Protein AF-A0A1I8GGS7-F1 (afdb_monomer)

Nearest PDB structures (foldseek):
  6gml-assembly1_Y  TM=9.596E-01  e=1.075E-14  Homo sapiens
  6ted-assembly1_Y  TM=9.484E-01  e=1.642E-13  Homo sapiens
  6ir9-assembly1_V  TM=9.789E-01  e=1.174E-09  Komagataella phaffii GS115
  7xn7-assembly1_V  TM=9.577E-01  e=3.148E-09  Komagataella phaffii
  7wbw-assembly1_V  TM=9.440E-01  e=1.693E-08  Komagataella phaffii

Organism: NCBI:txid282301

Mean predicted aligned error: 11.7 Å

Foldseek 3Di:
DPPLQEEPDPPQWKAFQFQQRIYHLVSCQDVNHQACCVQQVSHVPSVSSVQGIAPDFADKDQADQLCPDPVNVVSVVSVPDGYIGTQAGDDDHDPVSCVSCVVVVHDGDGSHCVQAWDFDDDPDPDPDPQPATEIEHEPLLFQQWVVSVVPDDPCRLCVLVVLLQVLQVVCVVLAQDAQPPWDKDAQDQAFIETADQSLLVPAAQQLQPAPFLQGFFDPVTDACVPDDPSQWRHFYDYPVPDDDDPPQWTWGNDSSALHGSKTKIAGNRVVQGFQQDDLVQLLVQSSSQRSHDAQFKKKKGWTRLQADRHGGHIIMIDGHPNHHCQQEADWDDPDVVLQWIAGDCVSFVFGKTKDWQDPDPPGDSVSSSLLVVLLSVLCVVVRFTKMKMWGWHPDPDPPTTHIIMMMITGWDGDGDDSPDQFRCHRCLSRNYTYGNDDVCNVPPHPVNSSVVSNNTHDDPVSSVSSVVSSVVSVVVVVVVVD

Secondary structure (DSSP, 8-state):
--GGGS-S-SSSEEEETTT-BEEEHHHHHHH--TTTHHHH--TT-HHHHHHHEES-EEEEEEES-TTT-HHHHHTT-TTSPSEEEEEEE-----HHHHHHHHHTT--------TTS-EEE----SS--TT---EEEE-GGG---SHHHHHHS-HHHHTHHHHHHHHHHHHTGGG-SS-GGG-EEEE-SSS-EEEE-HHHHHT---TTTT-SSTTPPP-TTS--GGGS-GGGEEEEEEEGGG-SSSSPSEEEEE-SS-SSTT-EEEEETGGG---SS--HHHHHHHHHHHHHS-SS-EEEEEE-TTBT---SS--EEEEE--S--HHHHS--EEEEGGGTEEE--TTT--S--EEEEE--STT--HHHHHHHHHHHHHHHHHTT--EEEEEEEEEPSSTTSEEEEEEEEEEB--B---TT-SS--SHHHHTTEEEESSHHHHHH--HHHHHHHHHHHBPPHHHHHHHHHHHHHHHHHHHHHH-

Solvent-accessible surface area (backbone atoms only — not comparable to full-atom values): 26375 Å² total; per-residue (Å²): 128,73,80,80,49,41,50,91,54,92,62,66,45,26,26,32,40,76,81,21,47,30,32,23,58,66,47,32,31,72,70,21,45,97,84,46,32,96,79,62,55,18,46,85,26,65,68,47,42,60,55,45,32,22,74,49,60,43,70,77,41,80,41,82,55,30,83,83,31,66,67,25,55,73,71,66,43,33,87,47,74,64,29,33,25,41,73,29,28,52,62,70,66,52,70,70,57,52,50,54,33,52,76,69,73,45,88,85,57,74,40,34,62,86,59,43,68,40,79,46,83,75,85,59,97,64,92,56,99,69,72,46,53,30,34,40,32,38,79,82,50,47,42,84,45,55,71,54,46,76,76,47,58,67,73,66,52,42,45,56,51,50,48,49,52,52,34,40,66,79,42,55,87,66,34,80,62,73,60,88,80,49,56,69,47,75,70,52,90,33,31,34,39,32,50,43,43,67,58,62,78,65,55,66,70,72,33,64,86,57,94,45,51,80,46,76,50,52,89,88,55,76,44,76,82,76,50,66,72,81,40,38,34,39,27,39,41,54,72,91,69,64,92,67,74,81,68,44,29,39,30,26,54,35,43,75,50,88,40,54,67,23,28,35,36,29,48,43,54,89,72,58,45,27,27,56,94,43,72,67,51,52,49,56,50,52,49,52,56,29,41,34,77,58,31,32,52,35,36,33,30,39,23,30,42,25,54,31,43,50,47,36,36,54,36,36,36,32,41,52,70,62,58,23,35,68,45,60,54,70,73,43,78,69,40,71,95,77,68,33,23,20,49,50,55,95,81,37,36,38,63,38,49,32,44,65,50,60,92,50,97,86,52,46,72,66,56,48,48,53,56,52,46,37,47,51,48,27,30,60,76,68,64,42,18,31,27,34,39,33,32,24,16,74,41,99,52,98,86,49,55,30,46,47,34,39,39,37,36,50,26,50,78,39,62,86,55,93,87,46,59,51,68,87,27,42,54,31,68,28,23,47,35,60,22,47,44,68,68,57,57,75,66,64,47,62,67,59,50,46,55,54,37,44,71,36,25,48,55,68,67,61,50,48,53,38,53,52,45,23,54,52,49,52,55,54,53,56,63,76,74,107

Structure (mmCIF, N/CA/C/O backbone):
data_AF-A0A1I8GGS7-F1
#
_entry.id   AF-A0A1I8GGS7-F1
#
loop_
_atom_site.group_PDB
_atom_site.id
_atom_site.type_symbol
_atom_site.label_atom_id
_atom_site.label_alt_id
_atom_site.label_comp_id
_atom_site.label_asym_id
_atom_site.label_entity_id
_atom_site.label_seq_id
_atom_site.pdbx_PDB_ins_code
_atom_site.Cartn_x
_atom_site.Cartn_y
_atom_site.Cartn_z
_atom_site.occupancy
_atom_site.B_iso_or_equiv
_atom_site.auth_seq_id
_atom_site.auth_comp_id
_atom_site.auth_asym_id
_atom_site.auth_atom_id
_atom_site.pdbx_PDB_model_num
ATOM 1 N N . MET A 1 1 ? -15.250 13.908 51.000 1.00 48.28 1 MET A N 1
ATOM 2 C CA . MET A 1 1 ? -15.967 13.138 49.966 1.00 48.28 1 MET A CA 1
ATOM 3 C C . MET A 1 1 ? -17.424 13.197 50.358 1.00 48.28 1 MET A C 1
ATOM 5 O O . MET A 1 1 ? -17.701 12.847 51.500 1.00 48.28 1 MET A O 1
ATOM 9 N N . SER A 1 2 ? -18.321 13.703 49.511 1.00 52.41 2 SER A N 1
ATOM 10 C CA . SER A 1 2 ? -19.725 13.328 49.685 1.00 52.41 2 SER A CA 1
ATOM 11 C C . SER A 1 2 ? -19.787 11.819 49.442 1.00 52.41 2 SER A C 1
ATOM 13 O O . SER A 1 2 ? -19.128 11.305 48.542 1.00 52.41 2 SER A O 1
ATOM 15 N N . ILE A 1 3 ? -20.492 11.089 50.299 1.00 60.62 3 ILE A N 1
ATOM 16 C CA . ILE A 1 3 ? -20.682 9.634 50.173 1.00 60.62 3 ILE A CA 1
ATOM 17 C C . ILE A 1 3 ? -21.450 9.273 48.879 1.00 60.62 3 ILE A C 1
ATOM 19 O O . ILE A 1 3 ? -21.475 8.119 48.473 1.00 60.62 3 ILE A O 1
ATOM 23 N N . GLU A 1 4 ? -22.016 10.274 48.205 1.00 67.00 4 GLU A N 1
ATOM 24 C CA . GLU A 1 4 ? -22.927 10.161 47.064 1.00 67.00 4 GLU A CA 1
ATOM 25 C C . GLU A 1 4 ? -22.237 9.835 45.722 1.00 67.00 4 GLU A C 1
ATOM 27 O O . GLU A 1 4 ? -22.876 9.276 44.832 1.00 67.00 4 GLU A O 1
ATOM 32 N N . THR A 1 5 ? -20.934 10.114 45.561 1.00 79.81 5 THR A N 1
ATOM 33 C CA . THR A 1 5 ? -20.214 9.892 44.282 1.00 79.81 5 THR A CA 1
ATOM 34 C C . THR A 1 5 ? -19.604 8.498 44.123 1.00 79.81 5 THR A C 1
ATOM 36 O O . THR A 1 5 ? -19.040 8.177 43.076 1.00 79.81 5 THR A O 1
ATOM 39 N N . VAL A 1 6 ? -19.690 7.660 45.156 1.00 88.88 6 VAL A N 1
ATOM 40 C CA . VAL A 1 6 ? -19.187 6.279 45.155 1.00 88.88 6 VAL A CA 1
ATOM 41 C C . VAL A 1 6 ? -20.375 5.326 44.990 1.00 88.88 6 VAL A C 1
ATOM 43 O O . VAL A 1 6 ? -21.441 5.595 45.553 1.00 88.88 6 VAL A O 1
ATOM 46 N N . PRO A 1 7 ? -20.237 4.210 44.248 1.00 90.50 7 PRO A N 1
ATOM 47 C CA . PRO A 1 7 ? -21.288 3.207 44.186 1.00 90.50 7 PRO A CA 1
ATOM 48 C C . PRO A 1 7 ? -21.698 2.734 45.579 1.00 90.50 7 PRO A C 1
ATOM 50 O O . PRO A 1 7 ? -20.856 2.298 46.366 1.00 90.50 7 PRO A O 1
ATOM 53 N N . ASN A 1 8 ? -22.992 2.810 45.880 1.00 88.19 8 ASN A N 1
ATOM 54 C CA . ASN A 1 8 ? -23.532 2.326 47.153 1.00 88.19 8 ASN A CA 1
ATOM 55 C C . ASN A 1 8 ? -23.557 0.787 47.232 1.00 88.19 8 ASN A C 1
ATOM 57 O O . ASN A 1 8 ? -23.538 0.224 48.324 1.00 88.19 8 ASN A O 1
ATOM 61 N N . GLU A 1 9 ? -23.552 0.113 46.081 1.00 90.62 9 GLU A N 1
ATOM 62 C CA . GLU A 1 9 ? -23.531 -1.340 45.942 1.00 90.62 9 GLU A CA 1
ATOM 63 C C . GLU A 1 9 ? -22.670 -1.764 44.744 1.00 90.62 9 GLU A C 1
ATOM 65 O O . GLU A 1 9 ? -22.403 -0.977 43.841 1.00 90.62 9 GLU A O 1
ATOM 70 N N . LEU A 1 10 ? -22.261 -3.037 44.705 1.00 88.69 10 LEU A N 1
ATOM 71 C CA . LEU A 1 10 ? -21.453 -3.602 43.612 1.00 88.69 10 LEU A CA 1
ATOM 72 C C . LEU A 1 10 ? -22.287 -4.272 42.505 1.00 88.69 10 LEU A C 1
ATOM 74 O O . LEU A 1 10 ? -21.730 -4.852 41.574 1.00 88.69 10 LEU A O 1
ATOM 78 N N . ARG A 1 11 ? -23.620 -4.243 42.609 1.00 87.56 11 ARG A N 1
ATOM 79 C CA . ARG A 1 11 ? -24.536 -4.798 41.601 1.00 87.56 11 ARG A CA 1
ATOM 80 C C . ARG A 1 11 ? -25.053 -3.689 40.696 1.00 87.56 11 ARG A C 1
ATOM 82 O O . ARG A 1 11 ? -25.216 -2.558 41.136 1.00 87.56 11 ARG A O 1
ATOM 89 N N . ASN A 1 12 ? -25.357 -4.034 39.443 1.00 88.81 12 ASN A N 1
ATOM 90 C CA . ASN A 1 12 ? -25.902 -3.099 38.448 1.00 88.81 12 ASN A CA 1
ATOM 91 C C . ASN A 1 12 ? -25.051 -1.829 38.280 1.00 88.81 12 ASN A C 1
ATOM 93 O O . ASN A 1 12 ? -25.582 -0.734 38.075 1.00 88.81 12 ASN A O 1
ATOM 97 N N . LEU A 1 13 ? -23.730 -1.990 38.392 1.00 96.19 13 LEU A N 1
ATOM 98 C CA . LEU A 1 13 ? -22.777 -0.931 38.115 1.00 96.19 13 LEU A CA 1
ATOM 99 C C . LEU A 1 13 ? -22.795 -0.598 36.633 1.00 96.19 13 LEU A C 1
ATOM 101 O O . LEU A 1 13 ? -22.883 -1.482 35.778 1.00 96.19 13 LEU A O 1
ATOM 105 N N . ARG A 1 14 ? -22.680 0.691 36.349 1.00 96.75 14 ARG A N 1
ATOM 106 C CA . ARG A 1 14 ? -22.471 1.205 35.006 1.00 96.75 14 ARG A CA 1
ATOM 107 C C . ARG A 1 14 ? -21.390 2.269 35.058 1.00 96.75 14 ARG A C 1
ATOM 109 O O . ARG A 1 14 ? -21.221 2.925 36.084 1.00 96.75 14 ARG A O 1
ATOM 116 N N . ALA A 1 15 ? -20.670 2.437 33.962 1.00 97.38 15 ALA A N 1
ATOM 117 C CA . ALA A 1 15 ? -19.690 3.495 33.794 1.00 97.38 15 ALA A CA 1
ATOM 118 C C . ALA A 1 15 ? -20.190 4.507 32.760 1.00 97.38 15 ALA A C 1
ATOM 120 O O . ALA A 1 15 ? -20.697 4.123 31.704 1.00 97.38 15 ALA A O 1
ATOM 121 N N . CYS A 1 16 ? -20.054 5.799 33.052 1.00 96.19 16 CYS A N 1
ATOM 122 C CA . CYS A 1 16 ? -20.356 6.866 32.099 1.00 96.19 16 CYS A CA 1
ATOM 123 C C . CYS A 1 16 ? -19.407 6.788 30.894 1.00 96.19 16 CYS A C 1
ATOM 125 O O . CYS A 1 16 ? -18.190 6.796 31.076 1.00 96.19 16 CYS A O 1
ATOM 127 N N . MET A 1 17 ? -19.941 6.768 29.669 1.00 93.25 17 MET A N 1
ATOM 128 C CA . MET A 1 17 ? -19.137 6.634 28.443 1.00 93.25 17 MET A CA 1
ATOM 129 C C . MET A 1 17 ? -18.329 7.900 28.088 1.00 93.25 17 MET A C 1
ATOM 131 O O . MET A 1 17 ? -17.550 7.877 27.139 1.00 93.25 17 MET A O 1
ATOM 135 N N . ILE A 1 18 ? -18.501 9.003 28.833 1.00 91.50 18 ILE A N 1
ATOM 136 C CA . ILE A 1 18 ? -17.750 10.261 28.652 1.00 91.50 18 ILE A CA 1
ATOM 137 C C . ILE A 1 18 ? -16.614 10.386 29.663 1.00 91.50 18 ILE A C 1
ATOM 139 O O . ILE A 1 18 ? -15.468 10.609 29.285 1.00 91.50 18 ILE A O 1
ATOM 143 N N . CYS A 1 19 ? -16.928 10.287 30.958 1.00 93.12 19 CYS A N 1
ATOM 144 C CA . CYS A 1 19 ? -15.954 10.546 32.023 1.00 93.12 19 CYS A CA 1
ATOM 145 C C . CYS A 1 19 ? -15.464 9.289 32.747 1.00 93.12 19 CYS A C 1
ATOM 147 O O . CYS A 1 19 ? -14.517 9.380 33.522 1.00 93.12 19 CYS A O 1
ATOM 149 N N . GLY A 1 20 ? -16.105 8.136 32.537 1.00 94.56 20 GLY A N 1
ATOM 150 C CA . GLY A 1 20 ? -15.737 6.869 33.164 1.00 94.56 20 GLY A CA 1
ATOM 151 C C . GLY A 1 20 ? -16.204 6.715 34.609 1.00 94.56 20 GLY A C 1
ATOM 152 O O . GLY A 1 20 ? -15.898 5.692 35.209 1.00 94.56 20 GLY A O 1
ATOM 153 N N . LEU A 1 21 ? -16.927 7.687 35.183 1.00 96.88 21 LEU A N 1
ATOM 154 C CA . LEU A 1 21 ? -17.458 7.587 36.548 1.00 96.88 21 LEU A CA 1
ATOM 155 C C . LEU A 1 21 ? -18.357 6.351 36.667 1.00 96.88 21 LEU A C 1
ATOM 157 O O . LEU A 1 21 ? -19.219 6.137 35.815 1.00 96.88 21 LEU A O 1
ATOM 161 N N . ILE A 1 22 ? -18.149 5.556 37.712 1.00 97.50 22 ILE A N 1
ATOM 162 C CA . ILE A 1 22 ? -18.911 4.347 38.010 1.00 97.50 22 ILE A CA 1
ATOM 163 C C . ILE A 1 22 ? -19.906 4.663 39.122 1.00 97.50 22 ILE A C 1
ATOM 165 O O . ILE A 1 22 ? -19.513 5.081 40.212 1.00 97.50 22 ILE A O 1
ATOM 169 N N . LYS A 1 23 ? -21.189 4.409 38.856 1.00 96.31 23 LYS A N 1
ATOM 170 C CA . LYS A 1 23 ? -22.292 4.436 39.831 1.00 96.31 23 LYS A CA 1
ATOM 171 C C . LYS A 1 23 ? -23.248 3.278 39.527 1.00 96.31 23 LYS A C 1
ATOM 173 O O . LYS A 1 23 ? -23.138 2.621 38.486 1.00 96.31 23 LYS A O 1
ATOM 178 N N . THR A 1 24 ? -24.185 2.994 40.425 1.00 95.19 24 THR A N 1
ATOM 179 C CA . THR A 1 24 ? -25.301 2.100 40.083 1.00 95.19 24 THR A CA 1
ATOM 180 C C . THR A 1 24 ? -26.240 2.776 39.079 1.00 95.19 24 THR A C 1
ATOM 182 O O . THR A 1 24 ? -26.294 4.004 39.005 1.00 95.19 24 THR A O 1
ATOM 185 N N . PHE A 1 25 ? -27.009 1.989 38.316 1.00 94.69 25 PHE A N 1
ATOM 186 C CA . PHE A 1 25 ? -28.044 2.534 37.420 1.00 94.69 25 PHE A CA 1
ATOM 187 C C . PHE A 1 25 ? -28.962 3.534 38.148 1.00 94.69 25 PHE A C 1
ATOM 189 O O . PHE A 1 25 ? -29.163 4.647 37.676 1.00 94.69 25 PHE A O 1
ATOM 196 N N . THR A 1 26 ? -29.446 3.164 39.337 1.00 93.75 26 THR A N 1
ATOM 197 C CA . THR A 1 26 ? -30.332 4.006 40.152 1.00 93.75 26 THR A CA 1
ATOM 198 C C . THR A 1 26 ? -29.663 5.312 40.576 1.00 93.75 26 THR A C 1
ATOM 200 O O . THR A 1 26 ? -30.303 6.355 40.570 1.00 93.75 26 THR A O 1
ATOM 203 N N . GLN A 1 27 ? -28.373 5.286 40.918 1.00 94.44 27 GLN A N 1
ATOM 204 C CA . GLN A 1 27 ? -27.638 6.504 41.265 1.00 94.44 27 GLN A CA 1
ATOM 205 C C . GLN A 1 27 ? -27.490 7.458 40.072 1.00 94.44 27 GLN A C 1
ATOM 207 O O . GLN A 1 27 ? -27.578 8.666 40.259 1.00 94.44 27 GLN A O 1
ATOM 212 N N . PHE A 1 28 ? -27.300 6.949 38.849 1.00 95.38 28 PHE A N 1
ATOM 213 C CA . PHE A 1 28 ? -27.327 7.809 37.659 1.00 95.38 28 PHE A CA 1
ATOM 214 C C . PHE A 1 28 ? -28.711 8.399 37.396 1.00 95.38 28 PHE A C 1
ATOM 216 O O . PHE A 1 28 ? -28.804 9.556 37.008 1.00 95.38 28 PHE A O 1
ATOM 223 N N . GLU A 1 29 ? -29.776 7.630 37.621 1.00 94.25 29 GLU A N 1
ATOM 224 C CA . GLU A 1 29 ? -31.149 8.107 37.432 1.00 94.25 29 GLU A CA 1
ATOM 225 C C . GLU A 1 29 ? -31.536 9.195 38.450 1.00 94.25 29 GLU A C 1
ATOM 227 O O . GLU A 1 29 ? -32.198 10.164 38.088 1.00 94.25 29 GLU A O 1
ATOM 232 N N . VAL A 1 30 ? -31.117 9.058 39.712 1.00 92.75 30 VAL A N 1
ATOM 233 C CA . VAL A 1 30 ? -31.508 9.972 40.803 1.00 92.75 30 VAL A CA 1
ATOM 234 C C . VAL A 1 30 ? -30.590 11.193 40.899 1.00 92.75 30 VAL A C 1
ATOM 236 O O . VAL A 1 30 ? -31.066 12.325 41.028 1.00 92.75 30 VAL A O 1
ATOM 239 N N . ASP A 1 31 ? -29.276 10.974 40.840 1.00 92.75 31 ASP A N 1
ATOM 240 C CA . ASP A 1 31 ? -28.277 12.017 41.097 1.00 92.75 31 ASP A CA 1
ATOM 241 C C . ASP A 1 31 ? -27.650 12.557 39.809 1.00 92.75 31 ASP A C 1
ATOM 243 O O . ASP A 1 31 ? -27.028 13.619 39.826 1.00 92.75 31 ASP A O 1
ATOM 247 N N . GLY A 1 32 ? -27.789 11.833 38.698 1.00 94.25 32 GLY A N 1
ATOM 248 C CA . GLY A 1 32 ? -27.072 12.141 37.473 1.00 94.25 32 GLY A CA 1
ATOM 249 C C . GLY A 1 32 ? -25.592 11.755 37.520 1.00 94.25 32 GLY A C 1
ATOM 250 O O . GLY A 1 32 ? -25.108 11.050 38.421 1.00 94.25 32 GLY A O 1
ATOM 251 N N . CYS A 1 33 ? -24.854 12.216 36.510 1.00 94.94 33 CYS A N 1
ATOM 252 C CA . CYS A 1 33 ? -23.400 12.062 36.447 1.00 94.94 33 CYS A CA 1
ATOM 253 C C . CYS A 1 33 ? -22.694 13.322 36.956 1.00 94.94 33 CYS A C 1
ATOM 255 O O . CYS A 1 33 ? -22.718 14.351 36.288 1.00 94.94 33 CYS A O 1
ATOM 257 N N . ASP A 1 34 ? -21.940 13.211 38.048 1.00 95.31 34 ASP A N 1
ATOM 258 C CA . ASP A 1 34 ? -21.285 14.344 38.722 1.00 95.31 34 ASP A CA 1
ATOM 259 C C . ASP A 1 34 ? -20.363 15.196 37.826 1.00 95.31 34 ASP A C 1
ATOM 261 O O . ASP A 1 34 ? -20.142 16.369 38.105 1.00 95.31 34 ASP A O 1
ATOM 265 N N . ASN A 1 35 ? -19.828 14.622 36.742 1.00 93.31 35 ASN A N 1
ATOM 266 C CA . ASN A 1 35 ? -18.980 15.344 35.782 1.00 93.31 35 ASN A CA 1
ATOM 267 C C . ASN A 1 35 ? -19.697 15.762 34.490 1.00 93.31 35 ASN A C 1
ATOM 269 O O . ASN A 1 35 ? -19.109 16.475 33.680 1.00 93.31 35 ASN A O 1
ATOM 273 N N . CYS A 1 36 ? -20.885 15.218 34.213 1.00 93.69 36 CYS A N 1
ATOM 274 C CA . CYS A 1 36 ? -21.489 15.272 32.875 1.00 93.69 36 CYS A CA 1
ATOM 275 C C . CYS A 1 36 ? -22.960 15.685 32.860 1.00 93.69 36 CYS A C 1
ATOM 277 O O . CYS A 1 36 ? -23.538 15.804 31.781 1.00 93.69 36 CYS A O 1
ATOM 279 N N . GLU A 1 37 ? -23.572 15.890 34.025 1.00 92.50 37 GLU A N 1
ATOM 280 C CA . GLU A 1 37 ? -25.007 16.145 34.135 1.00 92.50 37 GLU A CA 1
ATOM 281 C C . GLU A 1 37 ? -25.448 17.401 33.382 1.00 92.50 37 GLU A C 1
ATOM 283 O O . GLU A 1 37 ? -26.469 17.370 32.695 1.00 92.50 37 GLU A O 1
ATOM 288 N N . ASP A 1 38 ? -24.622 18.452 33.411 1.00 87.50 38 ASP A N 1
ATOM 289 C CA . ASP A 1 38 ? -24.871 19.729 32.730 1.00 87.50 38 ASP A CA 1
ATOM 290 C C . ASP A 1 38 ? -25.170 19.576 31.234 1.00 87.50 38 ASP A C 1
ATOM 292 O O . ASP A 1 38 ? -25.843 20.421 30.641 1.00 87.50 38 ASP A O 1
ATOM 296 N N . PHE A 1 39 ? -24.675 18.504 30.609 1.00 86.69 39 PHE A N 1
ATOM 297 C CA . PHE A 1 39 ? -24.890 18.255 29.191 1.00 86.69 39 PHE A CA 1
ATOM 298 C C . PHE A 1 39 ? -25.612 16.948 28.868 1.00 86.69 39 PHE A C 1
ATOM 300 O O . PHE A 1 39 ? -26.330 16.924 27.871 1.00 86.69 39 PHE A O 1
ATOM 307 N N . LEU A 1 40 ? -25.467 15.892 29.671 1.00 88.75 40 LEU A N 1
ATOM 308 C CA . LEU A 1 40 ? -26.164 14.625 29.437 1.00 88.75 40 LEU A CA 1
ATOM 309 C C . LEU A 1 40 ? -27.600 14.613 29.965 1.00 88.75 40 LEU A C 1
ATOM 311 O O . LEU A 1 40 ? -28.415 13.882 29.409 1.00 88.75 40 LEU A O 1
ATOM 315 N N . SER A 1 41 ? -27.909 15.397 31.005 1.00 90.00 41 SER A N 1
ATOM 316 C CA . SER A 1 41 ? -29.237 15.432 31.637 1.00 90.00 41 SER A CA 1
ATOM 317 C C . SER A 1 41 ? -29.779 14.023 31.940 1.00 90.00 41 SER A C 1
ATOM 319 O O . SER A 1 41 ? -30.855 13.644 31.472 1.00 90.00 41 SER A O 1
ATOM 321 N N . LEU A 1 42 ? -28.982 13.221 32.659 1.00 91.69 42 LEU A N 1
ATOM 322 C CA . LEU A 1 42 ? -29.311 11.830 32.991 1.00 91.69 42 LEU A CA 1
ATOM 323 C C . LEU A 1 42 ? -30.378 11.732 34.082 1.00 91.69 42 LEU A C 1
ATOM 325 O O . LEU A 1 42 ? -31.098 10.733 34.157 1.00 91.69 42 LEU A O 1
ATOM 329 N N . LYS A 1 43 ? -30.467 12.755 34.932 1.00 93.12 43 LYS A N 1
ATOM 330 C CA . LYS A 1 43 ? -31.400 12.786 36.047 1.00 93.12 43 LYS A CA 1
ATOM 331 C C . LYS A 1 43 ? -32.844 12.694 35.559 1.00 93.12 43 LYS A C 1
ATOM 333 O O . LYS A 1 43 ? -33.245 13.394 34.630 1.00 93.12 43 LYS A O 1
ATOM 338 N N . ASP A 1 44 ? -33.612 11.811 36.193 1.00 92.69 44 ASP A N 1
ATOM 339 C CA . ASP A 1 44 ? -35.003 11.494 35.852 1.00 92.69 44 ASP A CA 1
ATOM 340 C C . ASP A 1 44 ? -35.199 10.997 34.395 1.00 92.69 44 ASP A C 1
ATOM 342 O O . ASP A 1 44 ? -36.324 10.965 33.890 1.00 92.69 44 ASP A O 1
ATOM 346 N N . ASN A 1 45 ? -34.124 10.571 33.708 1.00 92.44 45 ASN A N 1
ATOM 347 C CA . ASN A 1 45 ? -34.143 10.166 32.300 1.00 92.44 45 ASN A CA 1
ATOM 348 C C . ASN A 1 45 ? -33.465 8.803 32.064 1.00 92.44 45 ASN A C 1
ATOM 350 O O . ASN A 1 45 ? -32.293 8.704 31.692 1.00 92.44 45 ASN A O 1
ATOM 354 N N . LYS A 1 46 ? -34.237 7.725 32.243 1.00 94.31 46 LYS A N 1
ATOM 355 C CA . LYS A 1 46 ? -33.754 6.337 32.109 1.00 94.31 46 LYS A CA 1
ATOM 356 C C . LYS A 1 46 ? -33.155 6.011 30.744 1.00 94.31 46 LYS A C 1
ATOM 358 O O . LYS A 1 46 ? -32.167 5.281 30.691 1.00 94.31 46 LYS A O 1
ATOM 363 N N . ASP A 1 47 ? -33.742 6.526 29.668 1.00 92.12 47 ASP A N 1
ATOM 364 C CA . ASP A 1 47 ? -33.280 6.236 28.308 1.00 92.12 47 ASP A CA 1
ATOM 365 C C . ASP A 1 47 ? -31.877 6.814 28.100 1.00 92.12 47 ASP A C 1
ATOM 367 O O . ASP A 1 47 ? -30.968 6.105 27.673 1.00 92.12 47 ASP A O 1
ATOM 371 N N . MET A 1 48 ? -31.650 8.052 28.551 1.00 92.12 48 MET A N 1
ATOM 372 C CA . MET A 1 48 ? -30.320 8.665 28.520 1.00 92.12 48 MET A CA 1
ATOM 373 C C . MET A 1 48 ? -29.308 7.933 29.405 1.00 92.12 48 MET A C 1
ATOM 375 O O . MET A 1 48 ? -28.139 7.825 29.027 1.00 92.12 48 MET A O 1
ATOM 379 N N . VAL A 1 49 ? -29.725 7.384 30.553 1.00 94.62 49 VAL A N 1
ATOM 380 C CA . VAL A 1 49 ? -28.842 6.536 31.373 1.00 94.62 49 VAL A CA 1
ATOM 381 C C . VAL A 1 49 ? -28.427 5.287 30.596 1.00 94.62 49 VAL A C 1
ATOM 383 O O . VAL A 1 49 ? -27.242 4.948 30.596 1.00 94.62 49 VAL A O 1
ATOM 386 N N . TYR A 1 50 ? -29.350 4.606 29.913 1.00 93.44 50 TYR A N 1
ATOM 387 C CA . TYR A 1 50 ? -29.009 3.440 29.092 1.00 93.44 50 TYR A CA 1
ATOM 388 C C . TYR A 1 50 ? -28.094 3.793 27.918 1.00 93.44 50 TYR A C 1
ATOM 390 O O . TYR A 1 50 ? -27.121 3.073 27.690 1.00 93.44 50 TYR A O 1
ATOM 398 N N . ASP A 1 51 ? -28.366 4.905 27.240 1.00 91.38 51 ASP A N 1
ATOM 399 C CA . ASP A 1 51 ? -27.647 5.341 26.042 1.00 91.38 51 ASP A CA 1
ATOM 400 C C . ASP A 1 51 ? -26.246 5.893 26.338 1.00 91.38 51 ASP A C 1
ATOM 402 O O . ASP A 1 51 ? -25.341 5.765 25.514 1.00 91.38 51 ASP A O 1
ATOM 406 N N . CYS A 1 52 ? -26.044 6.511 27.506 1.00 94.38 52 CYS A N 1
ATOM 407 C CA . CYS A 1 52 ? -24.803 7.225 27.830 1.00 94.38 52 CYS A CA 1
ATOM 408 C C . CYS A 1 52 ? -23.907 6.513 28.852 1.00 94.38 52 CYS A C 1
ATOM 410 O O . CYS A 1 52 ? -22.833 7.018 29.200 1.00 94.38 52 CYS A O 1
ATOM 412 N N . THR A 1 53 ? -24.320 5.348 29.355 1.00 96.25 53 THR A N 1
ATOM 413 C CA . THR A 1 53 ? -23.537 4.548 30.308 1.00 96.25 53 THR A CA 1
ATOM 414 C C . THR A 1 53 ? -23.475 3.085 29.879 1.00 96.25 53 THR A C 1
ATOM 416 O O . THR A 1 53 ? -24.394 2.592 29.232 1.00 96.25 53 THR A O 1
ATOM 419 N N . SER A 1 54 ? -22.431 2.354 30.269 1.00 94.69 54 SER A N 1
ATOM 420 C CA . SER A 1 54 ? -22.255 0.935 29.930 1.00 94.69 54 SER A CA 1
ATOM 421 C C . SER A 1 54 ? -22.130 0.061 31.168 1.00 94.69 54 SER A C 1
ATOM 423 O O . SER A 1 54 ? -21.462 0.438 32.127 1.00 94.69 54 SER A O 1
ATOM 425 N N . ALA A 1 55 ? -22.734 -1.129 31.138 1.00 94.31 55 ALA A N 1
ATOM 426 C CA . ALA A 1 55 ? -22.491 -2.164 32.148 1.00 94.31 55 ALA A CA 1
ATOM 427 C C . ALA A 1 55 ? -21.170 -2.923 31.911 1.00 94.31 55 ALA A C 1
ATOM 429 O O . ALA A 1 55 ? -20.691 -3.603 32.815 1.00 94.31 55 ALA A O 1
ATOM 430 N N . ASN A 1 56 ? -20.590 -2.802 30.713 1.00 91.00 56 ASN A N 1
ATOM 431 C CA . ASN A 1 56 ? -19.334 -3.439 30.339 1.00 91.00 56 ASN A CA 1
ATOM 432 C C . ASN A 1 56 ? -18.209 -2.409 30.471 1.00 91.00 56 ASN A C 1
ATOM 434 O O . ASN A 1 56 ? -18.113 -1.474 29.677 1.00 91.00 56 ASN A O 1
ATOM 438 N N . PHE A 1 57 ? -17.384 -2.554 31.501 1.00 92.94 57 PHE A N 1
ATOM 439 C CA . PHE A 1 57 ? -16.220 -1.710 31.741 1.00 92.94 57 PHE A CA 1
ATOM 440 C C . PHE A 1 57 ? -15.129 -2.531 32.428 1.00 92.94 57 PHE A C 1
ATOM 442 O O . PHE A 1 57 ? -15.431 -3.466 33.172 1.00 92.94 57 PHE A O 1
ATOM 449 N N . ASP A 1 58 ? -13.871 -2.155 32.210 1.00 87.00 58 ASP A N 1
ATOM 450 C CA . ASP A 1 58 ? -12.716 -2.842 32.785 1.00 87.00 58 ASP A CA 1
ATOM 451 C C . ASP A 1 58 ? -11.977 -1.958 33.781 1.00 87.00 58 ASP A C 1
ATOM 453 O O . ASP A 1 58 ? -11.751 -0.769 33.541 1.00 87.00 58 ASP A O 1
ATOM 457 N N . GLY A 1 59 ? -11.558 -2.576 34.889 1.00 89.12 59 GLY A N 1
ATOM 458 C CA . GLY A 1 59 ? -10.786 -1.949 35.961 1.00 89.12 59 GLY A CA 1
ATOM 459 C C . GLY A 1 59 ? -11.552 -0.883 36.754 1.00 89.12 59 GLY A C 1
ATOM 460 O O . GLY A 1 59 ? -12.552 -0.329 36.310 1.00 89.12 59 GLY A O 1
ATOM 461 N N . MET A 1 60 ? -11.070 -0.579 37.961 1.00 93.69 60 MET A N 1
ATOM 462 C CA . MET A 1 60 ? -11.608 0.494 38.801 1.00 93.69 60 MET A CA 1
ATOM 463 C C . MET A 1 60 ? -10.470 1.331 39.384 1.00 93.69 60 MET A C 1
ATOM 465 O O . MET A 1 60 ? -9.475 0.801 39.875 1.00 93.69 60 MET A O 1
ATOM 469 N N . ILE A 1 61 ? -10.641 2.647 39.361 1.00 93.12 61 ILE A N 1
ATOM 470 C CA . ILE A 1 61 ? -9.718 3.648 39.883 1.00 93.12 61 ILE A CA 1
ATOM 471 C C . ILE A 1 61 ? -10.440 4.399 40.995 1.00 93.12 61 ILE A C 1
ATOM 473 O O . ILE A 1 61 ? -11.416 5.103 40.748 1.00 93.12 61 ILE A O 1
ATOM 477 N N . GLY A 1 62 ? -9.939 4.278 42.224 1.00 94.62 62 GLY A N 1
ATOM 478 C CA . GLY A 1 62 ? -10.378 5.113 43.339 1.00 94.62 62 GLY A CA 1
ATOM 479 C C . GLY A 1 62 ? -9.709 6.484 43.284 1.00 94.62 62 GLY A C 1
ATOM 480 O O . GLY A 1 62 ? -8.561 6.638 43.701 1.00 94.62 62 GLY A O 1
ATOM 481 N N . LEU A 1 63 ? -10.411 7.492 42.771 1.00 92.38 63 LEU A N 1
ATOM 482 C CA . LEU A 1 63 ? -9.886 8.845 42.616 1.00 92.38 63 LEU A CA 1
ATOM 483 C C . LEU A 1 63 ? -10.138 9.680 43.882 1.00 92.38 63 LEU A C 1
ATOM 485 O O . LEU A 1 63 ? -11.227 10.212 44.085 1.00 92.38 63 LEU A O 1
ATOM 489 N N . MET A 1 64 ? -9.114 9.816 44.730 1.00 89.88 64 MET A N 1
ATOM 490 C CA . MET A 1 64 ? -9.206 10.554 46.005 1.00 89.88 64 MET A CA 1
ATOM 491 C C . MET A 1 64 ? -8.558 11.949 45.962 1.00 89.88 64 MET A C 1
ATOM 493 O O . MET A 1 64 ? -9.076 12.892 46.569 1.00 89.88 64 MET A O 1
ATOM 497 N N . SER A 1 65 ? -7.457 12.080 45.217 1.00 89.00 65 SER A N 1
ATOM 498 C CA . SER A 1 65 ? -6.687 13.320 45.03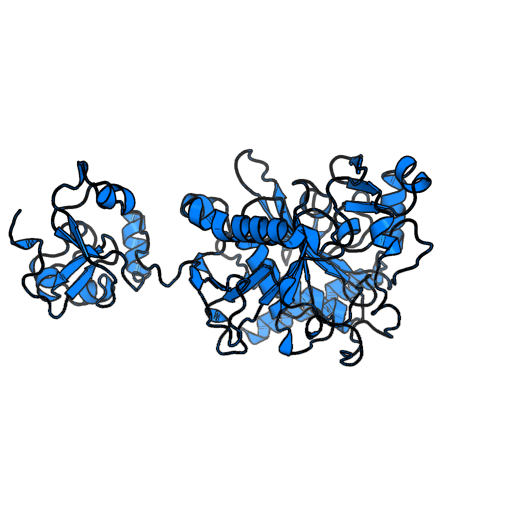9 1.00 89.00 65 SER A CA 1
ATOM 499 C C . SER A 1 65 ? -6.362 13.515 43.551 1.00 89.00 65 SER A C 1
ATOM 501 O O . SER A 1 65 ? -5.312 13.054 43.099 1.00 89.00 65 SER A O 1
ATOM 503 N N . PRO A 1 66 ? -7.278 14.120 42.768 1.00 87.25 66 PRO A N 1
ATOM 504 C CA . PRO A 1 66 ? -7.133 14.246 41.317 1.00 87.25 66 PRO A CA 1
ATOM 505 C C . PRO A 1 66 ? -5.886 15.018 40.867 1.00 87.25 66 PRO A C 1
ATOM 507 O O . PRO A 1 66 ? -5.209 14.579 39.938 1.00 87.25 66 PRO A O 1
ATOM 510 N N . ASP A 1 67 ? -5.553 16.114 41.552 1.00 87.19 67 ASP A N 1
ATOM 511 C CA . ASP A 1 67 ? -4.475 17.027 41.144 1.00 87.19 67 ASP A CA 1
ATOM 512 C C . ASP A 1 67 ? -3.070 16.419 41.310 1.00 87.19 67 ASP A C 1
ATOM 514 O O . ASP A 1 67 ? -2.190 16.629 40.474 1.00 87.19 67 ASP A O 1
ATOM 518 N N . ASP A 1 68 ? -2.877 15.588 42.338 1.00 84.94 68 ASP A N 1
ATOM 519 C CA . ASP A 1 68 ? -1.575 14.995 42.676 1.00 84.94 68 ASP A CA 1
ATOM 520 C C . ASP A 1 68 ? -1.374 13.588 42.085 1.00 84.94 68 ASP A C 1
ATOM 522 O O . ASP A 1 68 ? -0.274 13.027 42.116 1.00 84.94 68 ASP A O 1
ATOM 526 N N . SER A 1 69 ? -2.428 12.982 41.529 1.00 80.81 69 SER A N 1
ATOM 527 C CA . SER A 1 69 ? -2.395 11.594 41.068 1.00 80.81 69 SER A CA 1
ATOM 528 C C . SER A 1 69 ? -1.846 11.472 39.647 1.00 80.81 69 SER A C 1
ATOM 530 O O . SER A 1 69 ? -2.402 11.991 38.676 1.00 80.81 69 SER A O 1
ATOM 532 N N . TRP A 1 70 ? -0.756 10.713 39.498 1.00 81.88 70 TRP A N 1
ATOM 533 C CA . TRP A 1 70 ? -0.231 10.346 38.180 1.00 81.88 70 TRP A CA 1
ATOM 534 C C . TRP A 1 70 ? -1.270 9.579 37.350 1.00 81.88 70 TRP A C 1
ATOM 536 O O . TRP A 1 70 ? -1.467 9.900 36.181 1.00 81.88 70 TRP A O 1
ATOM 546 N N . VAL A 1 71 ? -1.992 8.635 37.970 1.00 75.81 71 VAL A N 1
ATOM 547 C CA . VAL A 1 71 ? -3.057 7.864 37.305 1.00 75.81 71 VAL A CA 1
ATOM 548 C C . VAL A 1 71 ? -4.172 8.792 36.825 1.00 75.81 71 VAL A C 1
ATOM 550 O O . VAL A 1 71 ? -4.677 8.618 35.720 1.00 75.81 71 VAL A O 1
ATOM 553 N N . ALA A 1 72 ? -4.519 9.819 37.607 1.00 79.50 72 ALA A N 1
ATOM 554 C CA . ALA A 1 72 ? -5.543 10.786 37.223 1.00 79.50 72 ALA A CA 1
ATOM 555 C C . ALA A 1 72 ? -5.127 11.634 36.016 1.00 79.50 72 ALA A C 1
ATOM 557 O O . ALA A 1 72 ? -5.940 11.876 35.125 1.00 79.50 72 ALA A O 1
ATOM 558 N N . ARG A 1 73 ? -3.856 12.048 35.952 1.00 77.69 73 ARG A N 1
ATOM 559 C CA . ARG A 1 73 ? -3.299 12.745 34.781 1.00 77.69 73 ARG A CA 1
ATOM 560 C C . ARG A 1 73 ? -3.254 11.839 33.553 1.00 77.69 73 ARG A C 1
ATOM 562 O O . ARG A 1 73 ? -3.685 12.263 32.485 1.00 77.69 73 ARG A O 1
ATOM 569 N N . TRP A 1 74 ? -2.794 10.597 33.713 1.00 71.75 74 TRP A N 1
ATOM 570 C CA . TRP A 1 74 ? -2.736 9.601 32.637 1.00 71.75 74 TRP A CA 1
ATOM 571 C C . TRP A 1 74 ? -4.121 9.321 32.040 1.00 71.75 74 TRP A C 1
ATOM 573 O O . TRP A 1 74 ? -4.302 9.392 30.827 1.00 71.75 74 TRP A O 1
ATOM 583 N N . GLN A 1 75 ? -5.119 9.114 32.902 1.00 77.19 75 GLN A N 1
ATOM 584 C CA . GLN A 1 75 ? -6.509 8.878 32.504 1.00 77.19 75 GLN A CA 1
ATOM 585 C C . GLN A 1 75 ? -7.282 10.162 32.175 1.00 77.19 75 GLN A C 1
ATOM 587 O O . GLN A 1 75 ? -8.457 10.097 31.830 1.00 77.19 75 GLN A O 1
ATOM 592 N N . ARG A 1 76 ? -6.637 11.337 32.257 1.00 83.50 76 ARG A N 1
ATOM 593 C CA . ARG A 1 76 ? -7.235 12.667 32.027 1.00 83.50 76 ARG A CA 1
ATOM 594 C C . ARG A 1 76 ? -8.452 12.979 32.912 1.00 83.50 76 ARG A C 1
ATOM 596 O O . ARG A 1 76 ? -9.255 13.841 32.578 1.00 83.50 76 ARG A O 1
ATOM 603 N N . ILE A 1 77 ? -8.545 12.335 34.071 1.00 90.38 77 ILE A N 1
ATOM 604 C CA . ILE A 1 77 ? -9.592 12.545 35.080 1.00 90.38 77 ILE A CA 1
ATOM 605 C C . ILE A 1 77 ? -9.135 13.484 36.207 1.00 90.38 77 ILE A C 1
ATOM 607 O O . ILE A 1 77 ? -9.795 13.602 37.231 1.00 90.38 77 ILE A O 1
ATOM 611 N N . SER A 1 78 ? -8.002 14.177 36.041 1.00 87.12 78 SER A N 1
ATOM 612 C CA . SER A 1 78 ? -7.448 15.078 37.064 1.00 87.12 78 SER A CA 1
ATOM 613 C C . SER A 1 78 ? -8.344 16.279 37.381 1.00 87.12 78 SER A C 1
ATOM 615 O O . SER A 1 78 ? -8.205 16.866 38.440 1.00 87.12 78 SER A O 1
ATOM 617 N N . LYS A 1 79 ? -9.255 16.655 36.475 1.00 88.50 79 LYS A N 1
ATOM 618 C CA . LYS A 1 79 ? -10.234 17.736 36.689 1.00 88.50 79 LYS A CA 1
ATOM 619 C C . LYS A 1 79 ? -11.606 17.229 37.142 1.00 88.50 79 LYS A C 1
ATOM 621 O O . LYS A 1 79 ? -12.513 18.034 37.323 1.00 88.50 79 LYS A O 1
ATOM 626 N N . PHE A 1 80 ? -11.778 15.914 37.253 1.00 91.94 80 PHE A N 1
ATOM 627 C CA . PHE A 1 80 ? -13.060 15.307 37.581 1.00 91.94 80 PHE A CA 1
ATOM 628 C C . PHE A 1 80 ? -13.253 15.163 39.086 1.00 91.94 80 PHE A C 1
ATOM 630 O O . PHE A 1 80 ? -12.308 15.201 39.882 1.00 91.94 80 PHE A O 1
ATOM 637 N N . GLN A 1 81 ? -14.512 14.990 39.471 1.00 93.44 81 GLN A N 1
ATOM 638 C CA . GLN A 1 81 ? -14.914 14.857 40.857 1.00 93.44 81 GLN A CA 1
ATOM 639 C C . GLN A 1 81 ? -14.334 13.581 41.486 1.00 93.44 81 GLN A C 1
ATOM 641 O O . GLN A 1 81 ? -14.131 12.562 40.831 1.00 93.44 81 GLN A O 1
ATOM 646 N N . LYS A 1 82 ? -14.071 13.605 42.792 1.00 94.31 82 LYS A N 1
ATOM 647 C CA . LYS A 1 82 ? -13.602 12.417 43.526 1.00 94.31 82 LYS A CA 1
ATOM 648 C C . LYS A 1 82 ? -14.651 11.302 43.452 1.00 94.31 82 LYS A C 1
ATOM 650 O O . LYS A 1 82 ? -15.827 11.569 43.692 1.00 94.31 82 LYS A O 1
ATOM 655 N N . GLY A 1 83 ? -14.237 10.071 43.160 1.00 94.81 83 GLY A N 1
ATOM 656 C CA . GLY A 1 83 ? -15.157 8.953 42.922 1.00 94.81 83 GLY A CA 1
ATOM 657 C C . GLY A 1 83 ? -14.458 7.687 42.430 1.00 94.81 83 GLY A C 1
ATOM 658 O O . GLY A 1 83 ? -13.228 7.600 42.461 1.00 94.81 83 GLY A O 1
ATOM 659 N N . ILE A 1 84 ? -15.242 6.704 41.983 1.00 96.44 84 ILE A N 1
ATOM 660 C CA . ILE A 1 84 ? -14.737 5.466 41.372 1.00 96.44 84 ILE A CA 1
ATOM 661 C C . ILE A 1 84 ? -14.866 5.577 39.855 1.00 96.44 84 ILE A C 1
ATOM 663 O O . ILE A 1 84 ? -15.945 5.879 39.362 1.00 96.44 84 ILE A O 1
ATOM 667 N N . TYR A 1 85 ? -13.785 5.328 39.121 1.00 96.38 85 TYR A N 1
ATOM 668 C CA . TYR A 1 85 ? -13.736 5.462 37.663 1.00 96.38 85 TYR A CA 1
ATOM 669 C C . TYR A 1 85 ? -13.312 4.161 36.993 1.00 96.38 85 TYR A C 1
ATOM 671 O O . TYR A 1 85 ? -12.460 3.452 37.519 1.00 96.38 85 TYR A O 1
ATOM 679 N N . ALA A 1 86 ? -13.866 3.856 35.828 1.00 95.00 86 ALA A N 1
ATOM 680 C CA . ALA A 1 86 ? -13.419 2.740 35.007 1.00 95.00 86 ALA A CA 1
ATOM 681 C C . ALA A 1 86 ? -12.047 3.029 34.377 1.00 95.00 86 ALA A C 1
ATOM 683 O O . ALA A 1 86 ? -11.707 4.185 34.109 1.00 95.00 86 ALA A O 1
ATOM 684 N N . VAL A 1 87 ? -11.255 1.984 34.111 1.00 86.69 87 VAL A N 1
ATOM 685 C CA . VAL A 1 87 ? -10.035 2.122 33.293 1.00 86.69 87 VAL A CA 1
ATOM 686 C C . VAL A 1 87 ? -10.401 2.260 31.815 1.00 86.69 87 VAL A C 1
ATOM 688 O O . VAL A 1 87 ? -9.792 3.070 31.119 1.00 86.69 87 VAL A O 1
ATOM 691 N N . SER A 1 88 ? -11.406 1.507 31.364 1.00 85.56 88 SER A N 1
ATOM 692 C CA . SER A 1 88 ? -12.029 1.627 30.041 1.00 85.56 88 SER A CA 1
ATOM 693 C C . SER A 1 88 ? -13.513 1.262 30.104 1.00 85.56 88 SER A C 1
ATOM 695 O O . SER A 1 88 ? -13.930 0.557 31.024 1.00 85.56 88 SER A O 1
ATOM 697 N N . VAL A 1 89 ? -14.312 1.753 29.157 1.00 90.25 89 VAL A N 1
ATOM 698 C CA . VAL A 1 89 ? -15.771 1.563 29.122 1.00 90.25 89 VAL A CA 1
ATOM 699 C C . VAL A 1 89 ? -16.180 1.125 27.725 1.00 90.25 89 VAL A C 1
ATOM 701 O O . VAL A 1 89 ? -15.992 1.890 26.790 1.00 90.25 89 VAL A O 1
ATOM 704 N N . SER A 1 90 ? -16.756 -0.066 27.571 1.00 86.12 90 SER A N 1
ATOM 705 C CA . SER A 1 90 ? -17.189 -0.554 26.259 1.00 86.12 90 SER A CA 1
ATOM 706 C C . SER A 1 90 ? -18.453 0.160 25.777 1.00 86.12 90 SER A C 1
ATOM 708 O O . SER A 1 90 ? -19.412 0.299 26.543 1.00 86.12 90 SER A O 1
ATOM 710 N N . GLY A 1 91 ? -18.496 0.519 24.498 1.00 83.06 91 GLY A N 1
ATOM 711 C CA . GLY A 1 91 ? -19.595 1.208 23.830 1.00 83.06 91 GLY A CA 1
ATOM 712 C C . GLY A 1 91 ? -19.266 2.646 23.424 1.00 83.06 91 GLY A C 1
ATOM 713 O O . GLY A 1 91 ? -18.416 3.317 24.009 1.00 83.06 91 GLY A O 1
ATOM 714 N N . THR A 1 92 ? -19.999 3.139 22.426 1.00 81.94 92 THR A N 1
ATOM 715 C CA . THR A 1 92 ? -19.927 4.522 21.942 1.00 81.94 92 THR A CA 1
ATOM 716 C C . THR A 1 92 ? -21.266 5.231 22.120 1.00 81.94 92 THR A C 1
ATOM 718 O O . THR A 1 92 ? -22.331 4.612 22.091 1.00 81.94 92 THR A O 1
ATOM 721 N N . LEU A 1 93 ? -21.226 6.554 22.304 1.00 84.25 93 LEU A N 1
ATOM 722 C CA . LEU A 1 93 ? -22.443 7.354 22.436 1.00 84.25 93 LEU A CA 1
ATOM 723 C C . LEU A 1 93 ? -23.239 7.382 21.123 1.00 84.25 93 LEU A C 1
ATOM 725 O O . LEU A 1 93 ? -22.636 7.495 20.052 1.00 84.25 93 LEU A O 1
ATOM 729 N N . PRO A 1 94 ? -24.582 7.413 21.167 1.00 84.69 94 PRO A N 1
ATOM 730 C CA . PRO A 1 94 ? -25.396 7.610 19.972 1.00 84.69 94 PRO A CA 1
ATOM 731 C C . PRO A 1 94 ? -25.066 8.917 19.230 1.00 84.69 94 PRO A C 1
ATOM 733 O O . PRO A 1 94 ? -24.810 9.955 19.842 1.00 84.69 94 PRO A O 1
ATOM 736 N N . ARG A 1 95 ? -25.158 8.908 17.889 1.00 78.56 95 ARG A N 1
ATOM 737 C CA . ARG A 1 95 ? -24.815 10.065 17.026 1.00 78.56 95 ARG A CA 1
ATOM 738 C C . ARG A 1 95 ? -25.530 11.366 17.407 1.00 78.56 95 ARG A C 1
ATOM 740 O O . ARG A 1 95 ? -24.962 12.443 17.249 1.00 78.56 95 ARG A O 1
ATOM 747 N N . HIS A 1 96 ? -26.770 11.280 17.885 1.00 79.50 96 HIS A N 1
ATOM 748 C CA . HIS A 1 96 ? -27.534 12.458 18.294 1.00 79.50 96 HIS A CA 1
ATOM 749 C C . HIS A 1 96 ? -26.945 13.114 19.559 1.00 79.50 96 HIS A C 1
ATOM 751 O O . HIS A 1 96 ? -26.880 14.339 19.630 1.00 79.50 96 HIS A O 1
ATOM 757 N N . VAL A 1 97 ? -26.432 12.314 20.504 1.00 84.88 97 VAL A N 1
ATOM 758 C CA . VAL A 1 97 ? -25.735 12.800 21.705 1.00 84.88 97 VAL A CA 1
ATOM 759 C C . VAL A 1 97 ? -24.384 13.399 21.324 1.00 84.88 97 VAL A C 1
ATOM 761 O O . VAL A 1 97 ? -24.054 14.493 21.769 1.00 84.88 97 VAL A O 1
ATOM 764 N N . GLN A 1 98 ? -23.630 12.742 20.435 1.00 81.94 98 GLN A N 1
ATOM 765 C CA . GLN A 1 98 ? -22.350 13.275 19.947 1.00 81.94 98 GLN A CA 1
ATOM 766 C C . GLN A 1 98 ? -22.513 14.651 19.279 1.00 81.94 98 GLN A C 1
ATOM 768 O O . GLN A 1 98 ? -21.732 15.565 19.543 1.00 81.94 98 GLN A O 1
ATOM 773 N N . ARG A 1 99 ? -23.561 14.829 18.461 1.00 75.94 99 ARG A N 1
ATOM 774 C CA . ARG A 1 99 ? -23.875 16.121 17.830 1.00 75.94 99 ARG A CA 1
ATOM 775 C C . ARG A 1 99 ? -24.178 17.201 18.870 1.00 75.94 99 ARG A C 1
ATOM 777 O O . ARG A 1 99 ? -23.622 18.291 18.791 1.00 75.94 99 ARG A O 1
ATOM 784 N N . MET A 1 100 ? -24.991 16.874 19.872 1.00 83.44 100 MET A N 1
ATOM 785 C CA . MET A 1 100 ? -25.334 17.783 20.968 1.00 83.44 100 MET A CA 1
ATOM 786 C C . MET A 1 100 ? -24.105 18.199 21.798 1.00 83.44 100 MET A C 1
ATOM 788 O O . MET A 1 100 ? -23.978 19.368 22.163 1.00 83.44 100 MET A O 1
ATOM 792 N N . LEU A 1 101 ? -23.165 17.280 22.053 1.00 79.88 101 LEU A N 1
ATOM 793 C CA . LEU A 1 101 ? -21.888 17.597 22.709 1.00 79.88 101 LEU A CA 1
ATOM 794 C C . LEU A 1 101 ? -21.046 18.562 21.866 1.00 79.88 101 LEU A C 1
ATOM 796 O O . LEU A 1 101 ? -20.538 19.555 22.391 1.00 79.88 101 LEU A O 1
ATOM 800 N N . SER A 1 102 ? -20.958 18.314 20.556 1.00 77.19 102 SER A N 1
ATOM 801 C CA . SER A 1 102 ? -20.227 19.174 19.620 1.00 77.19 102 SER A CA 1
ATOM 802 C C . SER A 1 102 ? -20.808 20.589 19.552 1.00 77.19 102 SER A C 1
ATOM 804 O O . SER A 1 102 ? -20.051 21.556 19.586 1.00 77.19 102 SER A O 1
ATOM 806 N N . GLU A 1 103 ? -22.136 20.733 19.501 1.00 81.81 103 GLU A N 1
ATOM 807 C CA . GLU A 1 103 ? -22.825 22.038 19.503 1.00 81.81 103 GLU A CA 1
ATOM 808 C C . GLU A 1 103 ? -22.552 22.844 20.783 1.00 81.81 103 GLU A C 1
ATOM 810 O O . GLU A 1 103 ? -22.551 24.075 20.764 1.00 81.81 103 GLU A O 1
ATOM 815 N N . ARG A 1 104 ? -22.276 22.153 21.893 1.00 82.44 104 ARG A N 1
ATOM 816 C CA . ARG A 1 104 ? -21.942 22.745 23.196 1.00 82.44 104 ARG A CA 1
ATOM 817 C C . ARG A 1 104 ? -20.436 22.917 23.418 1.00 82.44 104 ARG A C 1
ATOM 819 O O . ARG A 1 104 ? -20.030 23.334 24.499 1.00 82.44 104 ARG A O 1
ATOM 826 N N . GLY A 1 105 ? -19.606 22.600 22.421 1.00 77.94 105 GLY A N 1
ATOM 827 C CA . GLY A 1 105 ? -18.148 22.696 22.513 1.00 77.94 105 GLY A CA 1
ATOM 828 C C . GLY A 1 105 ? -17.514 21.690 23.479 1.00 77.94 105 GLY A C 1
ATOM 829 O O . GLY A 1 105 ? -16.394 21.912 23.939 1.00 77.94 105 GLY A O 1
ATOM 830 N N . VAL A 1 106 ? -18.212 20.597 23.807 1.00 78.88 106 VAL A N 1
ATOM 831 C CA . VAL A 1 106 ? -17.697 19.530 24.672 1.00 78.88 106 VAL A CA 1
ATOM 832 C C . VAL A 1 106 ? -17.032 18.466 23.792 1.00 78.88 106 VAL A C 1
ATOM 834 O O . VAL A 1 106 ? -17.725 17.801 23.019 1.00 78.88 106 VAL A O 1
ATOM 837 N N . PRO A 1 107 ? -15.705 18.267 23.885 1.00 68.81 107 PRO A N 1
ATOM 838 C CA . PRO A 1 107 ? -15.029 17.247 23.097 1.00 68.81 107 PRO A CA 1
ATOM 839 C C . PRO A 1 107 ? -15.438 15.852 23.585 1.00 68.81 107 PRO A C 1
ATOM 841 O O . PRO A 1 107 ? -15.194 15.490 24.737 1.00 68.81 107 PRO A O 1
ATOM 844 N N . TYR A 1 108 ? -16.044 15.056 22.703 1.00 78.75 108 TYR A N 1
ATOM 845 C CA . TYR A 1 108 ? -16.318 13.647 22.971 1.00 78.75 108 TYR A CA 1
ATOM 846 C C . TYR A 1 108 ? -15.112 12.790 22.582 1.00 78.75 108 TYR A C 1
ATOM 848 O O . TYR A 1 108 ? -14.625 12.856 21.455 1.00 78.75 108 TYR A O 1
ATOM 856 N N . ARG A 1 109 ? -14.645 11.963 23.518 1.00 74.94 109 ARG A N 1
ATOM 857 C CA . ARG A 1 109 ? -13.617 10.947 23.291 1.00 74.94 109 ARG A CA 1
ATOM 858 C C . ARG A 1 109 ? -14.138 9.622 23.824 1.00 74.94 109 ARG A C 1
ATOM 860 O O . ARG A 1 109 ? -14.486 9.550 24.999 1.00 74.94 109 ARG A O 1
ATOM 867 N N . SER A 1 110 ? -14.157 8.590 22.983 1.00 80.88 110 SER A N 1
ATOM 868 C CA . SER A 1 110 ? -14.549 7.252 23.423 1.00 80.88 110 SER A CA 1
ATOM 869 C C . SER A 1 110 ? -13.601 6.737 24.512 1.00 80.88 110 SER A C 1
ATOM 871 O O . SER A 1 110 ? -12.376 6.857 24.396 1.00 80.88 110 SER A O 1
ATOM 873 N N . LEU A 1 111 ? -14.184 6.190 25.579 1.00 81.50 111 LEU A N 1
ATOM 874 C CA . LEU A 1 111 ? -13.478 5.426 26.610 1.00 81.50 111 LEU A CA 1
ATOM 875 C C . LEU A 1 111 ? -13.420 3.931 26.274 1.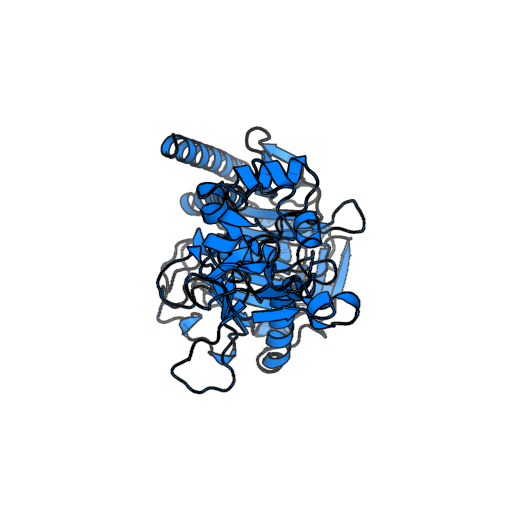00 81.50 111 LEU A C 1
ATOM 877 O O . LEU A 1 111 ? -12.839 3.160 27.043 1.00 81.50 111 LEU A O 1
ATOM 881 N N . ASP A 1 112 ? -14.002 3.537 25.141 1.00 76.69 112 ASP A N 1
ATOM 882 C CA . ASP A 1 112 ? -13.895 2.187 24.626 1.00 76.69 112 ASP A CA 1
ATOM 883 C C . ASP A 1 112 ? -12.502 1.971 24.039 1.00 76.69 112 ASP A C 1
ATOM 885 O O . ASP A 1 112 ? -12.048 2.693 23.149 1.00 76.69 112 ASP A O 1
ATOM 889 N N . VAL A 1 113 ? -11.798 0.985 24.587 1.00 63.12 113 VAL A N 1
ATOM 890 C CA . VAL A 1 113 ? -10.483 0.547 24.105 1.00 63.12 113 VAL A CA 1
ATOM 891 C C . VAL A 1 113 ? -10.576 -0.756 23.314 1.00 63.12 113 VAL A C 1
ATOM 893 O O . VAL A 1 113 ? -9.559 -1.218 22.803 1.00 63.12 113 VAL A O 1
ATOM 896 N N . SER A 1 114 ? -11.770 -1.351 23.205 1.00 56.59 114 SER A N 1
ATOM 897 C CA . SER A 1 114 ? -11.999 -2.535 22.375 1.00 56.59 114 SER A CA 1
ATOM 898 C C . SER A 1 114 ? -11.871 -2.218 20.885 1.00 56.59 114 SER A C 1
ATOM 900 O O . SER A 1 114 ? -11.403 -3.078 20.150 1.00 56.59 114 SER A O 1
ATOM 902 N N . GLU A 1 115 ? -12.146 -0.973 20.482 1.00 53.12 115 GLU A N 1
ATOM 903 C CA . GLU A 1 115 ? -12.027 -0.480 19.100 1.00 53.12 115 GLU A CA 1
ATOM 904 C C . GLU A 1 115 ? -10.607 -0.008 18.721 1.00 53.12 115 GLU A C 1
ATOM 906 O O . GLU A 1 115 ? -10.405 0.470 17.605 1.00 53.12 115 GLU A O 1
ATOM 911 N N . LYS A 1 116 ? -9.623 -0.105 19.629 1.00 63.22 116 LYS A N 1
ATOM 912 C CA . LYS A 1 116 ? -8.253 0.383 19.397 1.00 63.22 116 LYS A CA 1
ATOM 913 C C . LYS A 1 116 ? -7.293 -0.700 18.924 1.00 63.22 116 LYS A C 1
ATOM 915 O O . LYS A 1 116 ? -7.348 -1.843 19.389 1.00 63.22 116 LYS A O 1
ATOM 920 N N . MET A 1 117 ? -6.313 -0.281 18.124 1.00 71.50 117 MET A N 1
ATOM 921 C CA . MET A 1 117 ? -5.210 -1.112 17.661 1.00 71.50 117 MET A CA 1
ATOM 922 C C . MET A 1 117 ? -4.493 -1.749 18.853 1.00 71.50 117 MET A C 1
ATOM 924 O O . MET A 1 117 ? -3.933 -1.063 19.713 1.00 71.50 117 MET A O 1
ATOM 928 N N . ARG A 1 118 ? -4.476 -3.081 18.895 1.00 74.25 118 ARG A N 1
ATOM 929 C CA . ARG A 1 118 ? -3.878 -3.857 19.985 1.00 74.25 118 ARG A CA 1
ATOM 930 C C . ARG A 1 118 ? -3.032 -5.001 19.457 1.00 74.25 118 ARG A C 1
ATOM 932 O O . ARG A 1 118 ? -3.321 -5.591 18.419 1.00 74.25 118 ARG A O 1
ATOM 939 N N . ILE A 1 119 ? -1.982 -5.330 20.203 1.00 74.94 119 ILE A N 1
ATOM 940 C CA . ILE A 1 119 ? -1.205 -6.546 19.970 1.00 74.94 119 ILE A CA 1
ATOM 941 C C . ILE A 1 119 ? -1.901 -7.674 20.722 1.00 74.94 119 ILE A C 1
ATOM 943 O O . ILE A 1 119 ? -1.959 -7.672 21.951 1.00 74.94 119 ILE A O 1
ATOM 947 N N . GLU A 1 120 ? -2.407 -8.645 19.981 1.00 74.81 120 GLU A N 1
ATOM 948 C CA . GLU A 1 120 ? -2.865 -9.910 20.524 1.00 74.81 120 GLU A CA 1
ATOM 949 C C . GLU A 1 120 ? -1.742 -10.945 20.424 1.00 74.81 120 GLU A C 1
ATOM 951 O O . GLU A 1 120 ? -0.994 -11.021 19.447 1.00 74.81 120 GLU A O 1
ATOM 956 N N . TYR A 1 121 ? -1.621 -11.770 21.456 1.00 59.66 121 TYR A N 1
ATOM 957 C CA . TYR A 1 121 ? -0.728 -12.919 21.441 1.00 59.66 121 TYR A CA 1
ATOM 958 C C . TYR A 1 121 ? -1.570 -14.140 21.093 1.00 59.66 121 TYR A C 1
ATOM 960 O O . TYR A 1 121 ? -2.195 -14.749 21.961 1.00 59.66 121 TYR A O 1
ATOM 968 N N . THR A 1 122 ? -1.633 -14.497 19.811 1.00 52.81 122 THR A N 1
ATOM 969 C CA . THR A 1 122 ? -2.191 -15.798 19.432 1.00 52.81 122 THR A CA 1
ATOM 970 C C . THR A 1 122 ? -1.230 -16.874 19.916 1.00 52.81 122 THR A C 1
ATOM 972 O O . THR A 1 122 ? -0.060 -16.856 19.534 1.00 52.81 122 THR A O 1
ATOM 975 N N . ALA A 1 123 ? -1.709 -17.808 20.740 1.00 44.09 123 ALA A N 1
ATOM 976 C CA . ALA A 1 123 ? -0.958 -19.013 21.069 1.00 44.09 123 ALA A CA 1
ATOM 977 C C . ALA A 1 123 ? -0.703 -19.791 19.768 1.00 44.09 123 ALA A C 1
ATOM 979 O O . ALA A 1 123 ? -1.602 -20.442 19.235 1.00 44.09 123 ALA A O 1
ATOM 980 N N . GLU A 1 124 ? 0.500 -19.665 19.209 1.00 49.16 124 GLU A N 1
ATOM 981 C CA . GLU A 1 124 ? 0.933 -20.540 18.126 1.00 49.16 124 GLU A CA 1
ATOM 982 C C . GLU A 1 124 ? 1.132 -21.946 18.723 1.00 49.16 124 GLU A C 1
ATOM 984 O O . GLU A 1 124 ? 1.647 -22.062 19.837 1.00 49.16 124 GLU A O 1
ATOM 989 N N . PRO A 1 125 ? 0.731 -23.024 18.025 1.00 44.25 125 PRO A N 1
ATOM 990 C CA . PRO A 1 125 ? 0.900 -24.396 18.516 1.00 44.25 125 PRO A CA 1
ATOM 991 C C . PRO A 1 125 ? 2.359 -24.760 18.809 1.00 44.25 125 PRO A C 1
ATOM 993 O O . PRO A 1 125 ? 2.619 -25.670 19.592 1.00 44.25 125 PRO A O 1
ATOM 996 N N . ASP A 1 126 ? 3.293 -24.048 18.177 1.00 42.66 126 ASP A N 1
ATOM 997 C CA . ASP A 1 126 ? 4.722 -24.234 18.336 1.00 42.66 126 ASP A CA 1
ATOM 998 C C . ASP A 1 126 ? 5.314 -23.102 19.174 1.00 42.66 126 ASP A C 1
ATOM 1000 O O . ASP A 1 126 ? 5.259 -21.924 18.817 1.00 42.66 126 ASP A O 1
ATOM 1004 N N . ASN A 1 127 ? 5.901 -23.499 20.298 1.00 40.38 127 ASN A N 1
ATOM 1005 C CA . ASN A 1 127 ? 6.474 -22.683 21.366 1.00 40.38 127 ASN A CA 1
ATOM 1006 C C . ASN A 1 127 ? 7.778 -21.974 20.922 1.00 40.38 127 ASN A C 1
ATOM 1008 O O . ASN A 1 127 ? 8.809 -22.046 21.593 1.00 40.38 127 ASN A O 1
ATOM 1012 N N . SER A 1 128 ? 7.776 -21.350 19.741 1.00 45.84 128 SER A N 1
ATOM 1013 C CA . SER A 1 128 ? 8.926 -20.640 19.188 1.00 45.84 128 SER A CA 1
ATOM 1014 C C . SER A 1 128 ? 8.975 -19.215 19.744 1.00 45.84 128 SER A C 1
ATOM 1016 O O . SER A 1 128 ? 8.014 -18.453 19.656 1.00 45.84 128 SER A O 1
ATOM 1018 N N . ALA A 1 129 ? 10.120 -18.831 20.309 1.00 40.31 129 ALA A N 1
ATOM 1019 C CA . ALA A 1 129 ? 10.379 -17.526 20.927 1.00 40.31 129 ALA A CA 1
ATOM 1020 C C . ALA A 1 129 ? 10.376 -16.324 19.943 1.00 40.31 129 ALA A C 1
ATOM 1022 O O . ALA A 1 129 ? 10.906 -15.261 20.255 1.00 40.31 129 ALA A O 1
ATOM 1023 N N . LEU A 1 130 ? 9.801 -16.487 18.746 1.00 51.53 130 LEU A N 1
ATOM 1024 C CA . LEU A 1 130 ? 9.740 -15.513 17.653 1.00 51.53 130 LEU A CA 1
ATOM 1025 C C . LEU A 1 130 ? 8.323 -15.421 17.059 1.00 51.53 130 LEU A C 1
ATOM 1027 O O . LEU A 1 130 ? 8.168 -15.201 15.856 1.00 51.53 130 LEU A O 1
ATOM 1031 N N . SER A 1 131 ? 7.271 -15.583 17.869 1.00 66.81 131 SER A N 1
ATOM 1032 C CA . SER A 1 131 ? 5.907 -15.352 17.384 1.00 66.81 131 SER A CA 1
ATOM 1033 C C . SER A 1 131 ? 5.780 -13.901 16.906 1.00 66.81 131 SER A C 1
ATOM 1035 O O . SER A 1 131 ? 5.845 -12.970 17.710 1.00 66.81 131 SER A O 1
ATOM 1037 N N . ALA A 1 132 ? 5.634 -13.702 15.594 1.00 79.62 132 ALA A N 1
ATOM 1038 C CA . ALA 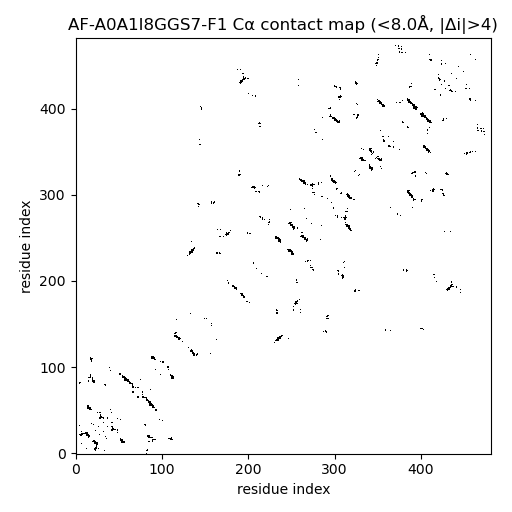A 1 132 ? 5.414 -12.376 15.032 1.00 79.62 132 ALA A CA 1
ATOM 1039 C C . ALA A 1 132 ? 4.172 -11.735 15.684 1.00 79.62 132 ALA A C 1
ATOM 1041 O O . ALA A 1 132 ? 3.148 -12.422 15.778 1.00 79.62 132 ALA A O 1
ATOM 1042 N N . PRO A 1 133 ? 4.241 -10.461 16.121 1.00 85.69 133 PRO A N 1
ATOM 1043 C CA . PRO A 1 133 ? 3.116 -9.767 16.738 1.00 85.69 133 PRO A CA 1
ATOM 1044 C C . PRO A 1 133 ? 1.888 -9.827 15.831 1.00 85.69 133 PRO A C 1
ATOM 1046 O O . PRO A 1 133 ? 1.976 -9.563 14.626 1.00 85.69 133 PRO A O 1
ATOM 1049 N N . PHE A 1 134 ? 0.751 -10.188 16.423 1.00 85.44 134 PHE A N 1
ATOM 1050 C CA . PHE A 1 134 ? -0.537 -10.232 15.753 1.00 85.44 134 PHE A CA 1
ATOM 1051 C C . PHE A 1 134 ? -1.329 -8.987 16.141 1.00 85.44 134 PHE A C 1
ATOM 1053 O O . PHE A 1 134 ? -1.679 -8.804 17.301 1.00 85.44 134 PHE A O 1
ATOM 1060 N N . ILE A 1 135 ? -1.540 -8.088 15.184 1.00 87.94 135 ILE A N 1
ATOM 1061 C CA . ILE A 1 135 ? -2.168 -6.796 15.435 1.00 87.94 135 ILE A CA 1
ATOM 1062 C C . ILE A 1 135 ? -3.620 -6.834 14.984 1.00 87.94 135 ILE A C 1
ATOM 1064 O O . ILE A 1 135 ? -3.905 -7.110 13.814 1.00 87.94 135 ILE A O 1
ATOM 1068 N N . VAL A 1 136 ? -4.510 -6.516 15.915 1.00 85.69 136 VAL A N 1
ATOM 1069 C CA . VAL A 1 136 ? -5.938 -6.322 15.677 1.00 85.69 136 VAL A CA 1
ATOM 1070 C C . VAL A 1 136 ? -6.225 -4.829 15.664 1.00 85.69 136 VAL A C 1
ATOM 1072 O O . VAL A 1 136 ? -5.705 -4.118 16.519 1.00 85.69 136 VAL A O 1
ATOM 1075 N N . TYR A 1 137 ? -6.990 -4.360 14.682 1.00 87.25 137 TYR A N 1
ATOM 1076 C CA . TYR A 1 137 ? -7.330 -2.948 14.505 1.00 87.25 137 TYR A CA 1
ATOM 1077 C C . TYR A 1 137 ? -8.727 -2.782 13.889 1.00 87.25 137 TYR A C 1
ATOM 1079 O O . TYR A 1 137 ? -9.270 -3.727 13.302 1.00 87.25 137 TYR A O 1
ATOM 1087 N N . SER A 1 138 ? -9.292 -1.584 14.002 1.00 85.19 138 SER A N 1
ATOM 1088 C CA . SER A 1 138 ? -10.595 -1.206 13.444 1.00 85.19 138 SER A CA 1
ATOM 1089 C C . SER A 1 138 ? -10.476 -0.002 12.496 1.00 85.19 138 SER A C 1
ATOM 1091 O O . SER A 1 138 ? -9.390 0.555 12.303 1.00 85.19 138 SER A O 1
ATOM 1093 N N . ASP A 1 139 ? -11.597 0.430 11.913 1.00 82.88 139 ASP A N 1
ATOM 1094 C CA . ASP A 1 139 ? -11.644 1.634 11.078 1.00 82.88 139 ASP A CA 1
ATOM 1095 C C . ASP A 1 139 ? -11.254 2.896 11.876 1.00 82.88 139 ASP A C 1
ATOM 1097 O O . ASP A 1 139 ? -10.762 3.861 11.292 1.00 82.88 139 ASP A O 1
ATOM 1101 N N . ALA A 1 140 ? -11.414 2.883 13.208 1.00 79.94 140 ALA A N 1
ATOM 1102 C CA . ALA A 1 140 ? -11.049 3.995 14.087 1.00 79.94 140 ALA A CA 1
ATOM 1103 C C . ALA A 1 140 ? -9.527 4.209 14.201 1.00 79.94 140 ALA A C 1
ATOM 1105 O O . ALA A 1 140 ? -9.089 5.293 14.585 1.00 79.94 140 ALA A O 1
ATOM 1106 N N . ASP A 1 141 ? -8.721 3.202 13.851 1.00 83.75 141 ASP A N 1
ATOM 1107 C CA . ASP A 1 141 ? -7.257 3.286 13.875 1.00 83.75 141 ASP A CA 1
ATOM 1108 C C . ASP A 1 141 ? -6.668 3.859 12.572 1.00 83.75 141 ASP A C 1
ATOM 1110 O O . ASP A 1 141 ? -5.478 4.181 12.502 1.00 83.75 141 ASP A O 1
ATOM 1114 N N . LEU A 1 142 ? -7.476 3.975 11.513 1.00 86.06 142 LEU A N 1
ATOM 1115 C CA . LEU A 1 142 ? -7.029 4.451 10.206 1.00 86.06 142 LEU A CA 1
ATOM 1116 C C . LEU A 1 142 ? -6.865 5.977 10.211 1.00 86.06 142 LEU A C 1
ATOM 1118 O O . LEU A 1 142 ? -7.831 6.724 10.335 1.00 86.06 142 LEU A O 1
ATOM 1122 N N . LEU A 1 143 ? -5.640 6.462 9.990 1.00 84.56 143 LEU A N 1
ATOM 1123 C CA . LEU A 1 143 ? -5.338 7.898 9.991 1.00 84.56 143 LEU A CA 1
ATOM 1124 C C . LEU A 1 143 ? -5.705 8.545 8.644 1.00 84.56 143 LEU A C 1
ATOM 1126 O O . LEU A 1 143 ? -4.828 8.812 7.824 1.00 84.56 143 LEU A O 1
ATOM 1130 N N . ILE A 1 144 ? -6.985 8.767 8.351 1.00 79.25 144 ILE A N 1
ATOM 1131 C CA . ILE A 1 144 ? -7.427 9.281 7.038 1.00 79.25 144 ILE A CA 1
ATOM 1132 C C . ILE A 1 144 ? -6.851 10.678 6.762 1.00 79.25 144 ILE A C 1
ATOM 1134 O O . ILE A 1 144 ? -6.244 10.900 5.710 1.00 79.25 144 ILE A O 1
ATOM 1138 N N . SER A 1 145 ? -6.958 11.586 7.728 1.00 68.19 145 SER A N 1
ATOM 1139 C CA . SER A 1 145 ? -6.468 12.966 7.662 1.00 68.19 145 SER A CA 1
ATOM 1140 C C . SER A 1 145 ? -5.432 13.271 8.753 1.00 68.19 145 SER A C 1
ATOM 1142 O O . SER A 1 145 ? -5.299 12.547 9.741 1.00 68.19 145 SER A O 1
ATOM 1144 N N . ASN A 1 146 ? -4.691 14.378 8.616 1.00 55.03 146 ASN A N 1
ATOM 1145 C CA . ASN A 1 146 ? -3.778 14.810 9.685 1.00 55.03 146 ASN A CA 1
ATOM 1146 C C . ASN A 1 146 ? -4.515 15.278 10.942 1.00 55.03 146 ASN A C 1
ATOM 1148 O O . ASN A 1 146 ? -3.990 15.079 12.034 1.00 55.03 146 ASN A O 1
ATOM 1152 N N . SER A 1 147 ? -5.732 15.820 10.806 1.00 53.31 147 SER A N 1
ATOM 1153 C CA . SER A 1 147 ? -6.588 16.152 11.952 1.00 53.31 147 SER A CA 1
ATOM 1154 C C . SER A 1 147 ? -7.002 14.916 12.748 1.00 53.31 147 SER A C 1
ATOM 1156 O O . SER A 1 147 ? -7.120 14.993 13.970 1.00 53.31 147 SER A O 1
ATOM 1158 N N . ASP A 1 148 ? -7.157 13.758 12.095 1.00 53.09 148 ASP A N 1
ATOM 1159 C CA . ASP A 1 148 ? -7.374 12.495 12.815 1.00 53.09 148 ASP A CA 1
ATOM 1160 C C . ASP A 1 148 ? -6.137 12.145 13.643 1.00 53.09 148 ASP A C 1
ATOM 1162 O O . ASP A 1 148 ? -6.242 11.677 14.776 1.00 53.09 148 ASP A O 1
ATOM 1166 N N . SER A 1 149 ? -4.950 12.465 13.121 1.00 55.00 149 SER A N 1
ATOM 1167 C CA . SER A 1 149 ? -3.701 12.302 13.850 1.00 55.00 149 SER A CA 1
ATOM 1168 C C . SER A 1 149 ? -3.652 13.187 15.107 1.00 55.00 149 SER A C 1
ATOM 1170 O O . SER A 1 149 ? -3.219 12.714 16.153 1.00 55.00 149 SER A O 1
ATOM 1172 N N . ASP A 1 150 ? -4.130 14.428 15.084 1.00 55.38 150 ASP A N 1
ATOM 1173 C CA . ASP A 1 150 ? -4.025 15.326 16.250 1.00 55.38 150 ASP A CA 1
ATOM 1174 C C . ASP A 1 150 ? -4.786 14.805 17.486 1.00 55.38 150 ASP A C 1
ATOM 1176 O O . ASP A 1 150 ? -4.428 15.110 18.627 1.00 55.38 150 ASP A O 1
ATOM 1180 N N . ASN A 1 151 ? -5.793 13.952 17.272 1.00 55.88 151 ASN A N 1
ATOM 1181 C CA . ASN A 1 151 ? -6.621 13.371 18.328 1.00 55.88 151 ASN A CA 1
ATOM 1182 C C . ASN A 1 151 ? -6.127 12.001 18.839 1.00 55.88 151 ASN A C 1
ATOM 1184 O O . ASN A 1 151 ? -6.551 11.558 19.915 1.00 55.88 151 ASN A O 1
ATOM 1188 N N . VAL A 1 152 ? -5.206 11.347 18.120 1.00 65.38 152 VAL A N 1
ATOM 1189 C CA . VAL A 1 152 ? -4.639 10.034 18.477 1.00 65.38 152 VAL A CA 1
ATOM 1190 C C . VAL A 1 152 ? -3.297 10.216 19.210 1.00 65.38 152 VAL A C 1
ATOM 1192 O O . VAL A 1 152 ? -2.430 10.946 18.729 1.00 65.38 152 VAL A O 1
ATOM 1195 N N . PRO A 1 153 ? -3.066 9.572 20.373 1.00 68.75 153 PRO A N 1
ATOM 1196 C CA . PRO A 1 153 ? -1.777 9.630 21.063 1.00 68.75 153 PRO A CA 1
ATOM 1197 C C . PRO A 1 153 ? -0.610 9.169 20.181 1.00 68.75 153 PRO A C 1
ATOM 1199 O O . PRO A 1 153 ? -0.705 8.151 19.502 1.00 68.75 153 PRO A O 1
ATOM 1202 N N . GLU A 1 154 ? 0.533 9.855 20.255 1.00 74.38 154 GLU A N 1
ATOM 1203 C CA . GLU A 1 154 ? 1.719 9.520 19.448 1.00 74.38 154 GLU A CA 1
ATOM 1204 C C . GLU A 1 154 ? 2.185 8.067 19.645 1.00 74.38 154 GLU A C 1
ATOM 1206 O O . GLU A 1 154 ? 2.601 7.403 18.702 1.00 74.38 154 GLU A O 1
ATOM 1211 N N . SER A 1 155 ? 2.044 7.525 20.858 1.00 71.06 155 SER A N 1
ATOM 1212 C CA . SER A 1 155 ? 2.343 6.118 21.146 1.00 71.06 155 SER A CA 1
ATOM 1213 C C . SER A 1 155 ? 1.476 5.134 20.353 1.00 71.06 155 SER A C 1
ATOM 1215 O O . SER A 1 155 ? 1.955 4.059 20.006 1.00 71.06 155 SER A O 1
ATOM 1217 N N . GLU A 1 156 ? 0.218 5.490 20.073 1.00 72.25 156 GLU A N 1
ATOM 1218 C CA . GLU A 1 156 ? -0.706 4.679 19.269 1.00 72.25 156 GLU A CA 1
ATOM 1219 C C . GLU A 1 156 ? -0.336 4.799 17.779 1.00 72.25 156 GLU A C 1
ATOM 1221 O O . GLU A 1 156 ? -0.164 3.783 17.108 1.00 72.25 156 GLU A O 1
ATOM 1226 N N . LYS A 1 157 ? -0.055 6.017 17.291 1.00 75.69 157 LYS A N 1
ATOM 1227 C CA . LYS A 1 157 ? 0.399 6.258 15.905 1.00 75.69 157 LYS A CA 1
ATOM 1228 C C . LYS A 1 157 ? 1.684 5.513 15.544 1.00 75.69 157 LYS A C 1
ATOM 1230 O O . LYS A 1 157 ? 1.855 5.063 14.413 1.00 75.69 157 LYS A O 1
ATOM 1235 N N . GLN A 1 158 ? 2.612 5.423 16.494 1.00 84.69 158 GLN A N 1
ATOM 1236 C CA . GLN A 1 158 ? 3.919 4.808 16.276 1.00 84.69 158 GLN A CA 1
ATOM 1237 C C . GLN A 1 158 ? 3.925 3.299 16.537 1.00 84.69 158 GLN A C 1
ATOM 1239 O O . GLN A 1 158 ? 4.958 2.666 16.325 1.00 84.69 158 GLN A O 1
ATOM 1244 N N . LEU A 1 159 ? 2.804 2.689 16.945 1.00 86.25 159 LEU A N 1
ATOM 1245 C CA . LEU A 1 159 ? 2.756 1.262 17.267 1.00 86.25 159 LEU A CA 1
ATOM 1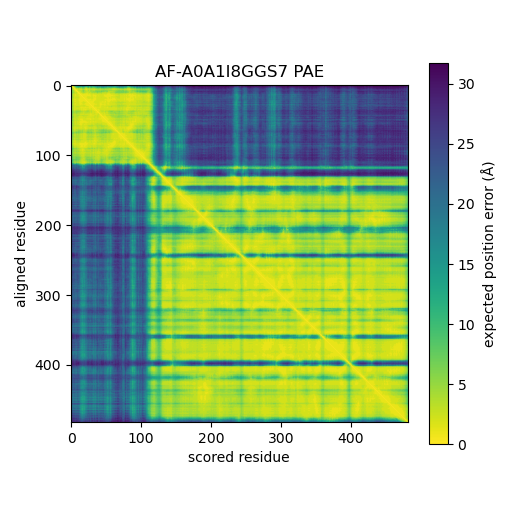246 C C . LEU A 1 159 ? 3.201 0.391 16.082 1.00 86.25 159 LEU A C 1
ATOM 1248 O O . LEU A 1 159 ? 4.185 -0.342 16.194 1.00 86.25 159 LEU A O 1
ATOM 1252 N N . LEU A 1 160 ? 2.528 0.498 14.931 1.00 91.12 160 LEU A N 1
ATOM 1253 C CA . LEU A 1 160 ? 2.907 -0.260 13.735 1.00 91.12 160 LEU A CA 1
ATOM 1254 C C . LEU A 1 160 ? 4.287 0.151 13.185 1.00 91.12 160 LEU A C 1
ATOM 1256 O O . LEU A 1 160 ? 5.094 -0.751 12.951 1.00 91.12 160 LEU A O 1
ATOM 1260 N N . PRO A 1 161 ? 4.624 1.448 13.007 1.00 91.75 161 PRO A N 1
ATOM 1261 C CA . PRO A 1 161 ? 5.969 1.858 12.594 1.00 91.75 161 PRO A CA 1
ATOM 1262 C C . PRO A 1 161 ? 7.102 1.264 13.442 1.00 91.75 161 PRO A C 1
ATOM 1264 O O . PRO A 1 161 ? 8.073 0.755 12.874 1.00 91.75 161 PRO A O 1
ATOM 1267 N N . ASN A 1 162 ? 6.956 1.261 14.772 1.00 90.38 162 ASN A N 1
ATOM 1268 C CA . ASN A 1 162 ? 7.944 0.702 15.695 1.00 90.38 162 ASN A CA 1
ATOM 1269 C C . ASN A 1 162 ? 8.055 -0.820 15.553 1.00 90.38 162 ASN A C 1
ATOM 1271 O O . ASN A 1 162 ? 9.164 -1.353 15.529 1.00 90.38 162 ASN A O 1
ATOM 1275 N N . LEU A 1 163 ? 6.930 -1.532 15.421 1.00 91.56 163 LEU A N 1
ATOM 1276 C CA . LEU A 1 163 ? 6.935 -2.986 15.216 1.00 91.56 163 LEU A CA 1
ATOM 1277 C C . LEU A 1 163 ? 7.574 -3.373 13.879 1.00 91.56 163 LEU A C 1
ATOM 1279 O O . LEU A 1 163 ? 8.321 -4.350 13.818 1.00 91.56 163 LEU A O 1
ATOM 1283 N N . LEU A 1 164 ? 7.330 -2.596 12.820 1.00 94.12 164 LEU A N 1
ATOM 1284 C CA . LEU A 1 164 ? 8.015 -2.772 11.543 1.00 94.12 164 LEU A CA 1
ATOM 1285 C C . LEU A 1 164 ? 9.526 -2.573 11.728 1.00 94.12 164 LEU A C 1
ATOM 1287 O O . LEU A 1 164 ? 10.307 -3.450 11.372 1.00 94.12 164 LEU A O 1
ATOM 1291 N N . GLU A 1 165 ? 9.965 -1.468 12.330 1.00 94.06 165 GLU A N 1
ATOM 1292 C CA . GLU A 1 165 ? 11.392 -1.202 12.572 1.00 94.06 165 GLU A CA 1
ATOM 1293 C C . GLU A 1 165 ? 12.081 -2.302 13.388 1.00 94.06 165 GLU A C 1
ATOM 1295 O O . GLU A 1 165 ? 13.104 -2.838 12.954 1.00 94.06 165 GLU A O 1
ATOM 1300 N N . GLN A 1 166 ? 11.490 -2.715 14.508 1.00 91.31 166 GLN A N 1
ATOM 1301 C CA . GLN A 1 166 ? 12.000 -3.821 15.321 1.00 91.31 166 GLN A CA 1
ATOM 1302 C C . GLN A 1 166 ? 12.037 -5.135 14.531 1.00 91.31 166 GLN A C 1
ATOM 1304 O O . GLN A 1 166 ? 13.033 -5.862 14.570 1.00 91.31 166 GLN A O 1
ATOM 1309 N N . GLY A 1 167 ? 10.974 -5.424 13.774 1.00 91.69 167 GLY A N 1
ATOM 1310 C CA . GLY A 1 167 ? 10.870 -6.604 12.923 1.00 91.69 167 GLY A CA 1
ATOM 1311 C C . GLY A 1 167 ? 11.968 -6.665 11.862 1.00 91.69 167 GLY A C 1
ATOM 1312 O O . GLY A 1 167 ? 12.546 -7.735 11.657 1.00 91.69 167 GLY A O 1
ATOM 1313 N N . TRP A 1 168 ? 12.284 -5.527 11.236 1.00 94.31 168 TRP A N 1
ATOM 1314 C CA . TRP A 1 168 ? 13.385 -5.370 10.284 1.00 94.31 168 TRP A CA 1
ATOM 1315 C C . TRP A 1 168 ? 14.750 -5.585 10.937 1.00 94.31 168 TRP A C 1
ATOM 1317 O O . TRP A 1 168 ? 15.513 -6.434 10.474 1.00 94.31 168 TRP A O 1
ATOM 1327 N N . LEU A 1 169 ? 15.046 -4.867 12.027 1.00 93.50 169 LEU A N 1
ATOM 1328 C CA . LEU A 1 169 ? 16.338 -4.938 12.722 1.00 93.50 169 LEU A CA 1
ATOM 1329 C C . LEU A 1 169 ? 16.641 -6.360 13.213 1.00 93.50 169 LEU A C 1
ATOM 1331 O O . LEU A 1 169 ? 17.736 -6.875 12.991 1.00 93.50 169 LEU A O 1
ATOM 1335 N N . ALA A 1 170 ? 15.647 -7.047 13.784 1.00 91.25 170 ALA A N 1
ATOM 1336 C CA . ALA A 1 170 ? 15.795 -8.422 14.259 1.00 91.25 170 ALA A CA 1
ATOM 1337 C C . ALA A 1 170 ? 16.095 -9.436 13.135 1.00 91.25 170 ALA A C 1
ATOM 1339 O O . ALA A 1 170 ? 16.612 -10.522 13.402 1.00 91.25 170 ALA A O 1
ATOM 1340 N N . ARG A 1 171 ? 15.786 -9.102 11.875 1.00 93.19 171 ARG A N 1
ATOM 1341 C CA . ARG A 1 171 ? 15.866 -10.012 10.719 1.00 93.19 171 ARG A CA 1
ATOM 1342 C C . ARG A 1 171 ? 16.863 -9.571 9.650 1.00 93.19 171 ARG A C 1
ATOM 1344 O O . ARG A 1 171 ? 16.909 -10.181 8.584 1.00 93.19 171 ARG A O 1
ATOM 1351 N N . GLN A 1 172 ? 17.722 -8.586 9.926 1.00 92.88 172 GLN A N 1
ATOM 1352 C CA . GLN A 1 172 ? 18.764 -8.167 8.975 1.00 92.88 172 GLN A CA 1
ATOM 1353 C C . GLN A 1 172 ? 19.701 -9.315 8.566 1.00 92.88 172 GLN A C 1
ATOM 1355 O O . GLN A 1 172 ? 20.225 -9.307 7.454 1.00 92.88 172 GLN A O 1
ATOM 1360 N N . HIS A 1 173 ? 19.874 -10.316 9.434 1.00 93.12 173 HIS A N 1
ATOM 1361 C CA . HIS A 1 173 ? 20.668 -11.517 9.169 1.00 93.12 173 HIS A CA 1
ATOM 1362 C C . HIS A 1 173 ? 20.054 -12.454 8.109 1.00 93.12 173 HIS A C 1
ATOM 1364 O O . HIS A 1 173 ? 20.772 -13.284 7.558 1.00 93.12 173 HIS A O 1
ATOM 1370 N N . LEU A 1 174 ? 18.756 -12.320 7.800 1.00 93.88 174 LEU A N 1
ATOM 1371 C CA . LEU A 1 174 ? 18.067 -13.090 6.753 1.00 93.88 174 LEU A CA 1
ATOM 1372 C C . LEU A 1 174 ? 18.206 -12.453 5.359 1.00 93.88 174 LEU A C 1
ATOM 1374 O O . LEU A 1 174 ? 17.907 -13.087 4.344 1.00 93.88 174 LEU A O 1
ATOM 1378 N N . LEU A 1 175 ? 18.627 -11.186 5.285 1.00 93.50 175 LEU A N 1
ATOM 1379 C CA . LEU A 1 175 ? 18.738 -10.450 4.028 1.00 93.50 175 LEU A CA 1
ATOM 1380 C C . LEU A 1 175 ? 19.925 -10.965 3.208 1.00 93.50 175 LEU A C 1
ATOM 1382 O O . LEU A 1 175 ? 21.028 -11.138 3.721 1.00 93.50 175 LEU A O 1
ATOM 1386 N N . ARG A 1 176 ? 19.733 -11.128 1.896 1.00 91.88 176 ARG A N 1
ATOM 1387 C CA . ARG A 1 176 ? 20.815 -11.546 0.982 1.00 91.88 176 ARG A CA 1
ATOM 1388 C C . ARG A 1 176 ? 21.896 -10.489 0.793 1.00 91.88 176 ARG A C 1
ATOM 1390 O O . ARG A 1 176 ? 22.999 -10.810 0.366 1.00 91.88 176 ARG A O 1
ATOM 1397 N N . TYR A 1 177 ? 21.550 -9.233 1.042 1.00 90.19 177 TYR A N 1
ATOM 1398 C CA . TYR A 1 177 ? 22.436 -8.080 0.988 1.00 90.19 177 TYR A CA 1
ATOM 1399 C C . TYR A 1 177 ? 21.846 -6.963 1.853 1.00 90.19 177 TYR A C 1
ATOM 1401 O O . TYR A 1 177 ? 20.629 -6.887 2.039 1.00 90.19 177 TYR A O 1
ATOM 1409 N N . GLN A 1 178 ? 22.708 -6.089 2.369 1.00 89.56 178 GLN A N 1
ATOM 1410 C CA . GLN A 1 178 ? 22.288 -4.945 3.177 1.00 89.56 178 GLN A CA 1
ATOM 1411 C C . GLN A 1 178 ? 22.014 -3.730 2.276 1.00 89.56 178 GLN A C 1
ATOM 1413 O O . GLN A 1 178 ? 22.891 -3.374 1.484 1.00 89.56 178 GLN A O 1
ATOM 1418 N N . PRO A 1 179 ? 20.843 -3.072 2.381 1.00 85.00 179 PRO A N 1
ATOM 1419 C CA . PRO A 1 179 ? 20.532 -1.887 1.578 1.00 85.00 179 PRO A CA 1
ATOM 1420 C C . PRO A 1 179 ? 21.313 -0.632 2.018 1.00 85.00 179 PRO A C 1
ATOM 1422 O O . PRO A 1 179 ? 21.413 0.314 1.248 1.00 85.00 179 PRO A O 1
ATOM 1425 N N . ASP A 1 180 ? 21.911 -0.633 3.215 1.00 77.94 180 ASP A N 1
ATOM 1426 C CA . ASP A 1 180 ? 22.562 0.543 3.822 1.00 77.94 180 ASP A CA 1
ATOM 1427 C C . ASP A 1 180 ? 23.823 1.029 3.100 1.00 77.94 180 ASP A C 1
ATOM 1429 O O . ASP A 1 180 ? 24.175 2.201 3.196 1.00 77.94 180 ASP A O 1
ATOM 1433 N N . ASN A 1 181 ? 24.501 0.138 2.376 1.00 73.69 181 ASN A N 1
ATOM 1434 C CA . ASN A 1 181 ? 25.798 0.418 1.752 1.00 73.69 181 ASN A CA 1
ATOM 1435 C C . ASN A 1 181 ? 25.700 0.549 0.224 1.00 73.69 181 ASN A C 1
ATOM 1437 O O . ASN 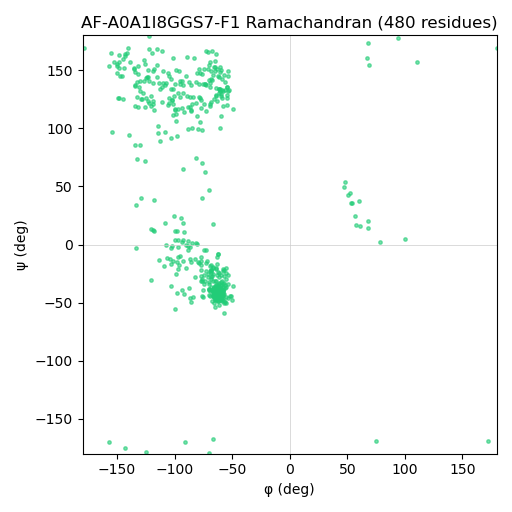A 1 181 ? 26.694 0.405 -0.488 1.00 73.69 181 ASN A O 1
ATOM 1441 N N . VAL A 1 182 ? 24.492 0.774 -0.293 1.00 85.62 182 VAL A N 1
ATOM 1442 C CA . VAL A 1 182 ? 24.234 0.904 -1.728 1.00 85.62 182 VAL A CA 1
ATOM 1443 C C . VAL A 1 182 ? 24.584 2.326 -2.175 1.00 85.62 182 VAL A C 1
ATOM 1445 O O . VAL A 1 182 ? 24.019 3.295 -1.673 1.00 85.62 182 VAL A O 1
ATOM 1448 N N . LYS A 1 183 ? 25.508 2.464 -3.139 1.00 92.31 183 LYS A N 1
ATOM 1449 C CA . LYS A 1 183 ? 25.846 3.764 -3.751 1.00 92.31 183 LYS A CA 1
ATOM 1450 C C . LYS A 1 183 ? 24.582 4.341 -4.393 1.00 92.31 183 LYS A C 1
ATOM 1452 O O . LYS A 1 183 ? 23.937 3.661 -5.191 1.00 92.31 183 LYS A O 1
ATOM 1457 N N . SER A 1 184 ? 24.237 5.583 -4.069 1.00 93.25 184 SER A N 1
ATOM 1458 C CA . SER A 1 184 ? 23.067 6.269 -4.618 1.00 93.25 184 SER A CA 1
ATOM 1459 C C . SER A 1 184 ? 23.440 7.607 -5.254 1.00 93.25 184 SER A C 1
ATOM 1461 O O . SER A 1 184 ? 24.480 8.196 -4.951 1.00 93.25 184 SER A O 1
ATOM 1463 N N . ARG A 1 185 ? 22.611 8.062 -6.196 1.00 93.56 185 ARG A N 1
ATOM 1464 C CA . ARG A 1 185 ? 22.749 9.346 -6.891 1.00 93.56 185 ARG A CA 1
ATOM 1465 C C . ARG A 1 185 ? 21.368 9.914 -7.176 1.00 93.56 185 ARG A C 1
ATOM 1467 O O . ARG A 1 185 ? 20.549 9.258 -7.812 1.00 93.56 185 ARG A O 1
ATOM 1474 N N . GLN A 1 186 ? 21.118 11.142 -6.744 1.00 93.75 186 GLN A N 1
ATOM 1475 C CA . GLN A 1 186 ? 19.895 11.853 -7.096 1.00 93.75 186 GLN A CA 1
ATOM 1476 C C . GLN A 1 186 ? 20.011 12.385 -8.533 1.00 93.75 186 GLN A C 1
ATOM 1478 O O . GLN A 1 186 ? 20.973 13.082 -8.853 1.00 93.75 186 GLN A O 1
ATOM 1483 N N . LEU A 1 187 ? 19.060 12.037 -9.405 1.00 94.19 187 LEU A N 1
ATOM 1484 C CA . LEU A 1 187 ? 19.015 12.526 -10.790 1.00 94.19 187 LEU A CA 1
ATOM 1485 C C . LEU A 1 187 ? 18.249 13.852 -10.883 1.00 94.19 187 LEU A C 1
ATOM 1487 O O . LEU A 1 187 ? 18.639 14.737 -11.640 1.00 94.19 187 LEU A O 1
ATOM 1491 N N . ASN A 1 188 ? 17.174 13.997 -10.102 1.00 92.31 188 ASN A N 1
ATOM 1492 C CA . ASN A 1 188 ? 16.459 15.254 -9.863 1.00 92.31 188 ASN A CA 1
ATOM 1493 C C . ASN A 1 188 ? 15.676 15.179 -8.528 1.00 92.31 188 ASN A C 1
ATOM 1495 O O . ASN A 1 188 ? 15.829 14.228 -7.767 1.00 92.31 188 ASN A O 1
ATOM 1499 N N . LYS A 1 189 ? 14.801 16.155 -8.241 1.00 88.44 189 LYS A N 1
ATOM 1500 C CA . LYS A 1 189 ? 13.999 16.198 -6.999 1.00 88.44 189 LYS A CA 1
ATOM 1501 C C . LYS A 1 189 ? 13.160 14.929 -6.742 1.00 88.44 189 LYS A C 1
ATOM 1503 O O . LYS A 1 189 ? 12.905 14.607 -5.589 1.00 88.44 189 LYS A O 1
ATOM 1508 N N . GLU A 1 190 ? 12.736 14.226 -7.789 1.00 90.69 190 GLU A N 1
ATOM 1509 C CA . GLU A 1 190 ? 11.743 13.140 -7.741 1.00 90.69 190 GLU A CA 1
ATOM 1510 C C . GLU A 1 190 ? 12.320 11.758 -8.090 1.00 90.69 190 GLU A C 1
ATOM 1512 O O . GLU A 1 190 ? 11.655 10.743 -7.872 1.00 90.69 190 GLU A O 1
ATOM 1517 N N . ILE A 1 191 ? 13.531 11.716 -8.654 1.00 93.50 191 ILE A N 1
ATOM 1518 C CA . ILE A 1 191 ? 14.147 10.527 -9.240 1.00 93.50 191 ILE A CA 1
ATOM 1519 C C . ILE A 1 191 ? 15.547 10.325 -8.659 1.00 93.50 191 ILE A C 1
ATOM 1521 O O . ILE A 1 191 ? 16.420 11.190 -8.779 1.00 93.50 191 ILE A O 1
ATOM 1525 N N . SER A 1 192 ? 15.775 9.135 -8.110 1.00 94.19 192 SER A N 1
ATOM 1526 C CA . SER A 1 192 ? 17.045 8.702 -7.526 1.00 94.19 192 SER A CA 1
ATOM 1527 C C . SER A 1 192 ? 17.459 7.344 -8.083 1.00 94.19 192 SER A C 1
ATOM 1529 O O . SER A 1 192 ? 16.629 6.454 -8.248 1.00 94.19 192 SER A O 1
ATOM 1531 N N . ALA A 1 193 ? 18.752 7.177 -8.345 1.00 95.06 193 ALA A N 1
ATOM 1532 C CA . ALA A 1 193 ? 19.363 5.926 -8.771 1.00 95.06 193 ALA A CA 1
ATOM 1533 C C . ALA A 1 193 ? 20.143 5.271 -7.624 1.00 95.06 193 ALA A C 1
ATOM 1535 O O . ALA A 1 193 ? 20.780 5.959 -6.824 1.00 95.06 193 ALA A O 1
ATOM 1536 N N . TYR A 1 194 ? 20.132 3.940 -7.583 1.00 94.19 194 TYR A N 1
ATOM 1537 C CA . TYR A 1 194 ? 20.767 3.095 -6.573 1.00 94.19 194 TYR A CA 1
ATOM 1538 C C . TYR A 1 194 ? 21.522 1.957 -7.268 1.00 94.19 194 TYR A C 1
ATOM 1540 O O . TYR A 1 194 ? 20.916 1.146 -7.967 1.00 94.19 194 TYR A O 1
ATOM 1548 N N . PHE A 1 195 ? 22.836 1.875 -7.082 1.00 94.31 195 PHE A N 1
ATOM 1549 C CA . PHE A 1 195 ? 23.684 0.845 -7.685 1.00 94.31 195 PHE A CA 1
ATOM 1550 C C . PHE A 1 195 ? 23.698 -0.428 -6.833 1.00 94.31 195 PHE A C 1
ATOM 1552 O O . PHE A 1 195 ? 24.414 -0.506 -5.832 1.00 94.31 195 PHE A O 1
ATOM 1559 N N . ASN A 1 196 ? 22.917 -1.437 -7.223 1.00 92.12 196 ASN A N 1
ATOM 1560 C CA . ASN A 1 196 ? 22.748 -2.661 -6.439 1.00 92.12 196 ASN A CA 1
ATOM 1561 C C . ASN A 1 196 ? 22.895 -3.936 -7.294 1.00 92.12 196 ASN A C 1
ATOM 1563 O O . ASN A 1 196 ? 21.902 -4.625 -7.545 1.00 92.12 196 ASN A O 1
ATOM 1567 N N . PRO A 1 197 ? 24.124 -4.307 -7.704 1.00 89.81 197 PRO A N 1
ATOM 1568 C CA . PRO A 1 197 ? 24.372 -5.518 -8.494 1.00 89.81 197 PRO A CA 1
ATOM 1569 C C . PRO A 1 197 ? 23.967 -6.807 -7.759 1.00 89.81 197 PRO A C 1
ATOM 1571 O O . PRO A 1 197 ? 23.461 -7.748 -8.375 1.00 89.81 197 PRO A O 1
ATOM 1574 N N . SER A 1 198 ? 24.118 -6.848 -6.429 1.00 89.12 198 SER A N 1
ATOM 1575 C CA . SER A 1 198 ? 23.765 -8.005 -5.590 1.00 89.12 198 SER A CA 1
ATOM 1576 C C . SER A 1 198 ? 22.287 -8.381 -5.697 1.00 89.12 198 SER A C 1
ATOM 1578 O O . SER A 1 198 ? 21.933 -9.566 -5.683 1.00 89.12 198 SER A O 1
ATOM 1580 N N . ARG A 1 199 ? 21.407 -7.386 -5.862 1.00 87.75 199 ARG A N 1
ATOM 1581 C CA . ARG A 1 199 ? 19.977 -7.613 -6.087 1.00 87.75 199 ARG A CA 1
ATOM 1582 C C . ARG A 1 199 ? 19.699 -8.366 -7.382 1.00 87.75 199 ARG A C 1
ATOM 1584 O O . ARG A 1 199 ? 18.807 -9.212 -7.404 1.00 87.75 199 ARG A O 1
ATOM 1591 N N . PHE A 1 200 ? 20.436 -8.069 -8.446 1.00 85.31 200 PHE A N 1
ATOM 1592 C CA . PHE A 1 200 ? 20.274 -8.739 -9.736 1.00 85.31 200 PHE A CA 1
ATOM 1593 C C . PHE A 1 200 ? 20.873 -10.144 -9.703 1.00 85.31 200 PHE A C 1
ATOM 1595 O O . PHE A 1 200 ? 20.189 -11.097 -10.070 1.00 85.31 200 PHE A O 1
A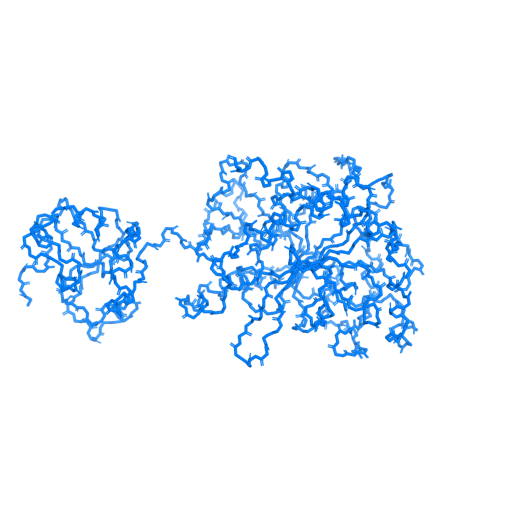TOM 1602 N N . ALA A 1 201 ? 22.077 -10.296 -9.144 1.00 83.12 201 ALA A N 1
ATOM 1603 C CA . ALA A 1 201 ? 22.751 -11.591 -9.011 1.00 83.12 201 ALA A CA 1
ATOM 1604 C C . ALA A 1 201 ? 21.942 -12.615 -8.195 1.00 83.12 201 ALA A C 1
ATOM 1606 O O . ALA A 1 201 ? 22.002 -13.816 -8.446 1.00 83.12 201 ALA A O 1
ATOM 1607 N N . THR A 1 202 ? 21.161 -12.144 -7.220 1.00 81.25 202 THR A N 1
ATOM 1608 C CA . THR A 1 202 ? 20.327 -12.999 -6.367 1.00 81.25 202 THR A CA 1
ATOM 1609 C C . THR A 1 202 ? 18.859 -13.037 -6.796 1.00 81.25 202 THR A C 1
ATOM 1611 O O . THR A 1 202 ? 18.041 -13.658 -6.108 1.00 81.25 202 THR A O 1
ATOM 1614 N N . ARG A 1 203 ? 18.473 -12.387 -7.905 1.00 80.12 203 ARG A N 1
ATOM 1615 C CA . ARG A 1 203 ? 17.065 -12.285 -8.301 1.00 80.12 203 ARG A CA 1
ATOM 1616 C C . ARG A 1 203 ? 16.505 -13.659 -8.652 1.00 80.12 203 ARG A C 1
ATOM 1618 O O . ARG A 1 203 ? 16.993 -14.362 -9.529 1.00 80.12 203 ARG A O 1
ATOM 1625 N N . ARG A 1 204 ? 15.408 -14.019 -7.988 1.00 73.50 204 ARG A N 1
ATOM 1626 C CA . ARG A 1 204 ? 14.619 -15.202 -8.337 1.00 73.50 204 ARG A CA 1
ATOM 1627 C C . ARG A 1 204 ? 13.731 -14.902 -9.542 1.00 73.50 204 ARG A C 1
ATOM 1629 O O . ARG A 1 204 ? 13.102 -13.846 -9.609 1.00 73.50 204 ARG A O 1
ATOM 1636 N N . VAL A 1 205 ? 13.650 -15.862 -10.457 1.00 69.38 205 VAL A N 1
ATOM 1637 C CA . VAL A 1 205 ? 13.014 -15.708 -11.772 1.00 69.38 205 VAL A CA 1
ATOM 1638 C C . VAL A 1 205 ? 11.820 -16.669 -11.918 1.00 69.38 205 VAL A C 1
ATOM 1640 O O . VAL A 1 205 ? 11.602 -17.275 -12.960 1.00 69.38 205 VAL A O 1
ATOM 1643 N N . HIS A 1 206 ? 11.044 -16.861 -10.844 1.00 71.62 206 HIS A N 1
ATOM 1644 C CA . HIS A 1 206 ? 10.012 -17.908 -10.793 1.00 71.62 206 HIS A CA 1
ATOM 1645 C C . HIS A 1 206 ? 8.811 -17.633 -11.705 1.00 71.62 206 HIS A C 1
ATOM 1647 O O . HIS A 1 206 ? 8.227 -18.572 -12.235 1.00 71.62 206 HIS A O 1
ATOM 1653 N N . ALA A 1 207 ? 8.450 -16.365 -11.902 1.00 71.56 207 ALA A N 1
ATOM 1654 C CA . ALA A 1 207 ? 7.283 -15.972 -12.689 1.00 71.56 207 ALA A CA 1
ATOM 1655 C C . ALA A 1 207 ? 7.588 -15.594 -14.153 1.00 71.56 207 ALA A C 1
ATOM 1657 O O . ALA A 1 207 ? 6.675 -15.196 -14.868 1.00 71.56 207 ALA A O 1
ATOM 1658 N N . ASN A 1 208 ? 8.829 -15.709 -14.643 1.00 74.19 208 ASN A N 1
ATOM 1659 C CA . ASN A 1 208 ? 9.131 -15.303 -16.026 1.00 74.19 208 ASN A CA 1
ATOM 1660 C C . ASN A 1 208 ? 8.473 -16.200 -17.088 1.00 74.19 208 ASN A C 1
ATOM 1662 O O . ASN A 1 208 ? 8.185 -15.717 -18.179 1.00 74.19 208 ASN A O 1
ATOM 1666 N N . ASN A 1 209 ? 8.202 -17.468 -16.773 1.00 75.88 209 ASN A N 1
ATOM 1667 C CA . ASN A 1 209 ? 7.684 -18.453 -17.731 1.00 75.88 209 ASN A CA 1
ATOM 1668 C C . ASN A 1 209 ? 6.150 -18.572 -17.709 1.00 75.88 209 ASN A C 1
ATOM 1670 O O . ASN A 1 209 ? 5.611 -19.619 -18.047 1.00 75.88 209 ASN A O 1
ATOM 1674 N N . VAL A 1 210 ? 5.439 -17.539 -17.249 1.00 82.00 210 VAL A N 1
ATOM 1675 C CA . VAL A 1 210 ? 3.969 -17.518 -17.262 1.00 82.00 210 VAL A CA 1
ATOM 1676 C C . VAL A 1 210 ? 3.438 -16.982 -18.595 1.00 82.00 210 VAL A C 1
ATOM 1678 O O . VAL A 1 210 ? 3.954 -15.990 -19.126 1.00 82.00 210 VAL A O 1
ATOM 1681 N N . ASP A 1 211 ? 2.371 -17.606 -19.098 1.00 78.31 211 ASP A N 1
ATOM 1682 C CA . ASP A 1 211 ? 1.781 -17.318 -20.417 1.00 78.31 211 ASP A CA 1
ATOM 1683 C C . ASP A 1 211 ? 0.651 -16.272 -20.391 1.00 78.31 211 ASP A C 1
ATOM 1685 O O . ASP A 1 211 ? -0.032 -16.056 -21.388 1.00 78.31 211 ASP A O 1
ATOM 1689 N N . GLY A 1 212 ? 0.445 -15.572 -19.271 1.00 86.69 212 GLY A N 1
ATOM 1690 C CA . GLY A 1 212 ? -0.588 -14.541 -19.188 1.00 86.69 212 GLY A CA 1
ATOM 1691 C C . GLY A 1 212 ? -0.680 -13.847 -17.835 1.00 86.69 212 GLY A C 1
ATOM 1692 O O . GLY A 1 212 ? -0.101 -14.300 -16.847 1.00 86.69 212 GLY A O 1
ATOM 1693 N N . LEU A 1 213 ? -1.450 -12.755 -17.797 1.00 90.81 213 LEU A N 1
ATOM 1694 C CA . LEU A 1 213 ? -1.718 -11.980 -16.582 1.00 90.81 213 LEU A CA 1
ATOM 1695 C C . LEU A 1 213 ? -2.415 -12.820 -15.502 1.00 90.81 213 LEU A C 1
ATOM 1697 O O . LEU A 1 213 ? -2.105 -12.699 -14.323 1.00 90.81 213 LEU A O 1
ATOM 1701 N N . ASN A 1 214 ? -3.329 -13.695 -15.927 1.00 89.44 214 ASN A N 1
ATOM 1702 C CA . ASN A 1 214 ? -4.167 -14.524 -15.059 1.00 89.44 214 ASN A CA 1
ATOM 1703 C C . ASN A 1 214 ? -3.656 -15.969 -14.944 1.00 89.44 214 ASN A C 1
ATOM 1705 O O . ASN A 1 214 ? -4.446 -16.877 -14.687 1.00 89.44 214 ASN A O 1
ATOM 1709 N N . ALA A 1 215 ? -2.356 -16.209 -15.163 1.00 92.38 215 ALA A N 1
ATOM 1710 C CA . ALA A 1 215 ? -1.796 -17.556 -15.074 1.00 92.38 215 ALA A CA 1
ATOM 1711 C C . ALA A 1 215 ? -2.118 -18.195 -13.704 1.00 92.38 215 ALA A C 1
ATOM 1713 O O . ALA A 1 215 ? -1.995 -17.519 -12.674 1.00 92.38 215 ALA A O 1
ATOM 1714 N N . PRO A 1 216 ? -2.538 -19.472 -13.669 1.00 92.75 216 PRO A N 1
ATOM 1715 C CA . PRO A 1 216 ? -2.974 -20.124 -12.439 1.00 92.75 216 PRO A CA 1
ATOM 1716 C C . PRO A 1 216 ? -1.822 -20.255 -11.440 1.00 92.75 216 PRO A C 1
ATOM 1718 O O . PRO A 1 216 ? -0.652 -20.327 -11.824 1.00 92.75 216 PRO A O 1
ATOM 1721 N N . PHE A 1 217 ? -2.159 -20.294 -10.151 1.00 93.06 217 PHE A N 1
ATOM 1722 C CA . PHE A 1 217 ? -1.187 -20.531 -9.087 1.00 93.06 217 PHE A CA 1
ATOM 1723 C C . PHE A 1 217 ? -0.484 -21.881 -9.293 1.00 93.06 217 PHE A C 1
ATOM 1725 O O . PHE A 1 217 ? -1.106 -22.861 -9.704 1.00 93.06 217 PHE A O 1
ATOM 1732 N N . ASN A 1 218 ? 0.817 -21.935 -8.994 1.00 89.81 218 ASN A N 1
ATOM 1733 C CA . ASN A 1 218 ? 1.617 -23.150 -9.122 1.00 89.81 218 ASN A CA 1
ATOM 1734 C C . ASN A 1 218 ? 2.103 -23.633 -7.739 1.00 89.81 218 ASN A C 1
ATOM 1736 O O . ASN A 1 218 ? 3.106 -23.108 -7.243 1.00 89.81 218 ASN A O 1
ATOM 1740 N N . PRO A 1 219 ? 1.476 -24.671 -7.149 1.00 91.38 219 PRO A N 1
ATOM 1741 C CA . PRO A 1 219 ? 1.869 -25.194 -5.838 1.00 91.38 219 PRO A CA 1
ATOM 1742 C C . PRO A 1 219 ? 3.242 -25.878 -5.845 1.00 91.38 219 PRO A C 1
ATOM 1744 O O . PRO A 1 219 ? 3.886 -25.993 -4.803 1.00 91.38 219 PRO A O 1
ATOM 1747 N N . SER A 1 220 ? 3.736 -26.335 -6.999 1.00 90.25 220 SER A N 1
ATOM 1748 C CA . SER A 1 220 ? 5.057 -26.965 -7.106 1.00 90.25 220 SER A CA 1
ATOM 1749 C C . SER A 1 220 ? 6.188 -25.934 -7.079 1.00 90.25 220 SER A C 1
ATOM 1751 O O . SER A 1 220 ? 7.257 -26.214 -6.536 1.00 90.25 220 SER A O 1
ATOM 1753 N N . GLY A 1 221 ? 5.944 -24.728 -7.601 1.00 87.75 221 GLY A N 1
ATOM 1754 C CA . GLY A 1 221 ? 6.898 -23.618 -7.605 1.00 87.75 221 GLY A CA 1
ATOM 1755 C C . GLY A 1 221 ? 7.152 -23.009 -6.222 1.00 87.75 221 GLY A C 1
ATOM 1756 O O . GLY A 1 221 ? 6.609 -23.446 -5.204 1.00 87.75 221 GLY A O 1
ATOM 1757 N N . PHE A 1 222 ? 8.000 -21.980 -6.173 1.00 91.00 222 PHE A N 1
ATOM 1758 C CA . PHE A 1 222 ? 8.134 -21.166 -4.966 1.00 91.00 222 PHE A CA 1
ATOM 1759 C C . PHE A 1 222 ? 6.858 -20.346 -4.736 1.00 91.00 222 PHE A C 1
ATOM 1761 O O . PHE A 1 222 ? 6.358 -19.702 -5.656 1.00 91.00 222 PHE A O 1
ATOM 1768 N N . HIS A 1 223 ? 6.390 -20.325 -3.491 1.00 93.38 223 HIS A N 1
ATOM 1769 C CA . HIS A 1 223 ? 5.317 -19.466 -3.003 1.00 93.38 223 HIS A CA 1
ATOM 1770 C C . HIS A 1 223 ? 5.560 -19.170 -1.517 1.00 93.38 223 HIS A C 1
ATOM 1772 O O . HIS A 1 223 ? 6.205 -19.957 -0.830 1.00 93.38 223 HIS A O 1
ATOM 1778 N N . PHE A 1 224 ? 5.035 -18.055 -1.003 1.00 94.00 224 PHE A N 1
ATOM 1779 C CA . PHE A 1 224 ? 5.218 -17.643 0.401 1.00 94.00 224 PHE A CA 1
ATOM 1780 C C . PHE A 1 224 ? 4.757 -18.656 1.463 1.00 94.00 224 PHE A C 1
ATOM 1782 O O . PHE A 1 224 ? 5.303 -18.661 2.556 1.00 94.00 224 PHE A O 1
ATOM 1789 N N . GLY A 1 225 ? 3.858 -19.590 1.134 1.00 91.69 225 GLY A N 1
ATOM 1790 C CA . GLY A 1 225 ? 3.550 -20.726 2.021 1.00 91.69 225 GLY A CA 1
ATOM 1791 C C . GLY A 1 225 ? 4.736 -21.676 2.282 1.00 91.69 225 GLY A C 1
ATOM 1792 O O . GLY A 1 225 ? 4.697 -22.447 3.234 1.00 91.69 225 GLY A O 1
ATOM 1793 N N . LYS A 1 226 ? 5.795 -21.612 1.459 1.00 92.44 226 LYS A N 1
ATOM 1794 C CA . LYS A 1 226 ? 7.081 -22.318 1.631 1.00 92.44 226 LYS A CA 1
ATOM 1795 C C . LYS A 1 226 ? 8.203 -21.417 2.168 1.00 92.44 226 LYS A C 1
ATOM 1797 O O . LYS A 1 226 ? 9.334 -21.885 2.272 1.00 92.44 226 LYS A O 1
ATOM 1802 N N . ALA A 1 227 ? 7.942 -20.130 2.406 1.00 91.38 227 ALA A N 1
ATOM 1803 C CA . ALA A 1 227 ? 8.944 -19.232 2.976 1.00 91.38 227 ALA A CA 1
ATOM 1804 C C . ALA A 1 227 ? 9.208 -19.590 4.445 1.00 91.38 227 ALA A C 1
ATOM 1806 O O . ALA A 1 227 ? 8.349 -20.179 5.110 1.00 91.38 227 ALA A O 1
ATOM 1807 N N . ASP A 1 228 ? 10.396 -19.248 4.943 1.00 91.06 228 ASP A N 1
ATOM 1808 C CA . ASP A 1 228 ? 10.735 -19.489 6.341 1.00 91.06 228 ASP A CA 1
ATOM 1809 C C . ASP A 1 228 ? 9.806 -18.645 7.228 1.00 91.06 228 ASP A C 1
ATOM 1811 O O . ASP A 1 228 ? 9.638 -17.444 7.019 1.00 91.06 228 ASP A O 1
ATOM 1815 N N . ARG A 1 229 ? 9.158 -19.267 8.219 1.00 90.12 229 ARG A N 1
ATOM 1816 C CA . ARG A 1 229 ? 8.212 -18.566 9.100 1.00 90.12 229 ARG A CA 1
ATOM 1817 C C . ARG A 1 229 ? 8.910 -17.522 9.978 1.00 90.12 229 ARG A C 1
ATOM 1819 O O . ARG A 1 229 ? 8.253 -16.575 10.408 1.00 90.12 229 ARG A O 1
ATOM 1826 N N . THR A 1 230 ? 10.226 -17.629 10.173 1.00 90.81 230 THR A N 1
ATOM 1827 C CA . THR A 1 230 ? 11.037 -16.590 10.822 1.00 90.81 230 THR A CA 1
ATOM 1828 C C . THR A 1 230 ? 11.121 -15.304 9.998 1.00 90.81 230 THR A C 1
ATOM 1830 O O . THR A 1 230 ? 11.363 -14.248 10.576 1.00 90.81 230 THR A O 1
ATOM 1833 N N . GLU A 1 231 ? 10.839 -15.331 8.688 1.00 94.00 231 GLU A N 1
ATOM 1834 C CA . GLU A 1 231 ? 10.752 -14.122 7.857 1.00 94.00 231 GLU A CA 1
ATOM 1835 C C . GLU A 1 231 ? 9.537 -13.251 8.230 1.00 94.00 231 GLU A C 1
ATOM 1837 O O . GLU A 1 231 ? 9.553 -12.048 7.969 1.00 94.00 231 GLU A O 1
ATOM 1842 N N . ILE A 1 232 ? 8.495 -13.809 8.862 1.00 93.06 232 ILE A N 1
ATOM 1843 C CA . ILE A 1 232 ? 7.280 -13.065 9.226 1.00 93.06 232 ILE A CA 1
ATOM 1844 C C . ILE A 1 232 ? 7.607 -12.063 10.338 1.00 93.06 232 ILE A C 1
ATOM 1846 O O . ILE A 1 232 ? 8.056 -12.449 11.419 1.00 93.06 232 ILE A O 1
ATOM 1850 N N . THR A 1 233 ? 7.370 -10.776 10.079 1.00 92.38 233 THR A N 1
ATOM 1851 C CA . THR A 1 233 ? 7.650 -9.663 10.998 1.00 92.38 233 THR A CA 1
ATOM 1852 C C . THR A 1 233 ? 6.419 -9.221 11.769 1.00 92.38 233 THR A C 1
ATOM 1854 O O . THR A 1 233 ? 6.523 -8.957 12.960 1.00 92.38 233 THR A O 1
ATOM 1857 N N . VAL A 1 234 ? 5.268 -9.147 11.101 1.00 91.62 234 VAL A N 1
ATOM 1858 C CA . VAL A 1 234 ? 3.996 -8.663 11.649 1.00 91.62 234 VAL A CA 1
ATOM 1859 C C . VAL A 1 234 ? 2.855 -9.423 10.981 1.00 91.62 234 VAL A C 1
ATOM 1861 O O . VAL A 1 234 ? 2.914 -9.750 9.793 1.00 91.62 234 VAL A O 1
ATOM 1864 N N . LYS A 1 235 ? 1.795 -9.696 11.734 1.00 91.88 235 LYS A N 1
ATOM 1865 C CA . LYS A 1 235 ? 0.537 -10.248 11.232 1.00 91.88 235 LYS A CA 1
ATOM 1866 C C . LYS A 1 235 ? -0.581 -9.249 11.529 1.00 91.88 235 LYS A C 1
ATOM 1868 O O . LYS A 1 235 ? -0.582 -8.670 12.610 1.00 91.88 235 LYS A O 1
ATOM 1873 N N . LEU A 1 236 ? -1.513 -9.042 10.601 1.00 90.06 236 LEU A N 1
ATOM 1874 C CA . LEU A 1 236 ? -2.591 -8.058 10.759 1.00 90.06 236 LEU A CA 1
ATOM 1875 C C . LEU A 1 236 ? -3.979 -8.675 10.635 1.00 90.06 236 LEU A C 1
ATOM 1877 O O . LEU A 1 236 ? -4.201 -9.624 9.869 1.00 90.06 236 LEU A O 1
ATOM 1881 N N . TRP A 1 237 ? -4.918 -8.051 11.337 1.00 87.88 237 TRP A N 1
ATOM 1882 C CA . TRP A 1 237 ? -6.332 -8.363 11.294 1.00 87.88 237 TRP A CA 1
ATOM 1883 C C . TRP A 1 237 ? -7.195 -7.134 11.544 1.00 87.88 237 TRP A C 1
ATOM 1885 O O . TRP A 1 237 ? -7.060 -6.472 12.566 1.00 87.88 237 TRP A O 1
ATOM 1895 N N . HIS A 1 238 ? -8.117 -6.878 10.624 1.00 87.75 238 HIS A N 1
ATOM 1896 C CA . HIS A 1 238 ? -9.171 -5.900 10.834 1.00 87.75 238 HIS A CA 1
ATOM 1897 C C . HIS A 1 238 ? -10.410 -6.588 11.408 1.00 87.75 238 HIS A C 1
ATOM 1899 O O . HIS A 1 238 ? -10.801 -7.650 10.913 1.00 87.75 238 HIS A O 1
ATOM 1905 N N . GLU A 1 239 ? -11.070 -5.983 12.391 1.00 83.00 239 GLU A N 1
ATOM 1906 C CA . GLU A 1 239 ? -12.239 -6.579 13.057 1.00 83.00 239 GLU A CA 1
ATOM 1907 C C . GLU A 1 239 ? -13.384 -6.915 12.086 1.00 83.00 239 GLU A C 1
ATOM 1909 O O . GLU A 1 239 ? -14.026 -7.959 12.217 1.00 83.00 239 GLU A O 1
ATOM 1914 N N . ALA A 1 240 ? -13.567 -6.114 11.030 1.00 82.12 240 ALA A N 1
ATOM 1915 C CA . ALA A 1 240 ? -14.582 -6.376 10.006 1.00 82.12 240 ALA A CA 1
ATOM 1916 C C . ALA A 1 240 ? -14.238 -7.533 9.038 1.00 82.12 240 ALA A C 1
ATOM 1918 O O . ALA A 1 240 ? -15.057 -7.878 8.187 1.00 82.12 240 ALA A O 1
ATOM 1919 N N . TRP A 1 241 ? -13.043 -8.140 9.109 1.00 82.81 241 TRP A N 1
ATOM 1920 C CA . TRP A 1 241 ? -12.601 -9.163 8.143 1.00 82.81 241 TRP A CA 1
ATOM 1921 C C . TRP A 1 241 ? -12.991 -10.614 8.487 1.00 82.81 241 TRP A C 1
ATOM 1923 O O . TRP A 1 241 ? -12.695 -11.508 7.691 1.00 82.81 241 TRP A O 1
ATOM 1933 N N . GLY A 1 242 ? -13.741 -10.845 9.572 1.00 66.12 242 GLY A N 1
ATOM 1934 C CA . GLY A 1 242 ? -14.543 -12.066 9.777 1.00 66.12 242 GLY A CA 1
ATOM 1935 C C . GLY A 1 242 ? -13.778 -13.386 9.979 1.00 66.12 242 GLY A C 1
ATOM 1936 O O . GLY A 1 242 ? -12.567 -13.455 9.883 1.00 66.12 242 GLY A O 1
ATOM 1937 N N . SER A 1 243 ? -14.493 -14.471 10.296 1.00 62.69 243 SER A N 1
ATOM 1938 C CA . SER A 1 243 ? -13.986 -15.676 10.981 1.00 62.69 243 SER A CA 1
ATOM 1939 C C . SER A 1 243 ? -13.141 -16.656 10.131 1.00 62.69 243 SER A C 1
ATOM 1941 O O . SER A 1 243 ? -13.682 -17.576 9.528 1.00 62.69 243 SER A O 1
ATOM 1943 N N . LYS A 1 244 ? -11.806 -16.556 10.243 1.00 53.84 244 LYS A N 1
ATOM 1944 C CA . LYS A 1 244 ? -10.766 -17.537 9.827 1.00 53.84 244 LYS A CA 1
ATOM 1945 C C . LYS A 1 244 ? -10.571 -17.767 8.303 1.00 53.84 244 LYS A C 1
ATOM 1947 O O . LYS A 1 244 ? -11.505 -17.601 7.528 1.00 53.84 244 LYS A O 1
ATOM 1952 N N . PRO A 1 245 ? -9.364 -18.207 7.872 1.00 54.75 245 PRO A N 1
ATOM 1953 C CA . PRO A 1 245 ? -8.170 -18.468 8.684 1.00 54.75 245 PRO A CA 1
ATOM 1954 C C . PRO A 1 245 ? -7.479 -17.180 9.159 1.00 54.75 245 PRO A C 1
ATOM 1956 O O . PRO A 1 245 ? -7.367 -16.192 8.444 1.00 54.75 245 PRO A O 1
ATOM 1959 N N . LEU A 1 246 ? -7.060 -17.206 10.423 1.00 64.56 246 LEU A N 1
ATOM 1960 C CA . LEU A 1 246 ? -6.235 -16.190 11.075 1.00 64.56 246 LEU A CA 1
ATOM 1961 C C . LEU A 1 246 ? -4.761 -16.609 10.952 1.00 64.56 246 LEU A C 1
ATOM 1963 O O . LEU A 1 246 ? -4.489 -17.796 11.143 1.00 64.56 246 LEU A O 1
ATOM 1967 N N . PRO A 1 247 ? -3.809 -15.686 10.715 1.00 72.38 247 PRO A N 1
ATOM 1968 C CA . PRO A 1 247 ? -3.982 -14.279 10.327 1.00 72.38 247 PRO A CA 1
ATOM 1969 C C . PRO A 1 247 ? -4.323 -14.117 8.830 1.00 72.38 247 PRO A C 1
ATOM 1971 O O . PRO A 1 247 ? -3.808 -14.863 7.999 1.00 72.38 247 PRO A O 1
ATOM 1974 N N . ARG A 1 248 ? -5.120 -13.096 8.471 1.00 84.69 248 ARG A N 1
ATOM 1975 C CA . ARG A 1 248 ? -5.480 -12.800 7.063 1.00 84.69 248 ARG A CA 1
ATOM 1976 C C . ARG A 1 248 ? -4.363 -12.104 6.295 1.00 84.69 248 ARG A C 1
ATOM 1978 O O . ARG A 1 248 ? -4.314 -12.199 5.078 1.00 84.69 248 ARG A O 1
ATOM 1985 N N . VAL A 1 249 ? -3.485 -11.369 6.973 1.00 93.06 249 VAL A N 1
ATOM 1986 C CA . VAL A 1 249 ? -2.388 -10.634 6.332 1.00 93.06 249 VAL A CA 1
ATOM 1987 C C . VAL A 1 249 ? -1.100 -10.916 7.088 1.00 93.06 249 VAL A C 1
ATOM 1989 O O . VAL A 1 249 ? -1.036 -10.751 8.307 1.00 93.06 249 VAL A O 1
ATOM 1992 N N . GLN A 1 250 ? -0.072 -11.348 6.364 1.00 94.31 250 GLN A N 1
ATOM 1993 C CA . GLN A 1 250 ? 1.254 -11.644 6.903 1.00 94.31 250 GLN A CA 1
ATOM 1994 C C . GLN A 1 250 ? 2.283 -10.753 6.205 1.00 94.31 250 GLN A C 1
ATOM 1996 O O . GLN A 1 250 ? 2.325 -10.707 4.976 1.00 94.31 250 GLN A O 1
ATOM 2001 N N . LEU A 1 251 ? 3.108 -10.042 6.973 1.00 96.69 251 LEU A N 1
ATOM 2002 C CA . LEU A 1 251 ? 4.224 -9.260 6.450 1.00 96.69 251 LEU A CA 1
ATOM 2003 C C . LEU A 1 251 ? 5.503 -10.069 6.628 1.00 96.69 251 LEU A C 1
ATOM 2005 O O . LEU A 1 251 ? 5.914 -10.347 7.750 1.00 96.69 251 LEU A O 1
ATOM 2009 N N . PHE A 1 252 ? 6.130 -10.433 5.519 1.00 96.81 252 PHE A N 1
ATOM 2010 C CA . PHE A 1 252 ? 7.435 -11.081 5.489 1.00 96.81 252 PHE A CA 1
ATOM 2011 C C . PHE A 1 252 ? 8.502 -10.014 5.285 1.00 96.81 252 PHE A C 1
ATOM 2013 O O . PHE A 1 252 ? 8.324 -9.134 4.444 1.00 96.81 252 PHE A O 1
ATOM 2020 N N . VAL A 1 253 ? 9.632 -10.085 5.986 1.00 96.88 253 VAL A N 1
ATOM 2021 C CA . VAL A 1 253 ? 10.811 -9.309 5.592 1.00 96.88 253 VAL A CA 1
ATOM 2022 C C . VAL A 1 253 ? 11.203 -9.723 4.175 1.00 96.88 253 VAL A C 1
ATOM 2024 O O . VAL A 1 253 ? 11.310 -10.908 3.863 1.00 96.88 253 VAL A O 1
ATOM 2027 N N . ASN A 1 254 ? 11.395 -8.761 3.276 1.00 95.56 254 ASN A N 1
ATOM 2028 C CA . ASN A 1 254 ? 11.849 -9.098 1.941 1.00 95.56 254 ASN A CA 1
ATOM 2029 C C . ASN A 1 254 ? 13.352 -9.377 1.979 1.00 95.56 254 ASN A C 1
ATOM 2031 O O . ASN A 1 254 ? 14.159 -8.450 2.022 1.00 95.56 254 ASN A O 1
ATOM 2035 N N . ILE A 1 255 ? 13.728 -10.652 1.885 1.00 93.75 255 ILE A N 1
ATOM 2036 C CA . ILE A 1 255 ? 15.129 -11.102 1.864 1.00 93.75 255 ILE A CA 1
ATOM 2037 C C . ILE A 1 255 ? 15.939 -10.579 0.661 1.00 93.75 255 ILE A C 1
ATOM 2039 O O . ILE A 1 255 ? 17.151 -10.776 0.589 1.00 93.75 255 ILE A O 1
ATOM 2043 N N . SER A 1 256 ? 15.298 -9.935 -0.316 1.00 92.00 256 SER A N 1
ATOM 2044 C CA . SER A 1 256 ? 15.935 -9.191 -1.413 1.00 92.00 256 SER A CA 1
ATOM 2045 C C . SER A 1 256 ? 15.381 -7.760 -1.449 1.00 92.00 256 SER A C 1
ATOM 2047 O O . SER A 1 256 ? 14.586 -7.410 -2.334 1.00 92.00 256 SER A O 1
ATOM 2049 N N . PRO A 1 257 ? 15.758 -6.927 -0.461 1.00 93.12 257 PRO A N 1
ATOM 2050 C CA . PRO A 1 257 ? 15.141 -5.628 -0.247 1.00 93.12 257 PRO A CA 1
ATOM 2051 C C . PRO A 1 257 ? 15.417 -4.650 -1.403 1.00 93.12 257 PRO A C 1
ATOM 2053 O O . PRO A 1 257 ? 16.406 -4.766 -2.124 1.00 93.12 257 PRO A O 1
ATOM 2056 N N . ILE A 1 258 ? 14.502 -3.700 -1.604 1.00 89.69 258 ILE A N 1
ATOM 2057 C CA . ILE A 1 258 ? 14.679 -2.564 -2.522 1.00 89.69 258 ILE A CA 1
ATOM 2058 C C . ILE A 1 258 ? 15.410 -1.479 -1.742 1.00 89.69 258 ILE A C 1
ATOM 2060 O O . ILE A 1 258 ? 16.447 -0.996 -2.177 1.00 89.69 258 ILE A O 1
ATOM 2064 N N . ASP A 1 259 ? 14.885 -1.201 -0.553 1.00 90.06 259 ASP A N 1
ATOM 2065 C CA . ASP A 1 259 ? 15.390 -0.243 0.412 1.00 90.06 259 ASP A CA 1
ATOM 2066 C C . ASP A 1 259 ? 15.193 -0.803 1.834 1.00 90.06 259 ASP A C 1
ATOM 2068 O O . ASP A 1 259 ? 14.751 -1.949 2.015 1.00 90.06 259 ASP A O 1
ATOM 2072 N N . ARG A 1 260 ? 15.508 0.002 2.846 1.00 91.50 260 ARG A N 1
ATOM 2073 C CA . ARG A 1 260 ? 15.229 -0.269 4.257 1.00 91.50 260 ARG A CA 1
ATOM 2074 C C . ARG A 1 260 ? 13.755 -0.582 4.490 1.00 91.50 260 ARG A C 1
ATOM 2076 O O . ARG A 1 260 ? 12.864 -0.046 3.833 1.00 91.50 260 ARG A O 1
ATOM 2083 N N . GLN A 1 261 ? 13.507 -1.421 5.496 1.00 95.12 261 GLN A N 1
ATOM 2084 C CA . GLN A 1 261 ? 12.155 -1.782 5.926 1.00 95.12 261 GLN A CA 1
ATOM 2085 C C . GLN A 1 261 ? 11.279 -2.242 4.742 1.00 95.12 261 GLN A C 1
ATOM 2087 O O . GLN A 1 261 ? 10.129 -1.829 4.622 1.00 95.12 261 GLN A O 1
ATOM 2092 N N . HIS A 1 262 ? 11.840 -3.057 3.839 1.00 96.75 262 HIS A N 1
ATOM 2093 C CA . HIS A 1 262 ? 11.094 -3.656 2.733 1.00 96.75 262 HIS A CA 1
ATOM 2094 C C . HIS A 1 262 ? 10.476 -4.983 3.177 1.00 96.75 262 HIS A C 1
ATOM 2096 O O . HIS A 1 262 ? 11.187 -5.940 3.486 1.00 96.75 262 HIS A O 1
ATOM 2102 N N . TYR A 1 263 ? 9.151 -5.045 3.143 1.00 97.94 263 TYR A N 1
ATOM 2103 C CA . TYR A 1 263 ? 8.336 -6.215 3.422 1.00 97.94 263 TYR A CA 1
ATOM 2104 C C . TYR A 1 263 ? 7.562 -6.665 2.189 1.00 97.94 263 TYR A C 1
ATOM 2106 O O . TYR A 1 263 ? 7.224 -5.876 1.302 1.00 97.94 263 TYR A O 1
ATOM 2114 N N . VAL A 1 264 ? 7.235 -7.948 2.172 1.00 97.81 264 VAL A N 1
ATOM 2115 C CA . VAL A 1 264 ? 6.235 -8.528 1.287 1.00 97.81 264 VAL A CA 1
ATOM 2116 C C . VAL A 1 264 ? 4.953 -8.733 2.087 1.00 97.81 264 VAL A C 1
ATOM 2118 O O . VAL A 1 264 ? 4.953 -9.449 3.087 1.00 97.81 264 VAL A O 1
ATOM 2121 N N . ILE A 1 265 ? 3.868 -8.104 1.647 1.00 98.19 265 ILE A N 1
ATOM 2122 C CA . ILE A 1 265 ? 2.528 -8.273 2.208 1.00 98.19 265 ILE A CA 1
ATOM 2123 C C . ILE A 1 265 ? 1.883 -9.461 1.503 1.00 98.19 265 ILE A C 1
ATOM 2125 O O . ILE A 1 265 ? 1.670 -9.414 0.290 1.00 98.19 265 ILE A O 1
ATOM 2129 N N . VAL A 1 266 ? 1.554 -10.504 2.257 1.00 97.06 266 VAL A N 1
ATOM 2130 C CA . VAL A 1 266 ? 0.908 -11.715 1.746 1.00 97.06 266 VAL A CA 1
ATOM 2131 C C . VAL A 1 266 ? -0.494 -11.816 2.357 1.00 97.06 266 VAL A C 1
ATOM 2133 O O . VAL A 1 266 ? -0.636 -12.276 3.497 1.00 97.06 266 VAL A O 1
ATOM 2136 N N . PRO A 1 267 ? -1.531 -11.338 1.645 1.00 94.62 267 PRO A N 1
ATOM 2137 C CA . PRO A 1 267 ? -2.914 -11.519 2.055 1.00 94.62 267 PRO A CA 1
ATOM 2138 C C . PRO A 1 267 ? -3.354 -12.959 1.775 1.00 94.62 267 PRO A C 1
ATOM 2140 O O . PRO A 1 267 ? -3.046 -13.509 0.721 1.00 94.62 267 PRO A O 1
ATOM 2143 N N . ASP A 1 268 ? -4.087 -13.555 2.709 1.00 91.31 268 ASP A N 1
ATOM 2144 C CA . ASP A 1 268 ? -4.695 -14.878 2.592 1.00 91.31 268 ASP A CA 1
ATOM 2145 C C . ASP A 1 268 ? -3.724 -15.948 2.066 1.00 91.31 268 ASP A C 1
ATOM 2147 O O . ASP A 1 268 ? -4.036 -16.703 1.149 1.00 91.31 268 ASP A O 1
ATOM 2151 N N . CYS A 1 269 ? -2.528 -16.016 2.668 1.00 91.62 269 CYS A N 1
ATOM 2152 C CA . CYS A 1 269 ? -1.419 -16.887 2.245 1.00 91.62 269 CYS A CA 1
ATOM 2153 C C . CYS A 1 269 ? -1.840 -18.354 2.017 1.00 91.62 269 CYS A C 1
ATOM 2155 O O . CYS A 1 269 ? -1.366 -19.013 1.091 1.00 91.62 269 CYS A O 1
ATOM 2157 N N . GLU A 1 270 ? -2.769 -18.854 2.835 1.00 88.44 270 GLU A N 1
ATOM 2158 C CA . GLU A 1 270 ? -3.268 -20.232 2.765 1.00 88.44 270 GLU A CA 1
ATOM 2159 C C . GLU A 1 270 ? -4.276 -20.461 1.620 1.00 88.44 270 GLU A C 1
ATOM 2161 O O . GLU A 1 270 ? -4.485 -21.601 1.214 1.00 88.44 270 GLU A O 1
ATOM 2166 N N . LEU A 1 271 ? -4.868 -19.400 1.051 1.00 91.81 271 LEU A N 1
ATOM 2167 C CA . LEU A 1 271 ? -5.742 -19.496 -0.128 1.00 91.81 271 LEU A CA 1
ATOM 2168 C C . LEU A 1 271 ? -4.964 -19.676 -1.435 1.00 91.81 271 LEU A C 1
ATOM 2170 O O . LEU A 1 271 ? -5.579 -19.979 -2.456 1.00 91.81 271 LEU A O 1
ATOM 2174 N N . GLN A 1 272 ? -3.635 -19.501 -1.418 1.00 93.50 272 GLN A N 1
ATOM 2175 C CA . GLN A 1 272 ? -2.761 -19.774 -2.564 1.00 93.50 272 GLN A CA 1
ATOM 2176 C C . GLN A 1 272 ? -3.225 -19.074 -3.854 1.00 93.50 272 GLN A C 1
ATOM 2178 O O . GLN A 1 272 ? -3.263 -19.654 -4.940 1.00 93.50 272 GLN A O 1
ATOM 2183 N N . LEU A 1 273 ? -3.608 -17.803 -3.733 1.00 94.62 273 LEU A N 1
ATOM 2184 C CA . LEU A 1 273 ? -4.102 -17.014 -4.859 1.00 94.62 273 LEU A CA 1
ATOM 2185 C C . LEU A 1 273 ? -2.958 -16.700 -5.833 1.00 94.62 273 LEU A C 1
ATOM 2187 O O . LEU A 1 273 ? -1.830 -16.422 -5.426 1.00 94.62 273 LEU A O 1
ATOM 2191 N N . ASN A 1 274 ? -3.225 -16.719 -7.136 1.00 95.81 274 ASN A N 1
ATOM 2192 C CA . ASN A 1 274 ? -2.246 -16.286 -8.134 1.00 95.81 274 ASN A CA 1
ATOM 2193 C C . ASN A 1 274 ? -1.987 -14.769 -8.044 1.00 95.81 274 ASN A C 1
ATOM 2195 O O . ASN A 1 274 ? -2.731 -14.044 -7.388 1.00 95.81 274 ASN A O 1
ATOM 2199 N N . GLN A 1 275 ? -0.925 -14.275 -8.693 1.00 96.88 275 GLN A N 1
ATOM 2200 C CA . GLN A 1 275 ? -0.501 -12.863 -8.649 1.00 96.88 275 GLN A CA 1
ATOM 2201 C C . GLN A 1 275 ? -1.426 -11.947 -9.479 1.00 96.88 275 GLN A C 1
ATOM 2203 O O . GLN A 1 275 ? -1.020 -11.309 -10.453 1.00 96.88 275 GLN A O 1
ATOM 2208 N N . CYS A 1 276 ? -2.689 -11.890 -9.066 1.00 96.38 276 CYS A N 1
ATOM 2209 C CA . CYS A 1 276 ? -3.761 -11.072 -9.607 1.00 96.38 276 CYS A CA 1
ATOM 2210 C C . CYS A 1 276 ? -4.370 -10.265 -8.451 1.00 96.38 276 CYS A C 1
ATOM 2212 O O . CYS A 1 276 ? -4.839 -10.840 -7.470 1.00 96.38 276 CYS A O 1
ATOM 2214 N N . LEU A 1 277 ? -4.298 -8.932 -8.524 1.00 98.12 277 LEU A N 1
ATOM 2215 C CA . LEU A 1 277 ? -4.697 -8.062 -7.416 1.00 98.12 277 LEU A CA 1
ATOM 2216 C C . LEU A 1 277 ? -6.192 -8.221 -7.105 1.00 98.12 277 LEU A C 1
ATOM 2218 O O . LEU A 1 277 ? -7.035 -8.013 -7.977 1.00 98.12 277 LEU A O 1
ATOM 2222 N N . THR A 1 278 ? -6.510 -8.571 -5.858 1.00 97.44 278 THR A N 1
ATOM 2223 C CA . THR A 1 278 ? -7.887 -8.754 -5.379 1.00 97.44 278 THR A CA 1
ATOM 2224 C C . THR A 1 278 ? -8.369 -7.540 -4.581 1.00 97.44 278 THR A C 1
ATOM 2226 O O . THR A 1 278 ? -7.541 -6.788 -4.054 1.00 97.44 278 THR A O 1
ATOM 2229 N N . PRO A 1 279 ? -9.698 -7.365 -4.410 1.00 96.94 279 PRO A N 1
ATOM 2230 C CA . PRO A 1 279 ? -10.240 -6.323 -3.541 1.00 96.94 279 PRO A CA 1
ATOM 2231 C C . PRO A 1 279 ? -9.656 -6.382 -2.126 1.00 96.94 279 PRO A C 1
ATOM 2233 O O . PRO A 1 279 ? -9.210 -5.368 -1.598 1.00 96.94 279 PRO A O 1
ATOM 2236 N N . PHE A 1 280 ? -9.583 -7.573 -1.533 1.00 95.50 280 PHE A N 1
ATOM 2237 C CA . PHE A 1 280 ? -9.027 -7.744 -0.193 1.00 95.50 280 PHE A CA 1
ATOM 2238 C C . PHE A 1 280 ? -7.546 -7.341 -0.119 1.00 95.50 280 PHE A C 1
ATOM 2240 O O . PHE A 1 280 ? -7.144 -6.587 0.766 1.00 95.50 280 PHE A O 1
ATOM 2247 N N . ALA A 1 281 ? -6.744 -7.785 -1.090 1.00 97.31 281 ALA A N 1
ATOM 2248 C CA . ALA A 1 281 ? -5.321 -7.484 -1.153 1.00 97.31 281 ALA A CA 1
ATOM 2249 C C . ALA A 1 281 ? -5.057 -5.974 -1.274 1.00 97.31 281 ALA A C 1
ATOM 2251 O O . ALA A 1 281 ? -4.238 -5.443 -0.521 1.00 97.31 281 ALA A O 1
ATOM 2252 N N . LEU A 1 282 ? -5.794 -5.266 -2.140 1.00 98.56 282 LEU A N 1
ATOM 2253 C CA . LEU A 1 282 ? -5.683 -3.809 -2.233 1.00 98.56 282 LEU A CA 1
ATOM 2254 C C . LEU A 1 282 ? -6.080 -3.131 -0.917 1.00 98.56 282 LEU A C 1
ATOM 2256 O O . LEU A 1 282 ? -5.319 -2.301 -0.426 1.00 98.56 282 LEU A O 1
ATOM 2260 N N . MET A 1 283 ? -7.226 -3.498 -0.331 1.00 97.00 283 MET A N 1
ATOM 2261 C CA . MET A 1 283 ? -7.699 -2.878 0.913 1.00 97.00 283 MET A CA 1
ATOM 2262 C C . MET A 1 283 ? -6.678 -3.045 2.040 1.00 97.00 283 MET A C 1
ATOM 2264 O O . MET A 1 283 ? -6.336 -2.077 2.713 1.00 97.00 283 MET A O 1
ATOM 2268 N N . SER A 1 284 ? -6.112 -4.248 2.186 1.00 95.88 284 SER A N 1
ATOM 2269 C CA . SER A 1 284 ? -5.089 -4.514 3.200 1.00 95.88 284 SER A CA 1
ATOM 2270 C C . SER A 1 284 ? -3.837 -3.646 3.040 1.00 95.88 284 SER A C 1
ATOM 2272 O O . SER A 1 284 ? -3.280 -3.177 4.032 1.00 95.88 284 SER A O 1
ATOM 2274 N N . GLY A 1 285 ? -3.423 -3.376 1.798 1.00 97.50 285 GLY A N 1
ATOM 2275 C CA . GLY A 1 285 ? -2.309 -2.480 1.506 1.00 97.50 285 GLY A CA 1
ATOM 2276 C C . GLY A 1 285 ? -2.626 -1.009 1.793 1.00 97.50 285 GLY A C 1
ATOM 2277 O O . GLY A 1 285 ? -1.767 -0.295 2.309 1.00 97.50 285 GLY A O 1
ATOM 2278 N N . LEU A 1 286 ? -3.848 -0.554 1.494 1.00 96.81 286 LEU A N 1
ATOM 2279 C CA . LEU A 1 286 ? -4.288 0.811 1.806 1.00 96.81 286 LEU A CA 1
ATOM 2280 C C . LEU A 1 286 ? -4.391 1.029 3.321 1.00 96.81 286 LEU A C 1
ATOM 2282 O O . LEU A 1 286 ? -3.867 2.021 3.820 1.00 96.81 286 LEU A O 1
ATOM 2286 N N . HIS A 1 287 ? -4.971 0.078 4.061 1.00 94.94 287 HIS A N 1
ATOM 2287 C CA . HIS A 1 287 ? -5.027 0.122 5.526 1.00 94.94 287 HIS A CA 1
ATOM 2288 C C . HIS A 1 287 ? -3.623 0.200 6.134 1.00 94.94 287 HIS A C 1
ATOM 2290 O O . HIS A 1 287 ? -3.382 1.025 7.007 1.00 94.94 287 HIS A O 1
ATOM 2296 N N . LEU A 1 288 ? -2.665 -0.581 5.624 1.00 95.38 288 LEU A N 1
ATOM 2297 C CA . LEU A 1 288 ? -1.264 -0.502 6.047 1.00 95.38 288 LEU A CA 1
ATOM 2298 C C . LEU A 1 288 ? -0.681 0.911 5.916 1.00 95.38 288 LEU A C 1
ATOM 2300 O O . LEU A 1 288 ? -0.055 1.388 6.857 1.00 95.38 288 LEU A O 1
ATOM 2304 N N . LEU A 1 289 ? -0.913 1.598 4.792 1.00 94.12 289 LEU A N 1
ATOM 2305 C CA . LEU A 1 289 ? -0.465 2.987 4.610 1.00 94.12 289 LEU A CA 1
ATOM 2306 C C . LEU A 1 289 ? -1.185 3.974 5.539 1.00 94.12 289 LEU A C 1
ATOM 2308 O O . LEU A 1 289 ? -0.604 4.986 5.937 1.00 94.12 289 LEU A O 1
ATOM 2312 N N . LEU A 1 290 ? -2.444 3.700 5.877 1.00 91.69 290 LEU A N 1
ATOM 2313 C CA . LEU A 1 290 ? -3.228 4.523 6.796 1.00 91.69 290 LEU A CA 1
ATOM 2314 C C . LEU A 1 290 ? -2.826 4.314 8.263 1.00 91.69 290 LEU A C 1
ATOM 2316 O O . LEU A 1 290 ? -2.876 5.267 9.031 1.00 91.69 290 LEU A O 1
ATOM 2320 N N . LEU A 1 291 ? -2.348 3.121 8.621 1.00 91.44 291 LEU A N 1
ATOM 2321 C CA . LEU A 1 291 ? -1.806 2.782 9.943 1.00 91.44 291 LEU A CA 1
ATOM 2322 C C . LEU A 1 291 ? -0.338 3.205 10.129 1.00 91.44 291 LEU A C 1
ATOM 2324 O O . LEU A 1 291 ? 0.181 3.166 11.243 1.00 91.44 291 LEU A O 1
ATOM 2328 N N . THR A 1 292 ? 0.366 3.581 9.057 1.00 89.62 292 THR A N 1
ATOM 2329 C CA . THR A 1 292 ? 1.738 4.101 9.127 1.00 89.62 292 THR A CA 1
ATOM 2330 C C . THR A 1 292 ? 1.760 5.602 8.822 1.00 89.62 292 THR A C 1
ATOM 2332 O O . THR A 1 292 ? 1.774 5.975 7.645 1.00 89.62 292 THR A O 1
ATOM 2335 N N . PRO A 1 293 ? 1.767 6.489 9.834 1.00 80.62 293 PRO A N 1
ATOM 2336 C CA . PRO A 1 293 ? 1.798 7.931 9.603 1.00 80.62 293 PRO A CA 1
ATOM 2337 C C . PRO A 1 293 ? 3.045 8.369 8.819 1.00 80.62 293 PRO A C 1
ATOM 2339 O O . PRO A 1 293 ? 4.128 7.786 8.931 1.00 80.62 293 PRO A O 1
ATOM 2342 N N . GLY A 1 294 ? 2.895 9.452 8.055 1.00 83.94 294 GLY A N 1
ATOM 2343 C CA . GLY A 1 294 ? 3.981 10.091 7.317 1.00 83.94 294 GLY A CA 1
ATOM 2344 C C . GLY A 1 294 ? 4.130 9.639 5.861 1.00 83.94 294 GLY A C 1
ATOM 2345 O O . GLY A 1 294 ? 3.421 8.784 5.340 1.00 83.94 294 GLY A O 1
ATOM 2346 N N . THR A 1 295 ? 5.091 10.251 5.174 1.00 88.00 295 THR A N 1
ATOM 2347 C CA . THR A 1 295 ? 5.249 10.179 3.711 1.00 88.00 295 THR A CA 1
ATOM 2348 C C . THR A 1 295 ? 6.297 9.183 3.246 1.00 88.00 295 THR A C 1
ATOM 2350 O O . THR A 1 295 ? 6.684 9.213 2.082 1.00 88.00 295 THR A O 1
ATOM 2353 N N . ARG A 1 296 ? 6.807 8.309 4.118 1.00 89.75 296 ARG A N 1
ATOM 2354 C CA . ARG A 1 296 ? 7.961 7.454 3.783 1.00 89.75 296 ARG A CA 1
ATOM 2355 C C . ARG A 1 296 ? 7.593 6.041 3.357 1.00 89.75 296 ARG A C 1
ATOM 2357 O O . ARG A 1 296 ? 8.366 5.432 2.631 1.00 89.75 296 ARG A O 1
ATOM 2364 N N . TYR A 1 297 ? 6.445 5.514 3.774 1.00 93.56 297 TYR A N 1
ATOM 2365 C CA . TYR A 1 297 ? 6.022 4.187 3.337 1.00 93.56 297 TYR A CA 1
ATOM 2366 C C . TYR A 1 297 ? 5.380 4.231 1.949 1.00 93.56 297 TYR A C 1
ATOM 2368 O O . TYR A 1 297 ? 4.638 5.157 1.602 1.00 93.56 297 TYR A O 1
ATOM 2376 N N . ARG A 1 298 ? 5.698 3.224 1.138 1.00 94.25 298 ARG A N 1
ATOM 2377 C CA . ARG A 1 298 ? 5.154 3.011 -0.202 1.00 94.25 298 ARG A CA 1
ATOM 2378 C C . ARG A 1 298 ? 4.604 1.604 -0.298 1.00 94.25 298 ARG A C 1
ATOM 2380 O O . ARG A 1 298 ? 5.294 0.645 0.040 1.00 94.25 298 ARG A O 1
ATOM 2387 N N . LEU A 1 299 ? 3.377 1.504 -0.787 1.00 97.69 299 LEU A N 1
ATOM 2388 C CA . LEU A 1 299 ? 2.771 0.252 -1.205 1.00 97.69 299 LEU A CA 1
ATOM 2389 C C . LEU A 1 299 ? 3.034 0.076 -2.696 1.00 97.69 299 LEU A C 1
ATOM 2391 O O . LEU A 1 299 ? 2.735 0.982 -3.464 1.00 97.69 299 LEU A O 1
ATOM 2395 N N . GLY A 1 300 ? 3.531 -1.077 -3.127 1.00 98.19 300 GLY A N 1
ATOM 2396 C CA . GLY A 1 300 ? 3.724 -1.379 -4.542 1.00 98.19 300 GLY A CA 1
ATOM 2397 C C . GLY A 1 300 ? 3.181 -2.744 -4.926 1.00 98.19 300 GLY A C 1
ATOM 2398 O O . GLY A 1 300 ? 3.253 -3.705 -4.167 1.00 98.19 300 GLY A O 1
ATOM 2399 N N . PHE A 1 301 ? 2.677 -2.853 -6.144 1.00 98.69 301 PHE A N 1
ATOM 2400 C CA . PHE A 1 301 ? 2.215 -4.092 -6.740 1.00 98.69 301 PHE A CA 1
ATOM 2401 C C . PHE A 1 301 ? 2.753 -4.206 -8.165 1.00 98.69 301 PHE A C 1
ATOM 2403 O O . PHE A 1 301 ? 2.751 -3.248 -8.941 1.00 98.69 301 PHE A O 1
ATOM 2410 N N . ASN A 1 302 ? 3.201 -5.410 -8.500 1.00 98.06 302 ASN A N 1
ATOM 2411 C CA . ASN A 1 302 ? 3.585 -5.807 -9.843 1.00 98.06 302 ASN A CA 1
ATOM 2412 C C . ASN A 1 302 ? 2.652 -6.949 -10.249 1.00 98.06 302 ASN A C 1
ATOM 2414 O O . ASN A 1 302 ? 2.638 -7.981 -9.571 1.00 98.06 302 ASN A O 1
ATOM 2418 N N . SER A 1 303 ? 1.888 -6.799 -11.331 1.00 97.81 303 SER A N 1
ATOM 2419 C CA . SER A 1 303 ? 1.163 -7.934 -11.903 1.00 97.81 303 SER A CA 1
ATOM 2420 C C . SER A 1 303 ? 2.128 -8.921 -12.573 1.00 97.81 303 SER A C 1
ATOM 2422 O O . SER A 1 303 ? 3.285 -8.591 -12.879 1.00 97.81 303 SER A O 1
ATOM 2424 N N . LEU A 1 304 ? 1.654 -10.132 -12.885 1.00 95.69 304 LEU A N 1
ATOM 2425 C CA . LEU A 1 304 ? 2.338 -10.950 -13.892 1.00 95.69 304 LEU A CA 1
ATOM 2426 C C . LEU A 1 304 ? 2.492 -10.140 -15.187 1.00 95.69 304 LEU A C 1
ATOM 2428 O O . LEU A 1 304 ? 1.645 -9.305 -15.510 1.00 95.69 304 LEU A O 1
ATOM 2432 N N . LEU A 1 305 ? 3.606 -10.348 -15.894 1.00 95.44 305 LEU A N 1
ATOM 2433 C CA . LEU A 1 305 ? 4.001 -9.550 -17.065 1.00 95.44 305 LEU A CA 1
ATOM 2434 C C . LEU A 1 305 ? 4.224 -8.048 -16.778 1.00 95.44 305 LEU A C 1
ATOM 2436 O O . LEU A 1 305 ? 4.299 -7.246 -17.707 1.00 95.44 305 LEU A O 1
ATOM 2440 N N . ALA A 1 306 ? 4.362 -7.666 -15.508 1.00 96.06 306 ALA A N 1
ATOM 2441 C CA . ALA A 1 306 ? 4.776 -6.342 -15.048 1.00 96.06 306 ALA A CA 1
ATOM 2442 C C . ALA A 1 306 ? 5.926 -6.441 -14.032 1.00 96.06 306 ALA A C 1
ATOM 2444 O O . ALA A 1 306 ? 5.957 -5.725 -13.035 1.00 96.06 306 ALA A O 1
ATOM 2445 N N . TYR A 1 307 ? 6.873 -7.353 -14.296 1.00 94.44 307 TYR A N 1
ATOM 2446 C CA . TYR A 1 307 ? 8.049 -7.660 -13.464 1.00 94.44 307 TYR A CA 1
ATOM 2447 C C . TYR A 1 307 ? 7.792 -8.335 -12.104 1.00 94.44 307 TYR A C 1
ATOM 2449 O O . TYR A 1 307 ? 8.730 -8.439 -11.302 1.00 94.44 307 TYR A O 1
ATOM 2457 N N . ALA A 1 308 ? 6.589 -8.865 -11.847 1.00 93.94 308 ALA A N 1
ATOM 2458 C CA . ALA A 1 308 ? 6.381 -9.779 -10.723 1.00 93.94 308 ALA A CA 1
ATOM 2459 C C . ALA A 1 308 ? 7.366 -10.957 -10.786 1.00 93.94 308 ALA A C 1
ATOM 2461 O O . ALA A 1 308 ? 7.592 -11.533 -11.850 1.00 93.94 308 ALA A O 1
ATOM 2462 N N . SER A 1 309 ? 7.965 -11.313 -9.649 1.00 89.69 309 SER A N 1
ATOM 2463 C CA . SER A 1 309 ? 8.957 -12.395 -9.559 1.00 89.69 309 SER A CA 1
ATOM 2464 C C . SER A 1 309 ? 8.365 -13.728 -9.102 1.00 89.69 309 SER A C 1
ATOM 2466 O O . SER A 1 309 ? 8.961 -14.773 -9.367 1.00 89.69 309 SER A O 1
ATOM 2468 N N . VAL A 1 310 ? 7.205 -13.704 -8.440 1.00 92.62 310 VAL A N 1
ATOM 2469 C CA . VAL A 1 310 ? 6.524 -14.862 -7.845 1.00 92.62 310 VAL A CA 1
ATOM 2470 C C . VAL A 1 310 ? 5.056 -14.851 -8.269 1.00 92.62 310 VAL A C 1
ATOM 2472 O O . VAL A 1 310 ? 4.413 -13.805 -8.226 1.00 92.62 310 VAL A O 1
ATOM 2475 N N . ASN A 1 311 ? 4.523 -16.013 -8.659 1.00 94.56 311 ASN A N 1
ATOM 2476 C CA . ASN A 1 311 ? 3.096 -16.191 -8.929 1.00 94.56 311 ASN A CA 1
ATOM 2477 C C . ASN A 1 311 ? 2.352 -16.683 -7.673 1.00 94.56 311 ASN A C 1
ATOM 2479 O O . ASN A 1 311 ? 1.879 -17.815 -7.617 1.00 94.56 311 ASN A O 1
ATOM 2483 N N . HIS A 1 312 ? 2.318 -15.836 -6.650 1.00 95.88 312 HIS A N 1
ATOM 2484 C CA . HIS A 1 312 ? 1.522 -15.987 -5.432 1.00 95.88 312 HIS A CA 1
ATOM 2485 C C . HIS A 1 312 ? 1.170 -14.574 -4.983 1.00 95.88 312 HIS A C 1
ATOM 2487 O O . HIS A 1 312 ? 2.097 -13.777 -4.868 1.00 95.88 312 HIS A O 1
ATOM 2493 N N . LEU A 1 313 ? -0.109 -14.265 -4.774 1.00 97.62 313 LEU A N 1
ATOM 2494 C CA . LEU A 1 313 ? -0.592 -12.918 -4.486 1.00 97.62 313 LEU A CA 1
ATOM 2495 C C . LEU A 1 313 ? 0.202 -12.238 -3.367 1.00 97.62 313 LEU A C 1
ATOM 2497 O O . LEU A 1 313 ? 0.189 -12.669 -2.217 1.00 97.62 313 LEU A O 1
ATOM 2501 N N . HIS A 1 314 ? 0.878 -11.152 -3.724 1.00 98.12 314 HIS A N 1
ATOM 2502 C CA . HIS A 1 314 ? 1.608 -10.313 -2.791 1.00 98.12 314 HIS A CA 1
ATOM 2503 C C . HIS A 1 314 ? 1.666 -8.858 -3.247 1.00 98.12 314 HIS A C 1
ATOM 2505 O O . HIS A 1 314 ? 1.648 -8.553 -4.446 1.00 98.12 314 HIS A O 1
ATOM 2511 N N . LEU A 1 315 ? 1.799 -7.970 -2.265 1.00 98.69 315 LEU A N 1
ATOM 2512 C CA . LEU A 1 315 ? 2.189 -6.577 -2.445 1.00 98.69 315 LEU A CA 1
ATOM 2513 C C . LEU A 1 315 ? 3.539 -6.341 -1.760 1.00 98.69 315 LEU A C 1
ATOM 2515 O O . LEU A 1 315 ? 4.034 -7.162 -0.991 1.00 98.69 315 LEU A O 1
ATOM 2519 N N . HIS A 1 316 ? 4.133 -5.196 -2.037 1.00 98.19 316 HIS A N 1
ATOM 2520 C CA . HIS A 1 316 ? 5.362 -4.719 -1.430 1.00 98.19 316 HIS A CA 1
ATOM 2521 C C . HIS A 1 316 ? 5.045 -3.532 -0.530 1.00 98.19 316 HIS A C 1
ATOM 2523 O O . HIS A 1 316 ? 4.274 -2.663 -0.925 1.00 98.19 316 HIS A O 1
ATOM 2529 N N . LEU A 1 317 ? 5.672 -3.474 0.639 1.00 97.88 317 LEU A N 1
ATOM 2530 C CA . LEU A 1 317 ? 5.715 -2.287 1.488 1.00 97.88 317 LEU A CA 1
ATOM 2531 C C . LEU A 1 317 ? 7.179 -1.944 1.715 1.00 97.88 317 LEU A C 1
ATOM 2533 O O . LEU A 1 317 ? 7.910 -2.797 2.204 1.00 97.88 317 LEU A O 1
ATOM 2537 N N . TRP A 1 318 ? 7.634 -0.744 1.389 1.00 95.69 318 TRP A N 1
ATOM 2538 C CA . TRP A 1 318 ? 8.990 -0.322 1.749 1.00 95.69 318 TRP A CA 1
ATOM 2539 C C . TRP A 1 318 ? 9.014 1.119 2.216 1.00 95.69 318 TRP A C 1
ATOM 2541 O O . TRP A 1 318 ? 8.108 1.897 1.910 1.00 95.69 318 TRP A O 1
ATOM 2551 N N . ARG A 1 319 ? 10.047 1.458 2.985 1.00 92.81 319 ARG A N 1
ATOM 2552 C CA . ARG A 1 319 ? 10.306 2.829 3.399 1.00 92.81 319 ARG A CA 1
ATOM 2553 C C . ARG A 1 319 ? 11.310 3.452 2.437 1.00 92.81 319 ARG A C 1
ATOM 2555 O O . ARG A 1 319 ? 12.383 2.899 2.234 1.00 92.81 319 ARG A O 1
ATOM 2562 N N . SER A 1 320 ? 10.966 4.599 1.872 1.00 86.06 320 SER A N 1
ATOM 2563 C CA . SER A 1 320 ? 11.822 5.381 0.981 1.00 86.06 320 SER A CA 1
ATOM 2564 C C . SER A 1 320 ? 11.971 6.816 1.489 1.00 86.06 320 SER A C 1
ATOM 2566 O O . SER A 1 320 ? 11.420 7.203 2.530 1.00 86.06 320 SER A O 1
ATOM 2568 N N . GLU A 1 321 ? 12.705 7.635 0.738 1.00 82.69 321 GLU A N 1
ATOM 2569 C CA . GLU A 1 321 ? 12.683 9.079 0.952 1.00 82.69 321 GLU A CA 1
ATOM 2570 C C . GLU A 1 321 ? 11.268 9.662 0.747 1.00 82.69 321 GLU A C 1
ATOM 2572 O O . GLU A 1 321 ? 10.468 9.086 0.000 1.00 82.69 321 GLU A O 1
ATOM 2577 N N . PRO A 1 322 ? 10.930 10.788 1.415 1.00 75.44 322 PRO A N 1
ATOM 2578 C CA . PRO A 1 322 ? 9.588 11.375 1.407 1.00 75.44 322 PRO A CA 1
ATOM 2579 C C . PRO A 1 322 ? 9.102 11.774 0.015 1.00 75.44 322 PRO A C 1
ATOM 2581 O O . PRO A 1 322 ? 7.906 11.714 -0.269 1.00 75.44 322 PRO A O 1
ATOM 2584 N N . VAL A 1 323 ? 10.034 12.190 -0.846 1.00 79.44 323 VAL A N 1
ATOM 2585 C CA . VAL A 1 323 ? 9.753 12.689 -2.191 1.00 79.44 323 VAL A CA 1
ATOM 2586 C C . VAL A 1 323 ? 10.135 11.630 -3.209 1.00 79.44 323 VAL A C 1
ATOM 2588 O O . VAL A 1 323 ? 11.290 11.221 -3.287 1.00 79.44 323 VAL A O 1
ATOM 2591 N N . CYS A 1 324 ? 9.161 11.220 -4.014 1.00 85.88 324 CYS A N 1
ATOM 2592 C CA . CYS A 1 324 ? 9.385 10.429 -5.214 1.00 85.88 324 CYS A CA 1
ATOM 2593 C C . CYS A 1 324 ? 8.401 10.870 -6.304 1.00 85.88 324 CYS A C 1
ATOM 2595 O O . CYS A 1 324 ? 7.405 11.534 -6.008 1.00 85.88 324 CYS A O 1
ATOM 2597 N N . LEU A 1 325 ? 8.662 10.508 -7.558 1.00 88.88 325 LEU A N 1
ATOM 2598 C CA . LEU A 1 325 ? 7.830 10.871 -8.706 1.00 88.88 325 LEU A CA 1
ATOM 2599 C C . LEU A 1 325 ? 6.351 10.518 -8.488 1.00 88.88 325 LEU A C 1
ATOM 2601 O O . LEU A 1 325 ? 5.483 11.354 -8.711 1.00 88.88 325 LEU A O 1
ATOM 2605 N N . ALA A 1 326 ? 6.048 9.327 -7.967 1.00 87.38 326 ALA A N 1
ATOM 2606 C CA . ALA A 1 326 ? 4.658 8.895 -7.799 1.00 87.38 326 ALA A CA 1
ATOM 2607 C C . ALA A 1 326 ? 3.839 9.771 -6.828 1.00 87.38 326 ALA A C 1
ATOM 2609 O O . ALA A 1 326 ? 2.654 10.002 -7.068 1.00 87.38 326 ALA A O 1
ATOM 2610 N N . THR A 1 327 ? 4.445 10.264 -5.743 1.00 88.62 327 THR A N 1
ATOM 2611 C CA . THR A 1 327 ? 3.746 11.052 -4.707 1.00 88.62 327 THR A CA 1
ATOM 2612 C C . THR A 1 327 ? 4.035 12.551 -4.772 1.00 88.62 327 THR A C 1
ATOM 2614 O O . THR A 1 327 ? 3.351 13.320 -4.103 1.00 88.62 327 THR A O 1
ATOM 2617 N N . GLY A 1 328 ? 5.044 12.966 -5.542 1.00 88.19 328 GLY A N 1
ATOM 2618 C CA . GLY A 1 328 ? 5.487 14.357 -5.668 1.00 88.19 328 GLY A CA 1
ATOM 2619 C C . GLY A 1 328 ? 5.178 15.006 -7.017 1.00 88.19 328 GLY A C 1
ATOM 2620 O O . GLY A 1 328 ? 5.165 16.230 -7.088 1.00 88.19 328 GLY A O 1
ATOM 2621 N N . CYS A 1 329 ? 4.907 14.220 -8.066 1.00 90.25 329 CYS A N 1
ATOM 2622 C CA . CYS A 1 329 ? 4.581 14.770 -9.380 1.00 90.25 329 CYS A CA 1
ATOM 2623 C C . CYS A 1 329 ? 3.218 15.476 -9.358 1.00 90.25 329 CYS A C 1
ATOM 2625 O O . CYS A 1 329 ? 2.268 15.015 -8.713 1.00 90.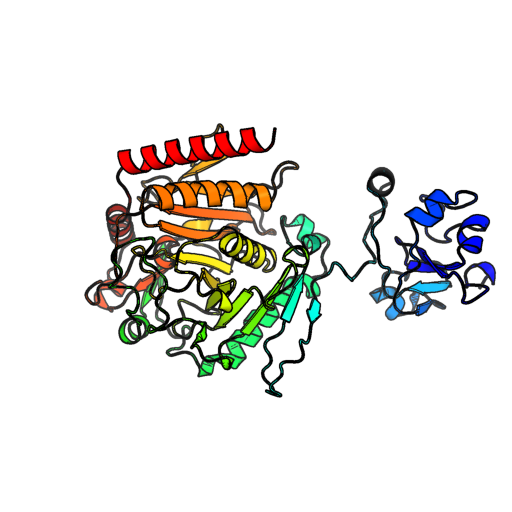25 329 CYS A O 1
ATOM 2627 N N . GLU A 1 330 ? 3.129 16.586 -10.087 1.00 91.62 330 GLU A N 1
ATOM 2628 C CA . GLU A 1 330 ? 1.873 17.281 -10.352 1.00 91.62 330 GLU A CA 1
ATOM 2629 C C . GLU A 1 330 ? 0.906 16.367 -11.113 1.00 91.62 330 GLU A C 1
ATOM 2631 O O . GLU A 1 330 ? 1.311 15.570 -11.963 1.00 91.62 330 GLU A O 1
ATOM 2636 N N . ILE A 1 331 ? -0.382 16.487 -10.801 1.00 94.88 331 ILE A N 1
ATOM 2637 C CA . ILE A 1 331 ? -1.447 15.731 -11.455 1.00 94.88 331 ILE A CA 1
ATOM 2638 C C . ILE A 1 331 ? -2.367 16.683 -12.209 1.00 94.88 331 ILE A C 1
ATOM 2640 O O . ILE A 1 331 ? -2.657 17.782 -11.745 1.00 94.88 331 ILE A O 1
ATOM 2644 N N . VAL A 1 332 ? -2.859 16.236 -13.360 1.00 96.31 332 VAL A N 1
ATOM 2645 C CA . VAL A 1 332 ? -3.842 16.964 -14.168 1.00 96.31 332 VAL A CA 1
ATOM 2646 C C . VAL A 1 332 ? -5.120 16.136 -14.303 1.00 96.31 332 VAL A C 1
ATOM 2648 O O . VAL A 1 332 ? -5.047 14.900 -14.292 1.00 96.31 332 V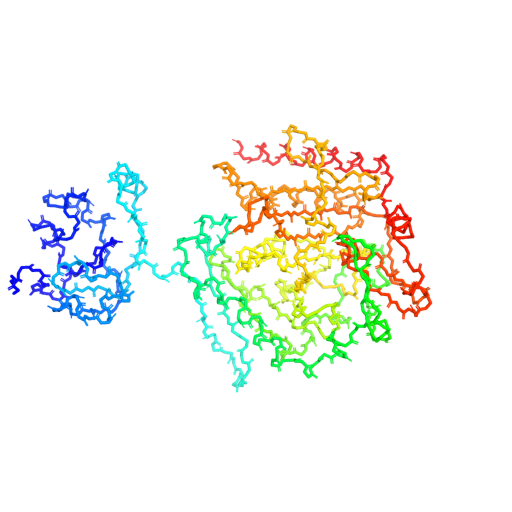AL A O 1
ATOM 2651 N N . PRO A 1 333 ? -6.302 16.767 -14.420 1.00 96.88 333 PRO A N 1
ATOM 2652 C CA . PRO A 1 333 ? -7.545 16.035 -14.623 1.00 96.88 333 PRO A CA 1
ATOM 2653 C C . PRO A 1 333 ? -7.481 15.183 -15.893 1.00 96.88 333 PRO A C 1
ATOM 2655 O O . PRO A 1 333 ? -7.194 15.683 -16.980 1.00 96.88 333 PRO A O 1
ATOM 2658 N N . LEU A 1 334 ? -7.762 13.890 -15.750 1.00 95.75 334 LEU A N 1
ATOM 2659 C CA . LEU A 1 334 ? -7.975 12.977 -16.870 1.00 95.75 334 LEU A CA 1
ATOM 2660 C C . LEU A 1 334 ? -9.468 12.883 -17.191 1.00 95.75 334 LEU A C 1
ATOM 2662 O O . LEU A 1 334 ? -9.853 12.804 -18.354 1.00 95.75 334 LEU A O 1
ATOM 2666 N N . ASP A 1 335 ? -10.312 12.874 -16.163 1.00 93.06 335 ASP A N 1
ATOM 2667 C CA . ASP A 1 335 ? -11.764 12.852 -16.284 1.00 93.06 335 ASP A CA 1
ATOM 2668 C C . ASP A 1 335 ? -12.400 13.464 -15.030 1.00 93.06 335 ASP A C 1
ATOM 2670 O O . ASP A 1 335 ? -12.535 12.806 -13.994 1.00 93.06 335 ASP A O 1
ATOM 2674 N N . SER A 1 336 ? -12.742 14.750 -15.124 1.00 88.44 336 SER A N 1
ATOM 2675 C CA . SER A 1 336 ? -13.236 15.539 -13.993 1.00 88.44 336 SER A CA 1
ATOM 2676 C C . SER A 1 336 ? -14.584 15.053 -13.465 1.00 88.44 336 SER A C 1
ATOM 2678 O O . SER A 1 336 ? -14.811 15.138 -12.262 1.00 88.44 336 SER A O 1
ATOM 2680 N N . ASP A 1 337 ? -15.445 14.493 -14.323 1.00 86.88 337 ASP A N 1
ATOM 2681 C CA . ASP A 1 337 ? -16.799 14.055 -13.942 1.00 86.88 337 ASP A CA 1
ATOM 2682 C C . ASP A 1 337 ? -16.776 12.925 -12.906 1.00 86.88 337 ASP A C 1
ATOM 2684 O O . ASP A 1 337 ? -17.717 12.748 -12.135 1.00 86.88 337 ASP A O 1
ATOM 2688 N N . ILE A 1 338 ? -15.689 12.151 -12.890 1.00 87.38 338 ILE A N 1
ATOM 2689 C CA . ILE A 1 338 ? -15.490 11.025 -11.974 1.00 87.38 338 ILE A CA 1
ATOM 2690 C C . ILE A 1 338 ? -14.243 11.200 -11.105 1.00 87.38 338 ILE A C 1
ATOM 2692 O O . ILE A 1 338 ? -13.796 10.222 -10.507 1.00 87.38 338 ILE A O 1
ATOM 2696 N N . GLY A 1 339 ? -13.657 12.403 -11.061 1.00 88.44 339 GLY A N 1
ATOM 2697 C CA . GLY A 1 339 ? -12.492 12.740 -10.235 1.00 88.44 339 GLY A CA 1
ATOM 2698 C C . GLY A 1 339 ? -11.238 11.907 -10.527 1.00 88.44 339 GLY A C 1
ATOM 2699 O O . GLY A 1 339 ? -10.561 11.482 -9.589 1.00 88.44 339 GLY A O 1
ATOM 2700 N N . LEU A 1 340 ? -10.975 11.572 -11.792 1.00 95.38 340 LEU A N 1
ATOM 2701 C CA . LEU A 1 340 ? -9.812 10.782 -12.214 1.00 95.38 340 LEU A CA 1
ATOM 2702 C C . LEU A 1 340 ? -8.709 11.695 -12.761 1.00 95.38 340 LEU A C 1
ATOM 2704 O O . LEU A 1 340 ? -8.983 12.592 -13.561 1.00 95.38 340 LEU A O 1
ATOM 2708 N N . TYR A 1 341 ? -7.458 11.416 -12.397 1.00 97.50 341 TYR A N 1
ATOM 2709 C CA . TYR A 1 341 ? -6.297 12.225 -12.772 1.00 97.50 341 TYR A CA 1
ATOM 2710 C C . TYR A 1 341 ? -5.246 11.413 -13.541 1.00 97.50 341 TYR A C 1
ATOM 2712 O O . TYR A 1 341 ? -5.303 10.183 -13.598 1.00 97.50 341 TYR A O 1
ATOM 2720 N N . THR A 1 342 ? -4.274 12.107 -14.129 1.00 97.81 342 THR A N 1
ATOM 2721 C CA . THR A 1 342 ? -3.073 11.534 -14.758 1.00 97.81 342 THR A CA 1
ATOM 2722 C C . THR A 1 342 ? -1.862 12.417 -14.469 1.00 97.81 342 THR A C 1
ATOM 2724 O O . THR A 1 342 ? -2.002 13.579 -14.090 1.00 97.81 342 THR A O 1
ATOM 2727 N N . PHE A 1 343 ? -0.664 11.885 -14.690 1.00 96.69 343 PHE A N 1
ATOM 2728 C CA . PHE A 1 343 ? 0.545 12.698 -14.770 1.00 96.69 343 PHE A CA 1
ATOM 2729 C C . PHE A 1 343 ? 0.682 13.354 -16.156 1.00 96.69 343 PHE A C 1
ATOM 2731 O O . PHE A 1 343 ? 0.285 12.736 -17.154 1.00 96.69 343 PHE A O 1
ATOM 2738 N N . PRO A 1 344 ? 1.263 14.565 -16.246 1.00 96.00 344 PRO A N 1
ATOM 2739 C CA . PRO A 1 344 ? 1.715 15.143 -17.510 1.00 96.00 344 PRO A CA 1
ATOM 2740 C C . PRO A 1 344 ? 2.755 14.243 -18.196 1.00 96.00 344 PRO A C 1
ATOM 2742 O O . PRO A 1 344 ? 3.697 13.774 -17.555 1.00 96.00 344 PRO A O 1
ATOM 2745 N N . LEU A 1 345 ? 2.603 13.992 -19.501 1.00 94.94 345 LEU A N 1
ATOM 2746 C CA . LEU A 1 345 ? 3.457 13.039 -20.230 1.00 94.94 345 LEU A CA 1
ATOM 2747 C C . LEU A 1 345 ? 4.905 13.513 -20.413 1.00 94.94 345 LEU A C 1
ATOM 2749 O O . LEU A 1 345 ? 5.796 12.689 -20.594 1.00 94.94 345 LEU A O 1
ATOM 2753 N N . ASP A 1 346 ? 5.156 14.818 -20.356 1.00 91.50 346 ASP A N 1
ATOM 2754 C CA . ASP A 1 346 ? 6.502 15.398 -20.348 1.00 91.50 346 ASP A CA 1
ATOM 2755 C C . ASP A 1 346 ? 7.235 15.145 -19.019 1.00 91.50 346 ASP A C 1
ATOM 2757 O O . ASP A 1 346 ? 8.465 15.085 -18.988 1.00 91.50 346 ASP A O 1
ATOM 2761 N N . ARG A 1 347 ? 6.485 14.941 -17.928 1.00 91.50 347 ARG A N 1
ATOM 2762 C CA . ARG A 1 347 ? 7.009 14.603 -16.596 1.00 91.50 347 ARG A CA 1
ATOM 2763 C C . ARG A 1 347 ? 7.087 13.097 -16.362 1.00 91.50 347 ARG A C 1
ATOM 2765 O O . ARG A 1 347 ? 8.072 12.612 -15.812 1.00 91.50 347 ARG A O 1
ATOM 2772 N N . MET A 1 348 ? 6.056 12.366 -16.773 1.00 93.62 348 MET A N 1
ATOM 2773 C CA . MET A 1 348 ? 5.937 10.916 -16.646 1.00 93.62 348 MET A CA 1
ATOM 2774 C C . MET A 1 348 ? 5.313 10.375 -17.938 1.00 93.62 348 MET A C 1
ATOM 2776 O O . MET A 1 348 ? 4.087 10.338 -18.048 1.00 93.62 348 MET A O 1
ATOM 2780 N N . PRO A 1 349 ? 6.118 9.930 -18.923 1.00 96.06 349 PRO A N 1
ATOM 2781 C CA . PRO A 1 349 ? 5.631 9.433 -20.213 1.00 96.06 349 PRO A CA 1
ATOM 2782 C C . PRO A 1 349 ? 5.044 8.017 -20.099 1.00 96.06 349 PRO A C 1
ATOM 2784 O O . PRO A 1 349 ? 5.245 7.160 -20.957 1.00 96.06 349 PRO A O 1
ATOM 2787 N N . VAL A 1 350 ? 4.314 7.761 -19.016 1.00 96.75 350 VAL A N 1
ATOM 2788 C CA . VAL A 1 350 ? 3.501 6.574 -18.797 1.00 96.75 350 VAL A CA 1
ATOM 2789 C C . VAL A 1 350 ? 2.074 7.044 -18.586 1.00 96.75 350 VAL A C 1
ATOM 2791 O O . VAL A 1 350 ? 1.780 7.776 -17.640 1.00 96.75 350 VAL A O 1
ATOM 2794 N N . ARG A 1 351 ? 1.167 6.608 -19.458 1.00 97.38 351 ARG A N 1
ATOM 2795 C CA . ARG A 1 351 ? -0.270 6.812 -19.281 1.00 97.38 351 ARG A CA 1
ATOM 2796 C C . ARG A 1 351 ? -0.704 6.191 -17.957 1.00 97.38 351 ARG A C 1
ATOM 2798 O O . ARG A 1 351 ? -0.515 4.995 -17.742 1.00 97.38 351 ARG A O 1
ATOM 2805 N N . THR A 1 352 ? -1.231 7.021 -17.064 1.00 97.88 352 THR A N 1
ATOM 2806 C CA . THR A 1 352 ? -1.442 6.663 -15.659 1.00 97.88 352 THR A CA 1
ATOM 2807 C C . THR A 1 352 ? -2.847 7.056 -15.232 1.00 97.88 352 THR A C 1
ATOM 2809 O O . THR A 1 352 ? -3.332 8.126 -15.583 1.00 97.88 352 THR A O 1
ATOM 2812 N N . MET A 1 353 ? -3.492 6.198 -14.449 1.00 98.50 353 MET A N 1
ATOM 2813 C CA . MET A 1 353 ? -4.717 6.534 -13.725 1.00 98.50 353 MET A CA 1
ATOM 2814 C C . MET A 1 353 ? -4.345 6.850 -12.277 1.00 98.50 353 MET A C 1
ATOM 2816 O O . MET A 1 353 ? -3.822 5.982 -11.574 1.00 98.50 353 MET A O 1
ATOM 2820 N N . VAL A 1 354 ? -4.578 8.087 -11.847 1.00 98.12 354 VAL A N 1
ATOM 2821 C CA . VAL A 1 354 ? -4.241 8.573 -10.505 1.00 98.12 354 VAL A CA 1
ATOM 2822 C C . VAL A 1 354 ? -5.514 8.869 -9.719 1.00 98.12 354 VAL A C 1
ATOM 2824 O O . VAL A 1 354 ? -6.443 9.508 -10.220 1.00 98.12 354 VAL A O 1
ATOM 2827 N N . PHE A 1 355 ? -5.526 8.397 -8.476 1.00 96.50 355 PHE A N 1
ATOM 2828 C CA . PHE A 1 355 ? -6.604 8.541 -7.509 1.00 96.50 355 PHE A CA 1
ATOM 2829 C C . PHE A 1 355 ? -6.035 9.140 -6.224 1.00 96.50 355 PHE A C 1
ATOM 2831 O O . PHE A 1 355 ? -4.949 8.752 -5.793 1.00 96.50 355 PHE A O 1
ATOM 2838 N N . GLU A 1 356 ? -6.772 10.044 -5.594 1.00 92.62 356 GLU A N 1
ATOM 2839 C CA . GLU A 1 356 ? -6.441 10.575 -4.273 1.00 92.62 356 GLU A CA 1
ATOM 2840 C C . GLU A 1 356 ? -7.623 10.363 -3.334 1.00 92.62 356 GLU A C 1
ATOM 2842 O O . GLU A 1 356 ? -8.769 10.454 -3.772 1.00 92.62 356 GLU A O 1
ATOM 2847 N N . LEU A 1 357 ? -7.326 10.060 -2.070 1.00 88.69 357 LEU A N 1
ATOM 2848 C CA . LEU A 1 357 ? -8.275 10.192 -0.971 1.00 88.69 357 LEU A CA 1
ATOM 2849 C C . LEU A 1 357 ? -8.294 11.664 -0.557 1.00 88.69 357 LEU A C 1
ATOM 2851 O O . LEU A 1 357 ? -7.295 12.170 -0.033 1.00 88.69 357 LEU A O 1
ATOM 2855 N N . ASP A 1 358 ? -9.396 12.346 -0.831 1.00 74.94 358 ASP A N 1
ATOM 2856 C CA . ASP A 1 358 ? -9.653 13.692 -0.344 1.00 74.94 358 ASP A CA 1
ATOM 2857 C C . ASP A 1 358 ? -10.231 13.648 1.079 1.00 74.94 358 ASP A C 1
ATOM 2859 O O . ASP A 1 358 ? -10.743 12.628 1.538 1.00 74.94 358 ASP A O 1
ATOM 2863 N N . SER A 1 359 ? -10.153 14.763 1.802 1.00 61.62 359 SER A N 1
ATOM 2864 C CA . SER A 1 359 ? -10.682 14.878 3.171 1.00 61.62 359 SER A CA 1
ATOM 2865 C C . SER A 1 359 ? -12.124 15.403 3.215 1.00 61.62 359 SER A C 1
ATOM 2867 O O . SER A 1 359 ? -12.554 15.947 4.231 1.00 61.62 359 SER A O 1
ATOM 2869 N N . GLY A 1 360 ? -12.859 15.330 2.102 1.00 61.19 360 GLY A N 1
ATOM 2870 C CA . GLY A 1 360 ? -14.250 15.778 2.032 1.00 61.19 360 GLY A CA 1
ATOM 2871 C C . GLY A 1 360 ? -15.206 14.802 2.724 1.00 61.19 360 GLY A C 1
ATOM 2872 O O . GLY A 1 360 ? -14.970 13.601 2.715 1.00 61.19 360 GLY A O 1
ATOM 2873 N N . GLU A 1 361 ? -16.332 15.298 3.254 1.00 54.69 361 GLU A N 1
ATOM 2874 C CA . GLU A 1 361 ? -17.339 14.489 3.980 1.00 54.69 361 GLU A CA 1
ATOM 2875 C C . GLU A 1 361 ? -17.897 13.287 3.189 1.00 54.69 361 GLU A C 1
ATOM 2877 O O . GLU A 1 361 ? -18.454 12.363 3.779 1.00 54.69 361 GLU A O 1
ATOM 2882 N N . GLN A 1 362 ? -17.779 13.300 1.858 1.00 61.84 362 GLN A N 1
ATOM 2883 C CA . GLN A 1 362 ? -18.256 12.232 0.972 1.00 61.84 362 GLN A CA 1
ATOM 2884 C C . GLN A 1 362 ? -17.165 11.236 0.559 1.00 61.84 362 GLN A C 1
ATOM 2886 O O . GLN A 1 362 ? -17.493 10.204 -0.033 1.00 61.84 362 GLN A O 1
ATOM 2891 N N . ASP A 1 363 ? -15.891 11.524 0.835 1.00 74.81 363 ASP A N 1
ATOM 2892 C CA . ASP A 1 363 ? -14.795 10.639 0.455 1.00 74.81 363 ASP A CA 1
ATOM 2893 C C . ASP A 1 363 ? -14.489 9.631 1.569 1.00 74.81 363 ASP A C 1
ATOM 2895 O O . ASP A 1 363 ? -14.640 9.896 2.761 1.00 74.81 363 ASP A O 1
ATOM 2899 N N . SER A 1 364 ? -14.112 8.419 1.178 1.00 86.94 364 SER A N 1
ATOM 2900 C CA . SER A 1 364 ? -13.816 7.344 2.121 1.00 86.94 364 SER A CA 1
ATOM 2901 C C . SER A 1 364 ? -12.821 6.363 1.529 1.00 86.94 364 SER A C 1
ATOM 2903 O O . SER A 1 364 ? -12.732 6.182 0.312 1.00 86.94 364 SER A O 1
ATOM 2905 N N . VAL A 1 365 ? -12.119 5.642 2.402 1.00 90.25 365 VAL A N 1
ATOM 2906 C CA . VAL A 1 365 ? -11.203 4.566 1.995 1.00 90.25 365 VAL A CA 1
ATOM 2907 C C . VAL A 1 365 ? -11.927 3.525 1.132 1.00 90.25 365 VAL A C 1
ATOM 2909 O O . VAL A 1 365 ? -11.369 3.054 0.145 1.00 90.25 365 VAL A O 1
ATOM 2912 N N . ASN A 1 366 ? -13.196 3.233 1.439 1.00 91.00 366 ASN A N 1
ATOM 2913 C CA . ASN A 1 366 ? -14.047 2.330 0.661 1.00 91.00 366 ASN A CA 1
ATOM 2914 C C . ASN A 1 366 ? -14.349 2.863 -0.748 1.00 91.00 366 ASN A C 1
ATOM 2916 O O . ASN A 1 366 ? -14.325 2.097 -1.715 1.00 91.00 366 ASN A O 1
ATOM 2920 N N . LEU A 1 367 ? -14.603 4.167 -0.887 1.00 90.94 367 LEU A N 1
ATOM 2921 C CA . LEU A 1 367 ? -14.831 4.792 -2.189 1.00 90.94 367 LEU A CA 1
ATOM 2922 C C . LEU A 1 367 ? -13.550 4.792 -3.032 1.00 90.94 367 LEU A C 1
ATOM 2924 O O . LEU A 1 367 ? -13.585 4.346 -4.183 1.00 90.94 367 LEU A O 1
ATOM 2928 N N . LEU A 1 368 ? -12.416 5.216 -2.459 1.00 94.31 368 LEU A N 1
ATOM 2929 C CA . LEU A 1 368 ? -11.107 5.145 -3.118 1.00 94.31 368 LEU A CA 1
ATOM 2930 C C . LEU A 1 368 ? -10.805 3.709 -3.566 1.00 94.31 368 LEU A C 1
ATOM 2932 O O . LEU A 1 368 ? -10.469 3.472 -4.727 1.00 94.31 368 LEU A O 1
ATOM 2936 N N . HIS A 1 369 ? -10.963 2.745 -2.659 1.00 96.00 369 HIS A N 1
ATOM 2937 C CA . HIS A 1 369 ? -10.748 1.326 -2.923 1.00 96.00 369 HIS A CA 1
ATOM 2938 C C . HIS A 1 369 ? -11.600 0.818 -4.089 1.00 96.00 369 HIS A C 1
ATOM 2940 O O . HIS A 1 369 ? -11.055 0.222 -5.020 1.00 96.00 369 HIS A O 1
ATOM 2946 N N . SER A 1 370 ? -12.906 1.100 -4.086 1.00 95.50 370 SER A N 1
ATOM 2947 C CA . SER A 1 370 ? -13.823 0.689 -5.154 1.00 95.50 370 SER A CA 1
ATOM 2948 C C . SER A 1 370 ? -13.423 1.278 -6.511 1.00 95.50 370 SER A C 1
ATOM 2950 O O . SER A 1 370 ? -13.387 0.575 -7.530 1.00 95.50 370 SER A O 1
ATOM 2952 N N . ARG A 1 371 ? -13.046 2.563 -6.533 1.00 96.38 371 ARG A N 1
ATOM 2953 C CA . ARG A 1 371 ? -12.611 3.260 -7.751 1.00 96.38 371 ARG A CA 1
ATOM 2954 C C . ARG A 1 371 ? -11.312 2.674 -8.301 1.00 96.38 371 ARG A C 1
ATOM 2956 O O . ARG A 1 371 ? -11.252 2.364 -9.491 1.00 96.38 371 ARG A O 1
ATOM 2963 N N . VAL A 1 372 ? -10.312 2.449 -7.452 1.00 98.38 372 VAL A N 1
ATOM 2964 C CA . VAL A 1 372 ? -9.041 1.831 -7.858 1.00 98.38 372 VAL A CA 1
ATOM 2965 C C . VAL A 1 372 ? -9.267 0.393 -8.333 1.00 98.38 372 VAL A C 1
ATOM 2967 O O . VAL A 1 372 ? -8.790 0.024 -9.407 1.00 98.38 372 VAL A O 1
ATOM 2970 N N . MET A 1 373 ? -10.034 -0.419 -7.594 1.00 98.25 373 MET A N 1
ATOM 2971 C CA . MET A 1 373 ? -10.328 -1.800 -7.996 1.00 98.25 373 MET A CA 1
ATOM 2972 C C . MET A 1 373 ? -11.072 -1.872 -9.325 1.00 98.25 373 MET A C 1
ATOM 2974 O O . MET A 1 373 ? -10.798 -2.766 -10.118 1.00 98.25 373 MET A O 1
ATOM 2978 N N . SER A 1 374 ? -11.973 -0.936 -9.609 1.00 98.12 374 SER A N 1
ATOM 2979 C CA . SER A 1 374 ? -12.681 -0.894 -10.892 1.00 98.12 374 SER A CA 1
ATOM 2980 C C . SER A 1 374 ? -11.725 -0.654 -12.067 1.00 98.12 374 SER A C 1
ATOM 2982 O O . SER A 1 374 ? -11.862 -1.292 -13.112 1.00 98.12 374 SER A O 1
ATOM 2984 N N . ALA A 1 375 ? -10.706 0.192 -11.891 1.00 98.56 375 ALA A N 1
ATOM 2985 C CA . ALA A 1 375 ? -9.656 0.399 -12.892 1.00 98.56 375 ALA A CA 1
ATOM 2986 C C . ALA A 1 375 ? -8.722 -0.821 -13.027 1.00 98.56 375 ALA A C 1
ATOM 2988 O O . ALA A 1 375 ? -8.351 -1.213 -14.137 1.00 98.56 375 ALA A O 1
ATOM 2989 N N . VAL A 1 376 ? -8.395 -1.480 -11.911 1.00 98.62 376 VAL A N 1
ATOM 2990 C CA . VAL A 1 376 ? -7.650 -2.751 -11.902 1.00 98.62 376 VAL A CA 1
ATOM 2991 C C . VAL A 1 376 ? -8.424 -3.841 -12.650 1.00 98.62 376 VAL A C 1
ATOM 2993 O O . VAL A 1 376 ? -7.850 -4.525 -13.496 1.00 98.62 376 VAL A O 1
ATOM 2996 N N . VAL A 1 377 ? -9.733 -3.965 -12.415 1.00 98.12 377 VAL A N 1
ATOM 2997 C CA . VAL A 1 377 ? -10.613 -4.912 -13.120 1.00 98.12 377 VAL A CA 1
ATOM 2998 C C . VAL A 1 377 ? -10.669 -4.602 -14.615 1.00 98.12 377 VAL A C 1
ATOM 3000 O O . VAL A 1 377 ? -10.642 -5.537 -15.415 1.00 98.12 377 VAL A O 1
ATOM 3003 N N . ALA A 1 378 ? -10.695 -3.326 -15.016 1.00 98.19 378 ALA A N 1
ATOM 3004 C CA . ALA A 1 378 ? -10.606 -2.949 -16.429 1.00 98.19 378 ALA A CA 1
ATOM 3005 C C . ALA A 1 378 ? -9.313 -3.487 -17.070 1.00 98.19 378 ALA A C 1
ATOM 3007 O O . ALA A 1 378 ? -9.373 -4.131 -18.118 1.00 98.19 378 ALA A O 1
ATOM 3008 N N . CYS A 1 379 ? -8.164 -3.323 -16.401 1.00 98.19 379 CYS A N 1
ATOM 3009 C CA . CYS A 1 379 ? -6.884 -3.871 -16.865 1.00 98.19 379 CYS A CA 1
ATOM 3010 C C . CYS A 1 379 ? -6.900 -5.406 -16.920 1.00 98.19 379 CYS A C 1
ATOM 3012 O O . CYS A 1 379 ? -6.494 -5.997 -17.919 1.00 98.19 379 CYS A O 1
ATOM 3014 N N . GLN A 1 380 ? -7.405 -6.064 -15.874 1.00 97.06 380 GLN A N 1
ATOM 3015 C CA . GLN A 1 380 ? -7.466 -7.526 -15.785 1.00 97.06 380 GLN A CA 1
ATOM 3016 C C . GLN A 1 380 ? -8.365 -8.146 -16.864 1.00 97.06 380 GLN A C 1
ATOM 3018 O O . GLN A 1 380 ? -7.975 -9.141 -17.477 1.00 97.06 380 GLN A O 1
ATOM 3023 N N . ARG A 1 381 ? -9.533 -7.545 -17.141 1.00 96.00 381 ARG A N 1
ATOM 3024 C CA . ARG A 1 381 ? -10.458 -7.976 -18.209 1.00 96.00 381 ARG A CA 1
ATOM 3025 C C . ARG A 1 381 ? -9.858 -7.791 -19.599 1.00 96.00 381 ARG A C 1
ATOM 3027 O O . ARG A 1 381 ? -10.057 -8.644 -20.457 1.00 96.00 381 ARG A O 1
ATOM 3034 N N . ALA A 1 382 ? -9.106 -6.712 -19.801 1.00 96.25 382 ALA A N 1
ATOM 3035 C CA . ALA A 1 382 ? -8.402 -6.438 -21.050 1.00 96.25 382 ALA A CA 1
ATOM 3036 C C . ALA A 1 382 ? -7.071 -7.206 -21.187 1.00 96.25 382 ALA A C 1
ATOM 3038 O O . ALA A 1 382 ? -6.378 -7.046 -22.188 1.00 96.25 382 ALA A O 1
ATOM 3039 N N . ASN A 1 383 ? -6.693 -8.028 -20.195 1.00 96.06 383 ASN A N 1
ATOM 3040 C CA . ASN A 1 383 ? -5.398 -8.715 -20.127 1.00 96.06 383 ASN A CA 1
ATOM 3041 C C . ASN A 1 383 ? -4.198 -7.749 -20.259 1.00 96.06 383 ASN A C 1
ATOM 3043 O O . ASN A 1 383 ? -3.173 -8.088 -20.851 1.00 96.06 383 ASN A O 1
ATOM 3047 N N . VAL A 1 384 ? -4.330 -6.541 -19.700 1.00 97.50 384 VAL A N 1
ATOM 3048 C CA . VAL A 1 384 ? -3.289 -5.507 -19.686 1.00 97.50 384 VAL A CA 1
ATOM 3049 C C . VAL A 1 384 ? -2.483 -5.604 -18.384 1.00 97.50 384 VAL A C 1
ATOM 3051 O O . VAL A 1 384 ? -3.037 -5.417 -17.290 1.00 97.50 384 VAL A O 1
ATOM 3054 N N . PRO A 1 385 ? -1.169 -5.888 -18.462 1.00 97.69 385 PRO A N 1
ATOM 3055 C CA . PRO A 1 385 ? -0.290 -5.860 -17.301 1.00 97.69 385 PRO A CA 1
ATOM 3056 C C . PRO A 1 385 ? -0.239 -4.473 -16.674 1.00 97.69 385 PRO A C 1
ATOM 3058 O O . PRO A 1 385 ? -0.341 -3.457 -17.363 1.00 97.69 385 PRO A O 1
ATOM 3061 N N . HIS A 1 386 ? -0.062 -4.424 -15.361 1.00 98.50 386 HIS A N 1
ATOM 3062 C CA . HIS A 1 386 ? -0.096 -3.168 -14.630 1.00 98.50 386 HIS A CA 1
ATOM 3063 C C . HIS A 1 386 ? 0.793 -3.196 -13.391 1.00 98.50 386 HIS A C 1
ATOM 3065 O O . HIS A 1 386 ? 0.955 -4.218 -12.715 1.00 98.50 386 HIS A O 1
ATOM 3071 N N . ASN A 1 387 ? 1.350 -2.030 -13.082 1.00 98.75 387 ASN A N 1
ATOM 3072 C CA . ASN A 1 387 ? 1.930 -1.739 -11.780 1.00 98.75 387 ASN A CA 1
ATOM 3073 C C . ASN A 1 387 ? 0.985 -0.814 -11.018 1.00 98.75 387 ASN A C 1
ATOM 3075 O O . ASN A 1 387 ? 0.313 0.019 -11.621 1.00 98.75 387 ASN A O 1
ATOM 3079 N N . LEU A 1 388 ? 0.943 -0.944 -9.698 1.00 98.75 388 LEU A N 1
ATOM 3080 C CA . LEU A 1 388 ? 0.212 -0.023 -8.835 1.00 98.75 388 LEU A CA 1
ATOM 3081 C C . LEU A 1 388 ? 1.132 0.423 -7.715 1.00 98.75 388 LEU A C 1
ATOM 3083 O O . LEU A 1 388 ? 1.757 -0.420 -7.078 1.00 98.75 388 LEU A O 1
ATOM 3087 N N . ILE A 1 389 ? 1.195 1.724 -7.466 1.00 98.00 389 ILE A N 1
ATOM 3088 C CA . ILE A 1 389 ? 1.881 2.281 -6.303 1.00 98.00 389 ILE A CA 1
ATOM 3089 C C . ILE A 1 389 ? 0.922 3.146 -5.499 1.00 98.00 389 ILE A C 1
ATOM 3091 O O . ILE A 1 389 ? 0.089 3.841 -6.074 1.00 98.00 389 ILE A O 1
ATOM 3095 N N . ALA A 1 390 ? 1.049 3.123 -4.179 1.00 97.06 390 ALA A N 1
ATOM 3096 C CA . ALA A 1 390 ? 0.352 4.045 -3.302 1.00 97.06 390 ALA A CA 1
ATOM 3097 C C . ALA A 1 390 ? 1.280 4.596 -2.216 1.00 97.06 390 ALA A C 1
ATOM 3099 O O . ALA A 1 390 ? 2.245 3.948 -1.799 1.00 97.06 390 ALA A O 1
ATOM 3100 N N . GLY A 1 391 ? 0.985 5.804 -1.758 1.00 94.06 391 GLY A N 1
ATOM 3101 C CA . GLY A 1 391 ? 1.728 6.488 -0.707 1.00 94.06 391 GLY A CA 1
ATOM 3102 C C . GLY A 1 391 ? 1.110 7.844 -0.401 1.00 94.06 391 GLY A C 1
ATOM 3103 O O . GLY A 1 391 ? 0.246 8.319 -1.136 1.00 94.06 391 GLY A O 1
ATOM 3104 N N . ARG A 1 392 ? 1.549 8.473 0.687 1.00 90.19 392 ARG A N 1
ATOM 3105 C CA . ARG A 1 392 ? 1.085 9.817 1.036 1.00 90.19 392 ARG A CA 1
ATOM 3106 C C . ARG A 1 392 ? 1.901 10.891 0.326 1.00 90.19 392 ARG A C 1
ATOM 3108 O O . ARG A 1 392 ? 3.129 10.780 0.249 1.00 90.19 392 ARG A O 1
ATOM 3115 N N . THR A 1 393 ? 1.225 11.914 -0.185 1.00 88.69 393 THR A N 1
ATOM 3116 C CA . THR A 1 393 ? 1.866 13.100 -0.765 1.00 88.69 393 THR A CA 1
ATOM 3117 C C . THR A 1 393 ? 2.470 13.976 0.335 1.00 88.69 393 THR A C 1
ATOM 3119 O O . THR A 1 393 ? 2.211 13.779 1.524 1.00 88.69 393 THR A O 1
ATOM 3122 N N . LEU A 1 394 ? 3.311 14.939 -0.037 1.00 81.81 394 LEU A N 1
ATOM 3123 C CA . LEU A 1 394 ? 3.644 16.038 0.872 1.00 81.81 394 LEU A CA 1
ATOM 3124 C C . LEU A 1 394 ? 2.476 17.032 0.911 1.00 81.81 394 LEU A C 1
ATOM 3126 O O . LEU A 1 394 ? 1.782 17.191 -0.092 1.00 81.81 394 LEU A O 1
ATOM 3130 N N . SER A 1 395 ? 2.249 17.655 2.068 1.00 71.56 395 SER A N 1
ATOM 3131 C CA . SER A 1 395 ? 1.374 18.826 2.168 1.00 71.56 395 SER A CA 1
ATOM 3132 C C . SER A 1 395 ? 2.120 20.072 1.691 1.00 71.56 395 SER A C 1
ATOM 3134 O O . SER A 1 395 ? 3.338 20.159 1.848 1.00 71.56 395 SER A O 1
ATOM 3136 N N . ASP A 1 396 ? 1.382 21.046 1.160 1.00 62.09 396 ASP A N 1
ATOM 3137 C CA . ASP A 1 396 ? 1.893 22.392 0.875 1.00 62.09 396 ASP A CA 1
ATOM 3138 C C . ASP A 1 396 ? 2.129 23.213 2.163 1.00 62.09 396 ASP A C 1
ATOM 3140 O O . ASP A 1 396 ? 2.799 24.244 2.132 1.00 62.09 396 ASP A O 1
ATOM 3144 N N . SER A 1 397 ? 1.587 22.761 3.301 1.00 57.38 397 SER A N 1
ATOM 3145 C CA . SER A 1 397 ? 1.834 23.304 4.643 1.00 57.38 397 SER A CA 1
ATOM 3146 C C . SER A 1 397 ? 2.826 22.433 5.428 1.00 57.38 397 SER A C 1
ATOM 3148 O O . SER A 1 397 ? 2.679 21.212 5.476 1.00 57.38 397 SER A O 1
ATOM 3150 N N . ASP A 1 398 ? 3.813 23.070 6.068 1.00 50.38 398 ASP A N 1
ATOM 3151 C CA . ASP A 1 398 ? 5.029 22.439 6.620 1.00 50.38 398 ASP A CA 1
ATOM 3152 C C . ASP A 1 398 ? 4.826 21.393 7.742 1.00 50.38 398 ASP A C 1
ATOM 3154 O O . ASP A 1 398 ? 5.778 20.696 8.080 1.00 50.38 398 ASP A O 1
ATOM 3158 N N . ASP A 1 399 ? 3.619 21.209 8.288 1.00 44.78 399 ASP A N 1
ATOM 3159 C CA . ASP A 1 399 ? 3.404 20.385 9.495 1.00 44.78 399 ASP A CA 1
ATOM 3160 C C . ASP A 1 399 ? 2.481 19.167 9.316 1.00 44.78 399 ASP A C 1
ATOM 3162 O O . ASP A 1 399 ? 2.065 18.549 10.296 1.00 44.78 399 ASP A O 1
ATOM 3166 N N . SER A 1 400 ? 2.130 18.770 8.085 1.00 55.56 400 SER A N 1
ATOM 3167 C CA . SER A 1 400 ? 1.128 17.709 7.913 1.00 55.56 400 SER A CA 1
ATOM 3168 C C . SER A 1 400 ? 1.375 16.800 6.693 1.00 55.56 400 SER A C 1
ATOM 3170 O O . SER A 1 400 ? 1.919 17.213 5.672 1.00 55.56 400 SER A O 1
ATOM 3172 N N . CYS A 1 401 ? 1.063 15.506 6.798 1.00 65.31 401 CYS A N 1
ATOM 3173 C CA . CYS A 1 401 ? 1.250 14.531 5.724 1.00 65.31 401 CYS A CA 1
ATOM 3174 C C . CYS A 1 401 ? 0.129 14.656 4.678 1.00 65.31 401 CYS A C 1
ATOM 3176 O O . CYS A 1 401 ? -1.038 14.609 5.033 1.00 65.31 401 CYS A O 1
ATOM 3178 N N . GLY A 1 402 ? 0.435 14.817 3.393 1.00 75.25 402 GLY A N 1
ATOM 3179 C CA . GLY A 1 402 ? -0.584 15.037 2.363 1.00 75.25 402 GLY A CA 1
ATOM 3180 C C . GLY A 1 402 ? -1.527 13.845 2.119 1.00 75.25 402 GLY A C 1
ATOM 3181 O O . GLY A 1 402 ? -1.585 12.868 2.871 1.00 75.25 402 GLY A O 1
ATOM 3182 N N . ARG A 1 403 ? -2.288 13.922 1.028 1.00 86.69 403 ARG A N 1
ATOM 3183 C CA . ARG A 1 403 ? -3.326 12.947 0.663 1.00 86.69 403 ARG A CA 1
ATOM 3184 C C . ARG A 1 403 ? -2.748 11.559 0.408 1.00 86.69 403 ARG A C 1
ATOM 3186 O O . ARG A 1 403 ? -1.616 11.415 -0.059 1.00 86.69 403 ARG A O 1
ATOM 3193 N N . LEU A 1 404 ? -3.546 10.520 0.656 1.00 91.38 404 LEU A N 1
ATOM 3194 C CA . LEU A 1 404 ? -3.222 9.177 0.179 1.00 91.38 404 LEU A CA 1
ATOM 3195 C C . LEU A 1 404 ? -3.450 9.130 -1.335 1.00 91.38 404 LEU A C 1
ATOM 3197 O O . LEU A 1 404 ? -4.582 9.253 -1.796 1.00 91.38 404 LEU A O 1
ATOM 3201 N N . ARG A 1 405 ? -2.379 8.935 -2.102 1.00 94.56 405 ARG A N 1
ATOM 3202 C CA . ARG A 1 405 ? -2.414 8.832 -3.562 1.00 94.56 405 ARG A CA 1
ATOM 3203 C C . ARG A 1 405 ? -2.181 7.393 -4.000 1.00 94.56 405 ARG A C 1
ATOM 3205 O O . ARG A 1 405 ? -1.298 6.717 -3.470 1.00 94.56 405 ARG A O 1
ATOM 3212 N N . VAL A 1 406 ? -2.935 6.951 -5.002 1.00 97.94 406 VAL A N 1
ATOM 3213 C CA . VAL A 1 406 ? -2.790 5.656 -5.673 1.00 97.94 406 VAL A CA 1
ATOM 3214 C C . VAL A 1 406 ? -2.619 5.893 -7.171 1.00 97.94 406 VAL A C 1
ATOM 3216 O O . VAL A 1 406 ? -3.453 6.542 -7.797 1.00 97.94 406 VAL A O 1
ATOM 3219 N N . CYS A 1 407 ? -1.559 5.347 -7.760 1.00 98.44 407 CYS A N 1
ATOM 3220 C CA . CYS A 1 407 ? -1.264 5.457 -9.186 1.00 98.44 407 CYS A CA 1
ATOM 3221 C C . CYS A 1 407 ? -1.243 4.061 -9.810 1.00 98.44 407 CYS A C 1
ATOM 3223 O O . CYS A 1 407 ? -0.479 3.192 -9.381 1.00 98.44 407 CYS A O 1
ATOM 3225 N N . LEU A 1 408 ? -2.070 3.857 -10.831 1.00 98.75 408 LEU A N 1
ATOM 3226 C CA . LEU A 1 408 ? -2.127 2.644 -11.636 1.00 98.75 408 LEU A CA 1
ATOM 3227 C C . LEU A 1 408 ? -1.477 2.915 -12.996 1.00 98.75 408 LEU A C 1
ATOM 3229 O O . LEU A 1 408 ? -1.884 3.833 -13.710 1.00 98.75 408 LEU A O 1
ATOM 3233 N N . PHE A 1 409 ? -0.503 2.085 -13.357 1.00 98.44 409 PHE A N 1
ATOM 3234 C CA . PHE A 1 409 ? 0.265 2.168 -14.597 1.00 98.44 409 PHE A CA 1
ATOM 3235 C C . PHE A 1 409 ? -0.045 0.964 -15.497 1.00 98.44 409 PHE A C 1
ATOM 3237 O O . PHE A 1 409 ? 0.638 -0.063 -15.393 1.00 98.44 409 PHE A O 1
ATOM 3244 N N . PRO A 1 410 ? -1.062 1.045 -16.373 1.00 98.31 410 PRO A N 1
ATOM 3245 C CA . PRO A 1 410 ? -1.226 0.086 -17.457 1.00 98.31 410 PRO A CA 1
ATOM 3246 C C . PRO A 1 410 ? -0.003 0.130 -18.376 1.00 98.31 410 PRO A C 1
ATOM 3248 O O . PRO A 1 410 ? 0.471 1.205 -18.756 1.00 98.31 410 PRO A O 1
ATOM 3251 N N . ARG A 1 411 ? 0.525 -1.038 -18.738 1.00 97.38 411 ARG A N 1
ATOM 3252 C CA . ARG A 1 411 ? 1.795 -1.130 -19.468 1.00 97.38 411 ARG A CA 1
ATOM 3253 C C . ARG A 1 411 ? 1.833 -2.272 -20.470 1.00 97.38 411 ARG A C 1
ATOM 3255 O O . ARG A 1 411 ? 1.110 -3.260 -20.344 1.00 97.38 411 ARG A O 1
ATOM 3262 N N . GLN A 1 412 ? 2.747 -2.165 -21.429 1.00 96.44 412 GLN A N 1
ATOM 3263 C CA . GLN A 1 412 ? 3.105 -3.277 -22.304 1.00 96.44 412 GLN A CA 1
ATOM 3264 C C . GLN A 1 412 ? 3.700 -4.434 -21.487 1.00 96.44 412 GLN A C 1
ATOM 3266 O O . GLN A 1 412 ? 4.430 -4.183 -20.523 1.00 96.44 412 GLN A O 1
ATOM 3271 N N . PRO A 1 413 ? 3.459 -5.703 -21.857 1.00 95.06 413 PRO A N 1
ATOM 3272 C CA . PRO A 1 413 ? 4.047 -6.851 -21.176 1.00 95.06 413 PRO A CA 1
ATOM 3273 C C . PRO A 1 413 ? 5.571 -6.756 -21.065 1.00 95.06 413 PRO A C 1
ATOM 3275 O O . PRO A 1 413 ? 6.263 -6.480 -22.039 1.00 95.06 413 PRO A O 1
ATOM 3278 N N . ALA A 1 414 ? 6.113 -7.018 -19.876 1.00 92.38 414 ALA A N 1
ATOM 3279 C CA . ALA A 1 414 ? 7.549 -7.187 -19.691 1.00 92.38 414 ALA A CA 1
ATOM 3280 C C . ALA A 1 414 ? 7.875 -8.256 -18.655 1.00 92.38 414 ALA A C 1
ATOM 3282 O O . ALA A 1 414 ? 7.128 -8.527 -17.710 1.00 92.38 414 ALA A O 1
ATOM 3283 N N . ARG A 1 415 ? 9.043 -8.854 -18.856 1.00 89.94 415 ARG A N 1
ATOM 3284 C CA . ARG A 1 415 ? 9.619 -9.897 -18.016 1.00 89.94 415 ARG A CA 1
ATOM 3285 C C . ARG A 1 415 ? 11.020 -9.477 -17.614 1.00 89.94 415 ARG A C 1
ATOM 3287 O O . ARG A 1 415 ? 11.635 -8.638 -18.271 1.00 89.94 415 ARG A O 1
ATOM 3294 N N . TYR A 1 416 ? 11.520 -10.062 -16.532 1.00 87.44 416 TYR A N 1
ATOM 3295 C CA . TYR A 1 416 ? 12.901 -9.825 -16.138 1.00 87.44 416 TYR A CA 1
ATOM 3296 C C . TYR A 1 416 ? 13.852 -10.314 -17.237 1.00 87.44 416 TYR A C 1
ATOM 3298 O O . TYR A 1 416 ? 13.727 -11.456 -17.680 1.00 87.44 416 TYR A O 1
ATOM 3306 N N . CYS A 1 417 ? 14.793 -9.463 -17.638 1.00 82.75 417 CYS A N 1
ATOM 3307 C CA . CYS A 1 417 ? 15.864 -9.787 -18.568 1.00 82.75 417 CYS A CA 1
ATOM 3308 C C . CYS A 1 417 ? 17.208 -9.504 -17.868 1.00 82.75 417 CYS A C 1
ATOM 3310 O O . CYS A 1 417 ? 17.405 -8.371 -17.424 1.00 82.75 417 CYS A O 1
ATOM 3312 N N . PRO A 1 418 ? 18.108 -10.501 -17.734 1.00 79.88 418 PRO A N 1
ATOM 3313 C CA . PRO A 1 418 ? 19.403 -10.331 -17.066 1.00 79.88 418 PRO A CA 1
ATOM 3314 C C . PRO A 1 418 ? 20.315 -9.269 -17.692 1.00 79.88 418 PRO A C 1
ATOM 3316 O O . PRO A 1 418 ? 21.132 -8.685 -16.986 1.00 79.88 418 PRO A O 1
ATOM 3319 N N . ASP A 1 419 ? 20.144 -9.008 -18.989 1.00 81.94 419 ASP A N 1
ATOM 3320 C CA . ASP A 1 419 ? 20.945 -8.040 -19.748 1.00 81.94 419 ASP A CA 1
ATOM 3321 C C . ASP A 1 419 ? 20.386 -6.609 -19.661 1.00 81.94 419 ASP A C 1
ATOM 3323 O O . ASP A 1 419 ? 20.935 -5.676 -20.243 1.00 81.94 419 ASP A O 1
ATOM 3327 N N . SER A 1 420 ? 19.259 -6.409 -18.968 1.00 84.69 420 SER A N 1
ATOM 3328 C CA . SER A 1 420 ? 18.700 -5.072 -18.762 1.00 84.69 420 SER A CA 1
ATOM 3329 C C . SER A 1 420 ? 19.453 -4.340 -17.658 1.00 84.69 420 SER A C 1
ATOM 3331 O O . SER A 1 420 ? 19.504 -4.821 -16.530 1.00 84.69 420 SER A O 1
ATOM 3333 N N . ALA A 1 421 ? 19.938 -3.132 -17.954 1.00 85.94 421 ALA A N 1
ATOM 3334 C CA . ALA A 1 421 ? 20.639 -2.290 -16.982 1.00 85.94 421 ALA A CA 1
ATOM 3335 C C . ALA A 1 421 ? 19.799 -1.988 -15.722 1.00 85.94 421 ALA A C 1
ATOM 3337 O O . ALA A 1 421 ? 20.316 -1.883 -14.609 1.00 85.94 421 ALA A O 1
ATOM 3338 N N . TYR A 1 422 ? 18.480 -1.880 -15.895 1.00 90.94 422 TYR A N 1
ATOM 3339 C CA . TYR A 1 422 ? 17.481 -1.881 -14.830 1.00 90.94 422 TYR A CA 1
ATOM 3340 C C . TYR A 1 422 ? 16.126 -2.348 -15.381 1.00 90.94 422 TYR A C 1
ATOM 3342 O O . TYR A 1 422 ? 15.915 -2.425 -16.592 1.00 90.94 422 TYR A O 1
ATOM 3350 N N . CYS A 1 423 ? 15.194 -2.697 -14.496 1.00 92.00 423 CYS A N 1
ATOM 3351 C CA . CYS A 1 423 ? 13.851 -3.150 -14.869 1.00 92.00 423 CYS A CA 1
ATOM 3352 C C . CYS A 1 423 ? 12.831 -2.099 -14.459 1.00 92.00 423 CYS A C 1
ATOM 3354 O O . CYS A 1 423 ? 12.753 -1.821 -13.276 1.00 92.00 423 CYS A O 1
ATOM 3356 N N . VAL A 1 424 ? 12.017 -1.571 -15.377 1.00 95.50 424 VAL A N 1
ATOM 3357 C CA . VAL A 1 424 ? 10.982 -0.569 -15.049 1.00 95.50 424 VAL A CA 1
ATOM 3358 C C . VAL A 1 424 ? 9.777 -1.237 -14.362 1.00 95.50 424 VAL A C 1
ATOM 3360 O O . VAL A 1 424 ? 8.718 -1.410 -14.970 1.00 95.50 424 VAL A O 1
ATOM 3363 N N . ALA A 1 425 ? 9.962 -1.699 -13.123 1.00 95.69 425 ALA A N 1
ATOM 3364 C CA . ALA A 1 425 ? 8.906 -2.225 -12.265 1.00 95.69 425 ALA A CA 1
ATOM 3365 C C . ALA A 1 425 ? 8.305 -1.094 -11.411 1.00 95.69 425 ALA A C 1
ATOM 3367 O O . ALA A 1 425 ? 8.563 0.087 -11.641 1.00 95.69 425 ALA A O 1
ATOM 3368 N N . VAL A 1 426 ? 7.476 -1.438 -10.422 1.00 97.12 426 VAL A N 1
ATOM 3369 C CA . VAL A 1 426 ? 6.777 -0.439 -9.597 1.00 97.12 426 VAL A CA 1
ATOM 3370 C C . VAL A 1 426 ? 7.712 0.516 -8.841 1.00 97.12 426 VAL A C 1
ATOM 3372 O O . VAL A 1 426 ? 7.378 1.687 -8.687 1.00 97.12 426 VAL A O 1
ATOM 3375 N N . ALA A 1 427 ? 8.877 0.049 -8.384 1.00 95.44 427 ALA A N 1
ATOM 3376 C CA . ALA A 1 427 ? 9.829 0.897 -7.666 1.00 95.44 427 ALA A CA 1
ATOM 3377 C C . ALA A 1 427 ? 10.457 1.925 -8.610 1.00 95.44 427 ALA A C 1
ATOM 3379 O O . ALA A 1 427 ? 10.490 3.116 -8.304 1.00 95.44 427 ALA A O 1
ATOM 3380 N N . GLU A 1 428 ? 10.845 1.486 -9.802 1.00 96.44 428 GLU A N 1
ATOM 3381 C CA . GLU A 1 428 ? 11.398 2.346 -10.836 1.00 96.44 428 GLU A CA 1
ATOM 3382 C C . GLU A 1 428 ? 10.353 3.361 -11.293 1.00 96.44 428 GLU A C 1
ATOM 3384 O O . GLU A 1 428 ? 10.636 4.548 -11.244 1.00 96.44 428 GLU A O 1
ATOM 3389 N N . LEU A 1 429 ? 9.111 2.944 -11.574 1.00 96.06 429 LEU A N 1
ATOM 3390 C CA . LEU A 1 429 ? 7.999 3.857 -11.894 1.00 96.06 429 LEU A CA 1
ATOM 3391 C C . LEU A 1 429 ? 7.705 4.880 -10.783 1.00 96.06 429 LEU A C 1
ATOM 3393 O O . LEU A 1 429 ? 7.123 5.928 -11.053 1.00 96.06 429 LEU A O 1
ATOM 3397 N N . SER A 1 430 ? 8.118 4.606 -9.542 1.00 94.38 430 SER A N 1
ATOM 3398 C CA . SER A 1 430 ? 8.012 5.561 -8.437 1.00 94.38 430 SER A CA 1
ATOM 3399 C C . SER A 1 430 ? 9.071 6.657 -8.453 1.00 94.38 430 SER A C 1
ATOM 3401 O O . SER A 1 430 ? 8.911 7.640 -7.737 1.00 94.38 430 SER A O 1
ATOM 3403 N N . GLY A 1 431 ? 10.132 6.505 -9.250 1.00 93.94 431 GLY A N 1
ATOM 3404 C CA . GLY A 1 431 ? 11.335 7.337 -9.217 1.00 93.94 431 GLY A CA 1
ATOM 3405 C C . GLY A 1 431 ? 12.514 6.705 -8.465 1.00 93.94 431 GLY A C 1
ATOM 3406 O O . GLY A 1 431 ? 13.543 7.356 -8.317 1.00 93.94 431 GLY A O 1
ATOM 3407 N N . GLN A 1 432 ? 12.407 5.452 -8.005 1.00 94.00 432 GLN A N 1
ATOM 3408 C CA . GLN A 1 432 ? 13.488 4.727 -7.326 1.00 94.00 432 GLN A CA 1
ATOM 3409 C C . GLN A 1 432 ? 14.140 3.718 -8.282 1.00 94.00 432 GLN A C 1
ATOM 3411 O O . GLN A 1 432 ? 13.696 2.578 -8.408 1.00 94.00 432 GLN A O 1
ATOM 3416 N N . LEU A 1 433 ? 15.193 4.151 -8.977 1.00 94.88 433 LEU A N 1
ATOM 3417 C CA . LEU A 1 433 ? 15.860 3.384 -10.027 1.00 94.88 433 LEU A CA 1
ATOM 3418 C C . LEU A 1 433 ? 16.910 2.459 -9.420 1.00 94.88 433 LEU A C 1
ATOM 3420 O O . LEU A 1 433 ? 17.910 2.928 -8.882 1.00 94.88 433 LEU A O 1
ATOM 3424 N N . ILE A 1 434 ? 16.719 1.146 -9.538 1.00 93.69 434 ILE A N 1
ATOM 3425 C CA . ILE A 1 434 ? 17.702 0.162 -9.076 1.00 93.69 434 ILE A CA 1
ATOM 3426 C C . ILE A 1 434 ? 18.523 -0.306 -10.276 1.00 93.69 434 ILE A C 1
ATOM 3428 O O . ILE A 1 434 ? 17.994 -0.967 -11.165 1.00 93.69 434 ILE A O 1
ATOM 3432 N N . VAL A 1 435 ? 19.809 0.037 -10.301 1.00 94.69 435 VAL A N 1
ATOM 3433 C CA . VAL A 1 435 ? 20.704 -0.148 -11.451 1.00 94.69 435 VAL A CA 1
ATOM 3434 C C . VAL A 1 435 ? 21.705 -1.271 -11.182 1.00 94.69 435 VAL A C 1
ATOM 3436 O O . VAL A 1 435 ? 22.239 -1.387 -10.074 1.00 94.69 435 VAL A O 1
ATOM 3439 N N . GLN A 1 436 ? 21.930 -2.116 -12.189 1.00 91.00 436 GLN A N 1
ATOM 3440 C CA . GLN A 1 436 ? 22.778 -3.305 -12.099 1.00 91.00 436 GLN A CA 1
ATOM 3441 C C . GLN A 1 436 ? 24.261 -3.004 -12.323 1.00 91.00 436 GLN A C 1
ATOM 3443 O O . GLN A 1 436 ? 25.095 -3.530 -11.590 1.00 91.00 436 GLN A O 1
ATOM 3448 N N . ASP A 1 437 ? 24.593 -2.210 -13.339 1.00 91.25 437 ASP A N 1
ATOM 3449 C CA . ASP A 1 437 ? 25.964 -1.966 -13.789 1.00 91.25 437 ASP A CA 1
ATOM 3450 C C . ASP A 1 437 ? 26.439 -0.537 -13.479 1.00 91.25 437 ASP A C 1
ATOM 3452 O O . ASP A 1 437 ? 25.656 0.412 -13.399 1.00 91.25 437 ASP A O 1
ATOM 3456 N N . ALA A 1 438 ? 27.745 -0.406 -13.242 1.00 93.88 438 ALA A N 1
ATOM 3457 C CA . ALA A 1 438 ? 28.347 0.840 -12.778 1.00 93.88 438 ALA A CA 1
ATOM 3458 C C . ALA A 1 438 ? 28.331 1.927 -13.861 1.00 93.88 438 ALA A C 1
ATOM 3460 O O . ALA A 1 438 ? 28.024 3.077 -13.554 1.00 93.88 438 ALA A O 1
ATOM 3461 N N . ASP A 1 439 ? 28.595 1.552 -15.116 1.00 94.94 439 ASP A N 1
ATOM 3462 C CA . ASP A 1 439 ? 28.635 2.489 -16.240 1.00 94.94 439 ASP A CA 1
ATOM 3463 C C . ASP A 1 439 ? 27.266 3.133 -16.465 1.00 94.94 439 ASP A C 1
ATOM 3465 O O . ASP A 1 439 ? 27.165 4.362 -16.525 1.00 94.94 439 ASP A O 1
ATOM 3469 N N . THR A 1 440 ? 26.194 2.330 -16.488 1.00 94.81 440 THR A N 1
ATOM 3470 C CA . THR A 1 440 ? 24.832 2.867 -16.535 1.00 94.81 440 THR A CA 1
ATOM 3471 C C . THR A 1 440 ? 24.567 3.726 -15.312 1.00 94.81 440 THR A C 1
ATOM 3473 O O . THR A 1 440 ? 24.087 4.843 -15.463 1.00 94.81 440 THR A O 1
ATOM 3476 N N . PHE A 1 441 ? 24.893 3.270 -14.099 1.00 96.25 441 PHE A N 1
ATOM 3477 C CA . PHE A 1 441 ? 24.630 4.054 -12.890 1.00 96.25 441 PHE A CA 1
ATOM 3478 C C . PHE A 1 441 ? 25.298 5.438 -12.918 1.00 96.25 441 PHE A C 1
ATOM 3480 O O . PHE A 1 441 ? 24.668 6.420 -12.512 1.00 96.25 441 PHE A O 1
ATOM 3487 N N . ASP A 1 442 ? 26.537 5.538 -13.399 1.00 96.06 442 ASP A N 1
ATOM 3488 C CA . ASP A 1 442 ? 27.291 6.793 -13.439 1.00 96.06 442 ASP A CA 1
ATOM 3489 C C . ASP A 1 442 ? 26.821 7.717 -14.582 1.00 96.06 442 ASP A C 1
ATOM 3491 O O . ASP A 1 442 ? 26.818 8.939 -14.413 1.00 96.06 442 ASP A O 1
ATOM 3495 N N . GLN A 1 443 ? 26.352 7.163 -15.707 1.00 96.00 443 GLN A N 1
ATOM 3496 C CA . GLN A 1 443 ? 25.954 7.934 -16.897 1.00 96.00 443 GLN A CA 1
ATOM 3497 C C . GLN A 1 443 ? 24.449 8.226 -16.993 1.00 96.00 443 GLN A C 1
ATOM 3499 O O . GLN A 1 443 ? 24.066 9.146 -17.711 1.00 96.00 443 GLN A O 1
ATOM 3504 N N . LEU A 1 444 ? 23.597 7.496 -16.259 1.00 96.56 444 LEU A N 1
ATOM 3505 C CA . LEU A 1 444 ? 22.134 7.586 -16.362 1.00 96.56 444 LEU A CA 1
ATOM 3506 C C . LEU A 1 444 ? 21.639 9.027 -16.183 1.00 96.56 444 LEU A C 1
ATOM 3508 O O . LEU A 1 444 ? 21.961 9.688 -15.191 1.00 96.56 444 LEU A O 1
ATOM 3512 N N . THR A 1 445 ? 20.826 9.510 -17.114 1.00 96.44 445 THR A N 1
ATOM 3513 C CA . THR A 1 445 ? 20.197 10.832 -17.031 1.00 96.44 445 THR A CA 1
ATOM 3514 C C . THR A 1 445 ? 18.689 10.722 -16.824 1.00 96.44 445 THR A C 1
ATOM 3516 O O . THR A 1 445 ? 18.084 9.669 -17.026 1.00 96.44 445 THR A O 1
ATOM 3519 N N . VAL A 1 446 ? 18.044 11.835 -16.459 1.00 95.88 446 VAL A N 1
ATOM 3520 C CA . VAL A 1 446 ? 16.573 11.909 -16.429 1.00 95.88 446 VAL A CA 1
ATOM 3521 C C . VAL A 1 446 ? 15.987 11.592 -17.810 1.00 95.88 446 VAL A C 1
ATOM 3523 O O . VAL A 1 446 ? 15.000 10.872 -17.892 1.00 95.88 446 VAL A O 1
ATOM 3526 N N . ALA A 1 447 ? 16.613 12.058 -18.896 1.00 96.56 447 ALA A N 1
ATOM 3527 C CA . ALA A 1 447 ? 16.140 11.795 -20.255 1.00 96.56 447 ALA A CA 1
ATOM 3528 C C . ALA A 1 447 ? 16.139 10.292 -20.591 1.00 96.56 447 ALA A C 1
ATOM 3530 O O . ALA A 1 447 ? 15.169 9.798 -21.165 1.00 96.56 447 ALA A O 1
ATOM 3531 N N . ASP A 1 448 ? 17.165 9.550 -20.166 1.00 96.25 448 ASP A N 1
ATOM 3532 C CA . ASP A 1 448 ? 17.243 8.094 -20.361 1.00 96.25 448 ASP A CA 1
ATOM 3533 C C . ASP A 1 448 ? 16.152 7.342 -19.585 1.00 96.25 448 ASP A C 1
ATOM 3535 O O . ASP A 1 448 ? 15.578 6.360 -20.074 1.00 96.25 448 ASP A O 1
ATOM 3539 N N . VAL A 1 449 ? 15.842 7.817 -18.373 1.00 95.88 449 VAL A N 1
ATOM 3540 C CA . VAL A 1 449 ? 14.762 7.276 -17.537 1.00 95.88 449 VAL A CA 1
ATOM 3541 C C . VAL A 1 449 ? 13.405 7.516 -18.197 1.00 95.88 449 VAL A C 1
ATOM 3543 O O . VAL A 1 449 ? 12.647 6.565 -18.397 1.00 95.88 449 VAL A O 1
ATOM 3546 N N . LEU A 1 450 ? 13.118 8.751 -18.621 1.00 95.75 450 LEU A N 1
ATOM 3547 C CA . LEU A 1 450 ? 11.869 9.090 -19.313 1.00 95.75 450 LEU A CA 1
ATOM 3548 C C . LEU A 1 450 ? 11.730 8.321 -20.637 1.00 95.75 450 LEU A C 1
ATOM 3550 O O . LEU A 1 450 ? 10.650 7.821 -20.952 1.00 95.75 450 LEU A O 1
ATOM 3554 N N . ALA A 1 451 ? 12.821 8.127 -21.381 1.00 96.00 451 ALA A N 1
ATOM 3555 C CA . ALA A 1 451 ? 12.815 7.297 -22.585 1.00 96.00 451 ALA A CA 1
ATOM 3556 C C . ALA A 1 451 ? 12.488 5.822 -22.282 1.00 96.00 451 ALA A C 1
ATOM 3558 O O . ALA A 1 451 ? 11.823 5.153 -23.076 1.00 96.00 451 ALA A O 1
ATOM 3559 N N . SER A 1 452 ? 12.926 5.301 -21.135 1.00 95.38 452 SER A N 1
ATOM 3560 C CA . SER A 1 452 ? 12.620 3.929 -20.704 1.00 95.38 452 SER A CA 1
ATOM 3561 C C . SER A 1 452 ? 11.176 3.781 -20.218 1.00 95.38 452 SER A C 1
ATOM 3563 O O . SER A 1 452 ? 10.544 2.756 -20.472 1.00 95.38 452 SER A O 1
ATOM 3565 N N . TYR A 1 453 ? 10.624 4.820 -19.594 1.00 95.94 453 TYR A N 1
ATOM 3566 C CA . TYR A 1 453 ? 9.209 4.905 -19.229 1.00 95.94 453 TYR A CA 1
ATOM 3567 C C . TYR A 1 453 ? 8.302 4.955 -20.462 1.00 95.94 453 TYR A C 1
ATOM 3569 O O . TYR A 1 453 ? 7.353 4.179 -20.558 1.00 95.94 453 TYR A O 1
ATOM 3577 N N . ALA A 1 454 ? 8.638 5.772 -21.462 1.00 96.00 454 ALA A N 1
ATOM 3578 C CA . ALA A 1 454 ? 7.867 5.860 -22.704 1.00 96.00 454 ALA A CA 1
ATOM 3579 C C . ALA A 1 454 ? 7.718 4.494 -23.401 1.00 96.00 454 ALA A C 1
ATOM 3581 O O . ALA A 1 454 ? 6.650 4.164 -23.912 1.00 96.00 454 ALA A O 1
ATOM 3582 N N . LYS A 1 455 ? 8.766 3.658 -23.364 1.00 94.69 455 LYS A N 1
ATOM 3583 C CA . LYS A 1 455 ? 8.754 2.301 -23.941 1.00 94.69 455 LYS A CA 1
ATOM 3584 C C . LYS A 1 455 ? 7.833 1.327 -23.206 1.00 94.69 455 LYS A C 1
ATOM 3586 O O . LYS A 1 455 ? 7.438 0.324 -23.795 1.00 94.69 455 LYS A O 1
ATOM 3591 N N . CYS A 1 456 ? 7.544 1.558 -21.924 1.00 94.88 456 CYS A N 1
ATOM 3592 C CA . CYS A 1 456 ? 6.716 0.643 -21.146 1.00 94.88 456 CYS A CA 1
ATOM 3593 C C . CYS A 1 456 ? 5.222 0.978 -21.221 1.00 94.88 456 CYS A C 1
ATOM 3595 O O . CYS A 1 456 ? 4.406 0.097 -20.957 1.00 94.88 456 CYS A O 1
ATOM 3597 N N . SER A 1 457 ? 4.848 2.203 -21.592 1.00 96.19 457 SER A N 1
ATOM 3598 C CA . SER A 1 457 ? 3.450 2.632 -21.590 1.00 96.19 457 SER A CA 1
ATOM 3599 C C . SER A 1 457 ? 2.593 1.938 -22.655 1.00 96.19 457 SER A C 1
ATOM 3601 O O . SER A 1 457 ? 3.067 1.566 -23.728 1.00 96.19 457 SER A O 1
ATOM 3603 N N . VAL A 1 458 ? 1.303 1.766 -22.360 1.00 97.88 458 VAL A N 1
ATOM 3604 C CA . VAL A 1 458 ? 0.303 1.384 -23.367 1.00 97.88 458 VAL A CA 1
ATOM 3605 C C . VAL A 1 458 ? 0.129 2.473 -24.430 1.00 97.88 458 VAL A C 1
ATOM 3607 O O . VAL A 1 458 ? 0.426 3.647 -24.197 1.00 97.88 458 VAL A O 1
ATOM 3610 N N . SER A 1 459 ? -0.379 2.086 -25.602 1.00 97.75 459 SER A N 1
ATOM 3611 C CA . SER A 1 459 ? -0.772 3.059 -26.630 1.00 97.75 459 SER A CA 1
ATOM 3612 C C . SER A 1 459 ? -1.923 3.956 -26.152 1.00 97.75 459 SER A C 1
ATOM 3614 O O . SER A 1 459 ? -2.590 3.666 -25.159 1.00 97.75 459 SER A O 1
ATOM 3616 N N . GLU A 1 460 ? -2.146 5.067 -26.855 1.00 97.31 460 GLU A N 1
ATOM 3617 C CA . GLU A 1 460 ? -3.274 5.963 -26.579 1.00 97.31 460 GLU A CA 1
ATOM 3618 C C . GLU A 1 460 ? -4.621 5.259 -26.707 1.00 97.31 460 GLU A C 1
ATOM 3620 O O . GLU A 1 460 ? -5.406 5.306 -25.764 1.00 97.31 460 GLU A O 1
ATOM 3625 N N . ASP A 1 461 ? -4.825 4.526 -27.801 1.00 98.12 461 ASP A N 1
ATOM 3626 C CA . ASP A 1 461 ? -6.062 3.786 -28.060 1.00 98.12 461 ASP A CA 1
ATOM 3627 C C . ASP A 1 461 ? -6.333 2.753 -26.958 1.00 98.12 461 ASP A C 1
ATOM 3629 O O . ASP A 1 461 ? -7.407 2.736 -26.364 1.00 98.12 461 ASP A O 1
ATOM 3633 N N . GLN A 1 462 ? -5.317 1.961 -26.586 1.00 98.06 462 GLN A N 1
ATOM 3634 C CA . GLN A 1 462 ? -5.441 1.002 -25.483 1.00 98.06 462 GLN A CA 1
ATOM 3635 C C . GLN A 1 462 ? -5.769 1.682 -24.149 1.00 98.06 462 GLN A C 1
ATOM 3637 O O . GLN A 1 462 ? -6.511 1.130 -23.338 1.00 98.06 462 GLN A O 1
ATOM 3642 N N . PHE A 1 463 ? -5.196 2.857 -23.880 1.00 98.31 463 PHE A N 1
ATOM 3643 C CA . PHE A 1 463 ? -5.490 3.589 -22.652 1.00 98.31 463 PHE A CA 1
ATOM 3644 C C . PHE A 1 463 ? -6.913 4.153 -22.653 1.00 98.31 463 PHE A C 1
ATOM 3646 O O . PHE A 1 463 ? -7.582 4.115 -21.619 1.00 98.31 463 PHE A O 1
ATOM 3653 N N . GLU A 1 464 ? -7.396 4.632 -23.797 1.00 97.94 464 GLU A N 1
ATOM 3654 C CA . GLU A 1 464 ? -8.766 5.117 -23.943 1.00 97.94 464 GLU A CA 1
ATOM 3655 C C . GLU A 1 464 ? -9.789 3.982 -23.797 1.00 97.94 464 GLU A C 1
ATOM 3657 O O . GLU A 1 464 ? -10.762 4.134 -23.054 1.00 97.94 464 GLU A O 1
ATOM 3662 N N . ASP A 1 465 ? -9.522 2.805 -24.368 1.00 98.31 465 ASP A N 1
ATOM 3663 C CA . ASP A 1 465 ? -10.347 1.606 -24.167 1.00 98.31 465 ASP A CA 1
ATOM 3664 C C . ASP A 1 465 ? -10.457 1.239 -22.677 1.00 98.31 465 ASP A C 1
ATOM 3666 O O . ASP A 1 465 ? -11.543 0.940 -22.162 1.00 98.31 465 ASP A O 1
ATOM 3670 N N . LEU A 1 466 ? -9.341 1.316 -21.941 1.00 98.31 466 LEU A N 1
ATOM 3671 C CA . LEU A 1 466 ? -9.326 1.085 -20.495 1.00 98.31 466 LEU A CA 1
ATOM 3672 C C . LEU A 1 466 ? -10.148 2.134 -19.737 1.00 98.31 466 LEU A C 1
ATOM 3674 O O . LEU A 1 466 ? -10.874 1.772 -18.809 1.00 98.31 466 LEU A O 1
ATOM 3678 N N . ARG A 1 467 ? -10.077 3.414 -20.124 1.00 97.50 467 ARG A N 1
ATOM 3679 C CA . ARG A 1 467 ? -10.883 4.491 -19.517 1.00 97.50 467 ARG A CA 1
ATOM 3680 C C . ARG A 1 467 ? -12.376 4.284 -19.756 1.00 97.50 467 ARG A C 1
ATOM 3682 O O . ARG A 1 467 ? -13.178 4.463 -18.836 1.00 97.50 467 ARG A O 1
ATOM 3689 N N . GLN A 1 468 ? -12.764 3.874 -20.960 1.00 96.75 468 GLN A N 1
ATOM 3690 C CA . GLN A 1 468 ? -14.161 3.583 -21.283 1.00 96.75 468 GLN A CA 1
ATOM 3691 C C . GLN A 1 468 ? -14.674 2.369 -20.506 1.00 96.75 468 GLN A C 1
ATOM 3693 O O . GLN A 1 468 ? -15.749 2.436 -19.906 1.00 96.75 468 GLN A O 1
ATOM 3698 N N . SER A 1 469 ? -13.882 1.296 -20.443 1.00 97.69 469 SER A N 1
ATOM 3699 C CA . SER A 1 469 ? -14.180 0.109 -19.633 1.00 97.69 469 SER A CA 1
ATOM 3700 C C . SER A 1 469 ? -14.326 0.462 -18.148 1.00 97.69 469 SER A C 1
ATOM 3702 O O . SER A 1 469 ? -15.310 0.082 -17.510 1.00 97.69 469 SER A O 1
ATOM 3704 N N . TYR A 1 470 ? -13.421 1.285 -17.609 1.00 97.94 470 TYR A N 1
ATOM 3705 C CA . TYR A 1 470 ? -13.502 1.802 -16.242 1.00 97.94 470 TYR A CA 1
ATOM 3706 C C .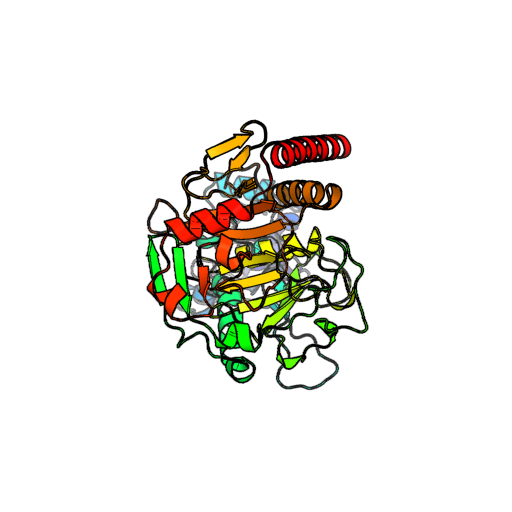 TYR A 1 470 ? -14.818 2.553 -15.980 1.00 97.94 470 TYR A C 1
ATOM 3708 O O . TYR A 1 470 ? -15.538 2.223 -15.035 1.00 97.94 470 TYR A O 1
ATOM 3716 N N . ARG A 1 471 ? -15.191 3.501 -16.852 1.00 95.88 471 ARG A N 1
ATOM 3717 C CA . ARG A 1 471 ? -16.470 4.231 -16.756 1.00 95.88 471 ARG A CA 1
ATOM 3718 C C . ARG A 1 471 ? -17.680 3.296 -16.777 1.00 95.88 471 ARG A C 1
ATOM 3720 O O . ARG A 1 471 ? -18.643 3.524 -16.047 1.00 95.88 471 ARG A O 1
ATOM 3727 N N . GLN A 1 472 ? -17.657 2.258 -17.612 1.00 95.75 472 GLN A N 1
ATOM 3728 C CA . GLN A 1 472 ? -18.741 1.275 -17.671 1.00 95.75 472 GLN A CA 1
ATOM 3729 C C . GLN A 1 472 ? -18.857 0.475 -16.368 1.00 95.75 472 GLN A C 1
ATOM 3731 O O . GLN A 1 472 ? -19.969 0.295 -15.872 1.00 95.75 472 GLN A O 1
ATOM 3736 N N . ILE A 1 473 ? -17.731 0.045 -15.791 1.00 96.12 473 ILE A N 1
ATOM 3737 C CA . ILE A 1 473 ? -17.704 -0.687 -14.516 1.00 96.12 473 ILE A CA 1
ATOM 3738 C C . ILE A 1 473 ? -18.276 0.176 -13.385 1.00 96.12 473 ILE A C 1
ATOM 3740 O O . ILE A 1 473 ? -19.117 -0.308 -12.628 1.00 96.12 473 ILE A O 1
ATOM 3744 N N . LEU A 1 474 ? -17.894 1.456 -13.307 1.00 93.50 474 LEU A N 1
ATOM 3745 C CA . LEU A 1 474 ? -18.450 2.376 -12.308 1.00 93.50 474 LEU A CA 1
ATOM 3746 C C . LEU A 1 474 ? -19.973 2.517 -12.436 1.00 93.50 474 LEU A C 1
ATOM 3748 O O . LEU A 1 474 ? -20.687 2.399 -11.444 1.00 93.50 474 LEU A O 1
ATOM 3752 N N . LYS A 1 475 ? -20.487 2.705 -13.661 1.00 91.56 475 LYS A N 1
ATOM 3753 C CA . LYS A 1 475 ? -21.937 2.820 -13.906 1.00 91.56 475 LYS A CA 1
ATOM 3754 C C . LYS A 1 475 ? -22.703 1.574 -13.458 1.00 91.56 475 LYS A C 1
ATOM 3756 O O . LYS A 1 475 ? -23.772 1.700 -12.868 1.00 91.56 475 LYS A O 1
ATOM 3761 N N . GLN A 1 476 ? -22.157 0.387 -13.722 1.00 89.75 476 GLN A N 1
ATOM 3762 C CA . GLN A 1 476 ? -22.762 -0.881 -13.302 1.00 89.75 476 GLN A CA 1
ATOM 3763 C C . GLN A 1 476 ? -22.825 -1.002 -11.775 1.00 89.75 476 GLN A C 1
ATOM 3765 O O . GLN A 1 476 ? -23.829 -1.459 -11.239 1.00 89.75 476 GLN A O 1
ATOM 3770 N N . GLN A 1 477 ? -21.787 -0.558 -11.062 1.00 83.81 477 GLN A N 1
ATOM 3771 C CA . GLN A 1 477 ? -21.776 -0.580 -9.597 1.00 83.81 477 GLN A CA 1
ATOM 3772 C C . GLN A 1 477 ? -22.817 0.365 -8.993 1.00 83.81 477 GLN A C 1
ATOM 3774 O O . GLN A 1 477 ? -23.519 -0.037 -8.068 1.00 83.81 477 GLN A O 1
ATOM 3779 N N . SER A 1 478 ? -22.966 1.576 -9.538 1.00 79.12 478 SER A N 1
ATOM 3780 C CA . SER A 1 478 ? -23.983 2.526 -9.071 1.00 79.12 478 SER A CA 1
ATOM 3781 C C . SER A 1 478 ? -25.408 1.994 -9.257 1.00 79.12 478 SER A C 1
ATOM 3783 O O . SER A 1 478 ? -26.244 2.199 -8.387 1.00 79.12 478 SER A O 1
ATOM 3785 N N . GLN A 1 479 ? -25.675 1.271 -10.350 1.00 74.12 479 GLN A N 1
ATOM 3786 C CA . GLN A 1 479 ? -26.986 0.661 -10.621 1.00 74.12 479 GLN A CA 1
ATOM 3787 C C . GLN A 1 479 ? -27.315 -0.526 -9.709 1.00 74.12 479 GLN A C 1
ATOM 3789 O O . GLN A 1 479 ? -28.483 -0.794 -9.468 1.00 74.12 479 GLN A O 1
ATOM 3794 N N . CYS A 1 480 ? -26.311 -1.249 -9.208 1.00 64.50 480 CYS A N 1
ATOM 3795 C CA . CYS A 1 480 ? -26.528 -2.341 -8.254 1.00 64.50 480 CYS A CA 1
ATOM 3796 C C . CYS A 1 480 ? -26.752 -1.854 -6.812 1.00 64.50 480 CYS A C 1
ATOM 3798 O O . CYS A 1 480 ? -27.152 -2.649 -5.964 1.00 64.50 480 CYS A O 1
ATOM 3800 N N . GLN A 1 481 ? -26.431 -0.590 -6.516 1.00 53.84 481 GLN A N 1
ATOM 3801 C CA . GLN A 1 481 ? -26.587 0.021 -5.191 1.00 53.84 481 GLN A CA 1
ATOM 3802 C C . GLN A 1 481 ? -27.881 0.843 -5.050 1.00 53.84 481 GLN A C 1
ATOM 3804 O O . GLN A 1 481 ? -28.260 1.164 -3.925 1.00 53.84 481 GLN A O 1
ATOM 3809 N N . SER A 1 482 ? -28.535 1.179 -6.169 1.00 47.16 482 SER A N 1
ATOM 3810 C CA . SER A 1 482 ? -29.880 1.773 -6.249 1.00 47.16 482 SER A CA 1
ATOM 3811 C C . SER A 1 482 ? -30.957 0.703 -6.322 1.00 47.16 482 SER A C 1
ATOM 3813 O O . SER A 1 482 ? -32.007 0.887 -5.672 1.00 47.16 482 SER A O 1
#

Radius of gyration: 26.14 Å; Cα contacts (8 Å, |Δi|>4): 931; chains: 1; bounding box: 64×50×78 Å

InterPro domains:
  IPR022800 Spt4/RpoE2 zinc finger [PF06093] (13-90)
  IPR022800 Spt4/RpoE2 zinc finger [SM01389] (13-90)
  IPR022800 Spt4/RpoE2 zinc finger [cd07973] (11-108)
  IPR026506 GDP-L-galactose/GDP-D-glucose phosphorylase [PTHR20884] (145-477)
  IPR029040 RNA polymerase subunit RPABC4/transcription elongation factor Spt4 [SSF63393] (7-89)
  IPR038510 Spt4 superfamily [G3DSA:3.30.40.210] (1-105)
  IPR058865 GDPGP1-like, C-terminal domain [PF26216] (339-475)
  IPR058866 GDPGP1-like, N-terminal domain [PF26217] (160-318)

Sequence (482 aa):
MSIETVPNELRNLRACMICGLIKTFTQFEVDGCDNCEDFLSLKDNKDMVYDCTSANFDGMIGLMSPDDSWVARWQRISKFQKGIYAVSVSGTLPRHVQRMLSERGVPYRSLDVSEKMRIEYTAEPDNSALSAPFIVYSDADLLISNSDSDNVPESEKQLLPNLLEQGWLARQHLLRYQPDNVKSRQLNKEISAYFNPSRFATRRVHANNVDGLNAPFNPSGFHFGKADRTEITVKLWHEAWGSKPLPRVQLFVNISPIDRQHYVIVPDCELQLNQCLTPFALMSGLHLLLLTPGTRYRLGFNSLLAYASVNHLHLHLWRSEPVCLATGCEIVPLDSDIGLYTFPLDRMPVRTMVFELDSGEQDSVNLLHSRVMSAVVACQRANVPHNLIAGRTLSDSDDSCGRLRVCLFPRQPARYCPDSAYCVAVAELSGQLIVQDADTFDQLTVADVLASYAKCSVSEDQFEDLRQSYRQILKQQSQCQS

pLDDT: mean 87.38, std 12.33, range [40.31, 98.75]